Protein AF-A0A956RFB0-F1 (afdb_monomer)

Foldseek 3Di:
DDDDDDDDDDDDDDDDDDDDDDDDDDDDDDDDDDDDDDDDDDDDDDDDDDDDDDDDDDDDDDDDDDDDDDDDDDDDDDDDDDLPCAQCQDDDDPAPAHPRVQADLQDCAHSSRYGDAAQCQRHPPPLAPGHPHVCACPEPAHHSRRNGGDHYAAPQDQPVVLVADAHNDVDPPPLAQAQRPRNHRAQFLQSNLVRDDPVPLDWAWHAHRHPPDDRLSSLTWTRNSVFRKTKAKAFQQPDKFFQVVVQVVQVVVVWGFDFALDLVSLLVVLVQLQDLSHDHRNDHDSHRDSQQAQWGQKWFQAQQAWLAQFFPFLVSRVRMDGVVDSGGHQGGRSHEHTEDRGEHTRGTWGWDDDSVVSHTPYIYHPPDDHRHHIDSMYMIMDGD

Nearest PDB structures (foldseek):
  6ino-assembly2_B  TM=6.520E-01  e=7.753E-02  Homo sapiens
  1msb-assembly1_B  TM=6.036E-01  e=1.730E-01  Rattus rattus
  6inn-assembly1_A  TM=5.717E-01  e=1.194E-01  Homo sapiens
  6inn-assembly3_C  TM=5.719E-01  e=1.437E-01  Homo sapiens
  2nan-assembly1_A  TM=4.887E-01  e=6.324E-01  Homo sapiens

Mean predicted aligned error: 16.43 Å

Solvent-accessible surface area (backbone atoms only — not comparable to full-atom values): 23076 Å² total; per-residue (Å²): 132,81,88,82,81,83,84,83,83,82,86,81,82,86,78,89,83,89,82,87,90,84,83,87,85,83,83,88,83,89,88,86,88,78,92,85,87,88,81,85,90,89,80,90,88,82,89,80,89,83,92,86,81,89,85,87,84,89,88,84,90,86,84,86,84,87,82,90,79,92,83,88,84,82,90,83,91,82,86,86,83,77,96,79,61,78,48,74,53,65,75,51,103,85,51,72,33,42,61,10,92,57,36,26,66,42,29,72,20,26,72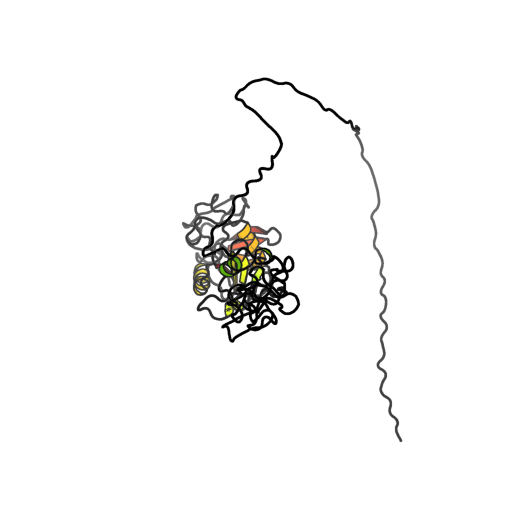,83,16,38,55,53,50,83,45,72,48,43,35,28,68,87,80,34,71,37,38,60,11,87,51,34,57,42,82,67,29,17,28,72,76,11,79,30,77,37,66,40,70,38,74,67,58,77,54,62,93,73,74,40,71,38,48,46,46,90,71,79,90,73,46,78,28,54,24,75,84,70,15,36,64,20,50,38,32,32,58,38,41,70,52,47,57,79,95,67,51,67,58,40,69,28,27,31,56,43,89,93,60,72,78,67,46,58,60,26,27,37,25,36,32,88,76,12,31,31,38,36,49,37,15,59,58,72,49,78,40,34,48,78,54,46,30,56,58,18,45,75,74,73,26,34,41,30,64,31,56,36,69,67,50,37,46,50,50,49,53,52,29,46,31,63,80,48,43,36,46,70,66,38,81,56,63,59,41,60,56,28,58,29,44,40,42,48,19,33,69,47,66,55,64,67,70,58,54,36,31,51,27,40,84,72,28,73,64,43,42,35,92,96,41,67,70,32,30,60,39,78,51,42,72,40,68,72,56,51,80,64,44,42,49,78,24,20,42,27,41,40,66,39,73,93,76,65,36,55,73,44,66,46,55,46,92,46,94,60,62,21,25,65,42,38,42,28,37,27,28,38,79,97

Radius of gyration: 37.8 Å; Cα contacts (8 Å, |Δi|>4): 718; chains: 1; bounding box: 112×96×84 Å

pLDDT: mean 74.75, std 20.13, range [30.28, 97.62]

Sequence (384 aa):
MRTSQLPVLALAPLSLLSLAACPTPPATTDLSTSEGDDASSSTVGTTAAETSTTGDGSTTAGTTAAPTSTGASETTTATTGPADTCGDGVLDDGEACDDGPGNSETGACTPECQAATCGDGYVWSGQELCDDGPDNGEYGYCLADCSGPGPRCGDGVLDADYDEQCDLLPLNPQKDGCNPKSCTIAQSCAELAASLPEELKISGAYPIWPDGQDAALGQGVWCDMEGGWTFLKYDTGGGVHPASEAEALCDALGLTLFWPQTQAHLQAAIGVAVNPEILPIGGGDTADDIGYLGMLAIYPATPGESCVGAPLNAADCPEWEAPGEREYFVGDVGQMGQPAINNCAGCSMEYIFDADAQQIVNYFAFLNNGIGATRSNWLCRARP

Structure (mmCIF, N/CA/C/O backbone):
data_AF-A0A956RFB0-F1
#
_entry.id   AF-A0A956RFB0-F1
#
loop_
_atom_site.group_PDB
_atom_site.id
_atom_site.type_symbol
_atom_site.label_atom_id
_atom_site.label_alt_id
_atom_site.label_comp_id
_atom_site.label_asym_id
_atom_site.label_entity_id
_atom_site.label_seq_id
_atom_site.pdbx_PDB_ins_code
_atom_site.Cartn_x
_atom_site.Cartn_y
_atom_site.Cartn_z
_atom_site.occupancy
_atom_site.B_iso_or_equiv
_atom_site.auth_seq_id
_atom_site.auth_comp_id
_atom_site.auth_asym_id
_atom_site.auth_atom_id
_atom_site.pdbx_PDB_model_num
ATOM 1 N N . MET A 1 1 ? 48.530 -35.778 49.830 1.00 39.44 1 MET A N 1
ATOM 2 C CA . MET A 1 1 ? 49.475 -35.420 48.741 1.00 39.44 1 MET A CA 1
ATOM 3 C C . MET A 1 1 ? 48.741 -34.541 47.738 1.00 39.44 1 MET A C 1
ATOM 5 O O . MET A 1 1 ? 47.533 -34.687 47.659 1.00 39.44 1 MET A O 1
ATOM 9 N N . ARG A 1 2 ? 49.455 -33.674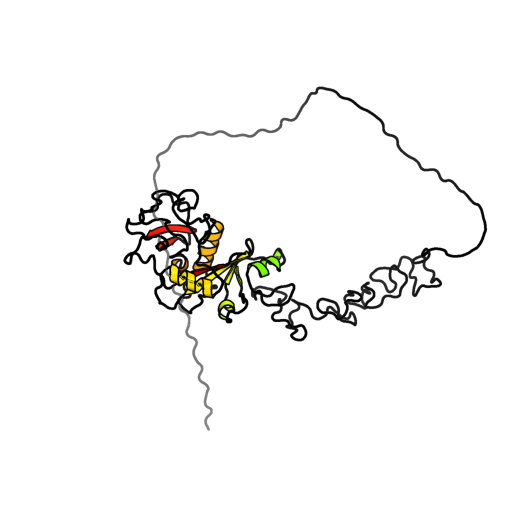 47.000 1.00 44.25 2 ARG A N 1
ATOM 10 C CA . ARG A 1 2 ? 48.936 -32.799 45.925 1.00 44.25 2 ARG A CA 1
ATOM 11 C C . ARG A 1 2 ? 47.643 -32.025 46.237 1.00 44.25 2 ARG A C 1
ATOM 13 O O . ARG A 1 2 ? 46.550 -32.417 45.849 1.00 44.25 2 ARG A O 1
ATOM 20 N N . THR A 1 3 ? 47.816 -30.827 46.785 1.00 41.50 3 THR A N 1
ATOM 21 C CA . THR A 1 3 ? 47.111 -29.663 46.229 1.00 41.50 3 THR A CA 1
ATOM 22 C C . THR A 1 3 ? 47.539 -29.460 44.767 1.00 41.50 3 THR A C 1
ATOM 24 O O . THR A 1 3 ? 48.628 -29.877 44.361 1.00 41.50 3 THR A O 1
ATOM 27 N N . SER A 1 4 ? 46.701 -28.829 43.949 1.00 52.56 4 SER A N 1
ATOM 28 C CA . SER A 1 4 ? 47.075 -28.324 42.621 1.00 52.56 4 SER A CA 1
ATOM 29 C C . SER A 1 4 ? 46.246 -27.079 42.325 1.00 52.56 4 SER A C 1
ATOM 31 O O . SER A 1 4 ? 45.074 -27.018 42.686 1.00 52.56 4 SER A O 1
ATOM 33 N N . GLN A 1 5 ? 46.892 -26.058 41.771 1.00 52.53 5 GLN A N 1
ATOM 34 C CA . GLN A 1 5 ? 46.341 -24.709 41.645 1.00 52.53 5 GLN A CA 1
ATOM 35 C C . GLN A 1 5 ? 45.644 -24.525 40.294 1.00 52.53 5 GLN A C 1
ATOM 37 O O . GLN A 1 5 ? 46.082 -25.076 39.285 1.00 52.53 5 GLN A O 1
ATOM 42 N N . LEU A 1 6 ? 44.591 -23.708 40.278 1.00 54.00 6 LEU A N 1
ATOM 43 C CA . LEU A 1 6 ? 44.035 -23.150 39.047 1.00 54.00 6 LEU A CA 1
ATOM 44 C C . LEU A 1 6 ? 45.013 -22.100 38.481 1.00 54.00 6 LEU A C 1
ATOM 46 O O . LEU A 1 6 ? 45.585 -21.337 39.266 1.00 54.00 6 LEU A O 1
ATOM 50 N N . PRO A 1 7 ? 45.227 -22.037 37.155 1.00 57.84 7 PRO A N 1
ATOM 51 C CA . PRO A 1 7 ? 46.077 -21.019 36.550 1.00 57.84 7 PRO A CA 1
ATOM 52 C C . PRO A 1 7 ? 45.366 -19.660 36.524 1.00 57.84 7 PRO A C 1
ATOM 54 O O . PRO A 1 7 ? 44.217 -19.553 36.100 1.00 57.84 7 PRO A O 1
ATOM 57 N N . VAL A 1 8 ? 46.072 -18.606 36.936 1.00 48.12 8 VAL A N 1
ATOM 58 C CA . VAL A 1 8 ? 45.633 -17.217 36.737 1.00 48.12 8 VAL A CA 1
ATOM 59 C C . VAL A 1 8 ? 45.968 -16.812 35.303 1.00 48.12 8 VAL A C 1
ATOM 61 O O . VAL A 1 8 ? 47.136 -16.850 34.917 1.00 48.12 8 VAL A O 1
ATOM 64 N N . LEU A 1 9 ? 44.962 -16.416 34.521 1.00 47.00 9 LEU A N 1
ATOM 65 C CA . LEU A 1 9 ? 45.175 -15.848 33.189 1.00 47.00 9 LEU A CA 1
ATOM 66 C C . LEU A 1 9 ? 45.457 -14.343 33.317 1.00 47.00 9 LEU 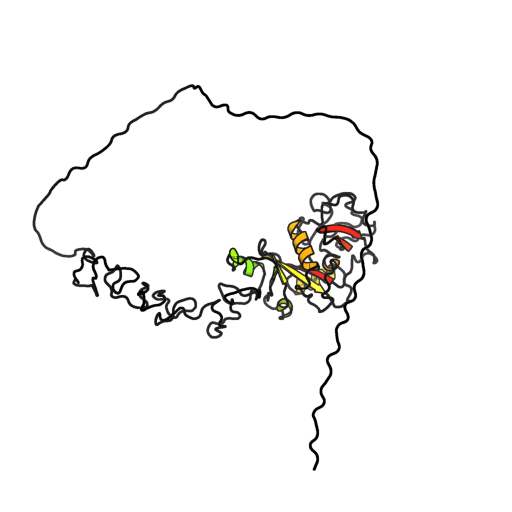A C 1
ATOM 68 O O . LEU A 1 9 ? 44.756 -13.636 34.040 1.00 47.00 9 LEU A O 1
ATOM 72 N N . ALA A 1 10 ? 46.516 -13.860 32.666 1.00 48.34 10 ALA A N 1
ATOM 73 C CA . ALA A 1 10 ? 47.018 -12.503 32.868 1.00 48.34 10 ALA A CA 1
ATOM 74 C C . ALA A 1 10 ? 46.310 -11.466 31.980 1.00 48.34 10 ALA A C 1
ATOM 76 O O . ALA A 1 10 ? 46.134 -11.675 30.781 1.00 48.34 10 ALA A O 1
ATOM 77 N N . LEU A 1 11 ? 45.980 -10.312 32.567 1.00 43.19 11 LEU A N 1
ATOM 78 C CA . LEU A 1 11 ? 45.557 -9.113 31.842 1.00 43.19 11 LEU A CA 1
ATOM 79 C C . LEU A 1 11 ? 46.766 -8.464 31.149 1.00 43.19 11 LEU A C 1
ATOM 81 O O . LEU A 1 11 ? 47.778 -8.191 31.795 1.00 43.19 11 LEU A O 1
ATOM 85 N N . ALA A 1 12 ? 46.643 -8.180 29.852 1.00 48.00 12 ALA A N 1
ATOM 86 C CA . ALA A 1 12 ? 47.609 -7.373 29.108 1.00 48.00 12 ALA A CA 1
ATOM 87 C C . ALA A 1 12 ? 47.218 -5.878 29.169 1.00 48.00 12 ALA A C 1
ATOM 89 O O . ALA A 1 12 ? 46.033 -5.564 29.035 1.00 48.00 12 ALA A O 1
ATOM 90 N N . PRO A 1 13 ? 48.167 -4.944 29.367 1.00 56.66 13 PRO A N 1
ATOM 91 C CA . PRO A 1 13 ? 47.862 -3.517 29.441 1.00 56.66 13 PRO A CA 1
ATOM 92 C C . PRO A 1 13 ? 47.666 -2.894 28.049 1.00 56.66 13 PRO A C 1
ATOM 94 O O . PRO A 1 13 ? 48.462 -3.122 27.136 1.00 56.66 13 PRO A O 1
ATOM 97 N N . LEU A 1 14 ? 46.654 -2.032 27.908 1.00 41.62 14 LEU A N 1
ATOM 98 C CA . LEU A 1 14 ? 46.517 -1.146 26.748 1.00 41.62 14 LEU A CA 1
ATOM 99 C C . LEU A 1 14 ? 47.664 -0.124 26.737 1.00 41.62 14 LEU A C 1
ATOM 101 O O . LEU A 1 14 ? 47.866 0.604 27.708 1.00 41.62 14 LEU A O 1
ATOM 105 N N . SER A 1 15 ? 48.390 -0.038 25.622 1.00 47.59 15 SER A N 1
ATOM 106 C CA . SER A 1 15 ? 49.374 1.026 25.398 1.00 47.59 15 SER A CA 1
ATOM 107 C C . SER A 1 15 ? 48.688 2.247 24.793 1.00 47.59 15 SER A C 1
ATOM 109 O O . SER A 1 15 ? 48.113 2.153 23.710 1.00 47.59 15 SER A O 1
ATOM 111 N N . LEU A 1 16 ? 48.777 3.403 25.458 1.00 42.44 16 LEU A N 1
ATOM 112 C CA . LEU A 1 16 ? 48.414 4.676 24.835 1.00 42.44 16 LEU A CA 1
ATOM 113 C C . LEU A 1 16 ? 49.382 4.955 23.680 1.00 42.44 16 LEU A C 1
ATOM 115 O O . LEU A 1 16 ? 50.597 4.958 23.884 1.00 42.44 16 LEU A O 1
ATOM 119 N N . LEU A 1 17 ? 48.846 5.264 22.500 1.00 42.84 17 LEU A N 1
ATOM 120 C CA . LEU A 1 17 ? 49.614 5.841 21.402 1.00 42.84 17 LEU A CA 1
ATOM 121 C C . LEU A 1 17 ? 49.167 7.291 21.198 1.00 42.84 17 LEU A C 1
ATOM 123 O O . LEU A 1 17 ? 47.999 7.550 20.922 1.00 42.84 17 LEU A O 1
ATOM 127 N N . SER A 1 18 ? 50.094 8.234 21.369 1.00 44.22 18 SER A N 1
ATOM 128 C CA . SER A 1 18 ? 49.839 9.672 21.236 1.00 44.22 18 SER A CA 1
ATOM 129 C C . SER A 1 18 ? 50.780 10.275 20.197 1.00 44.22 18 SER A C 1
ATOM 131 O O . SER A 1 18 ? 51.954 10.518 20.475 1.00 44.22 18 SER A O 1
ATOM 133 N N . LEU A 1 19 ? 50.252 10.495 18.992 1.00 41.50 19 LEU A N 1
ATOM 134 C CA . LEU A 1 19 ? 50.796 11.401 17.980 1.00 41.50 19 LEU A CA 1
ATOM 135 C C . LEU A 1 19 ? 49.641 12.345 17.600 1.00 41.50 19 LEU A C 1
ATOM 137 O O . LEU A 1 19 ? 48.563 11.864 17.275 1.00 41.50 19 LEU A O 1
ATOM 141 N N . ALA A 1 20 ? 49.707 13.660 17.819 1.00 40.16 20 ALA A N 1
ATOM 142 C CA . ALA A 1 20 ? 50.671 14.680 17.373 1.00 40.16 20 ALA A CA 1
ATOM 143 C C . ALA A 1 20 ? 50.107 15.446 16.163 1.00 40.16 20 ALA A C 1
ATOM 145 O O . ALA A 1 20 ? 49.771 14.859 15.140 1.00 40.16 20 ALA A O 1
ATOM 146 N N . ALA A 1 21 ? 49.971 16.765 16.314 1.00 45.22 21 ALA A N 1
ATOM 147 C CA . ALA A 1 21 ? 49.307 17.635 15.347 1.00 45.22 21 ALA A CA 1
ATOM 148 C C . ALA A 1 21 ? 50.230 18.086 14.200 1.00 45.22 21 ALA A C 1
ATOM 150 O O . ALA A 1 21 ? 51.451 18.145 14.350 1.00 45.22 21 ALA A O 1
ATOM 151 N N . CYS A 1 22 ? 49.617 18.502 13.089 1.00 35.44 22 CYS A N 1
ATOM 152 C CA . CYS A 1 22 ? 50.252 19.210 11.975 1.00 35.44 22 CYS A CA 1
ATOM 153 C C . CYS A 1 22 ? 49.439 20.478 11.614 1.00 35.44 22 CYS A C 1
ATOM 155 O O . CYS A 1 22 ? 48.309 20.616 12.087 1.00 35.44 22 CYS A O 1
ATOM 157 N N . PRO A 1 23 ? 50.025 21.463 10.900 1.00 52.12 23 PRO A N 1
ATOM 158 C CA . PRO A 1 23 ? 49.878 22.853 11.333 1.00 52.12 23 PRO A CA 1
ATOM 159 C C . PRO A 1 23 ? 49.204 23.804 10.331 1.00 52.12 23 PRO A C 1
ATOM 161 O O . PRO A 1 23 ? 49.087 23.529 9.139 1.00 52.12 23 PRO A O 1
ATOM 164 N N . THR A 1 24 ? 48.827 24.981 10.834 1.00 55.66 24 THR A N 1
ATOM 165 C CA . THR A 1 24 ? 48.317 26.114 10.051 1.00 55.66 24 THR A CA 1
ATOM 166 C C . THR A 1 24 ? 49.415 26.789 9.208 1.00 55.66 24 THR A C 1
ATOM 168 O O . THR A 1 24 ? 50.488 27.087 9.741 1.00 55.66 24 THR A O 1
ATOM 171 N N . PRO A 1 25 ? 49.167 27.110 7.922 1.00 64.69 25 PRO A N 1
ATOM 172 C CA . PRO A 1 25 ? 50.034 27.989 7.134 1.00 64.69 25 PRO A CA 1
ATOM 173 C C . PRO A 1 25 ? 49.793 29.486 7.466 1.00 64.69 25 PRO A C 1
ATOM 175 O O . PRO A 1 25 ? 48.694 29.834 7.904 1.00 64.69 25 PRO A O 1
ATOM 178 N N . PRO A 1 26 ? 50.780 30.389 7.272 1.00 52.31 26 PRO A N 1
ATOM 179 C CA . PRO A 1 26 ? 50.677 31.786 7.714 1.00 52.31 26 PRO A CA 1
ATOM 180 C C . PRO A 1 26 ? 50.409 32.840 6.610 1.00 52.31 26 PRO A C 1
ATOM 182 O O . PRO A 1 26 ? 51.062 32.847 5.575 1.00 52.31 26 PRO A O 1
ATOM 185 N N . ALA A 1 27 ? 49.547 33.804 6.960 1.00 43.94 27 ALA A N 1
ATOM 186 C CA . ALA A 1 27 ? 49.686 35.268 6.803 1.00 43.94 27 ALA A CA 1
ATOM 187 C C . ALA A 1 27 ? 49.843 35.987 5.427 1.00 43.94 27 ALA A C 1
ATOM 189 O O . ALA A 1 27 ? 50.812 35.788 4.701 1.00 43.94 27 ALA A O 1
ATOM 190 N N . THR A 1 28 ? 49.034 37.060 5.283 1.00 38.03 28 THR A N 1
ATOM 191 C CA . THR A 1 28 ? 49.292 38.358 4.580 1.00 38.03 28 THR A CA 1
ATOM 192 C C . THR A 1 28 ? 49.365 38.382 3.033 1.00 38.03 28 THR A C 1
ATOM 194 O O . THR A 1 28 ? 49.733 37.389 2.422 1.00 38.03 28 THR A O 1
ATOM 197 N N . THR A 1 29 ? 48.994 39.465 2.320 1.00 36.06 29 THR A N 1
ATOM 198 C CA . THR A 1 29 ? 48.678 40.871 2.715 1.00 36.06 29 THR A CA 1
ATOM 199 C C . THR A 1 29 ? 47.613 41.527 1.800 1.00 36.06 29 THR A C 1
ATOM 201 O O . THR A 1 29 ? 47.269 40.983 0.756 1.00 36.06 29 THR A O 1
ATOM 204 N N . ASP A 1 30 ? 47.133 42.712 2.194 1.00 39.28 30 ASP A N 1
ATOM 205 C CA . ASP A 1 30 ? 46.100 43.579 1.591 1.00 39.28 30 ASP A CA 1
ATOM 206 C C . ASP A 1 30 ? 46.162 43.904 0.081 1.00 39.28 30 ASP A C 1
ATOM 208 O O . ASP A 1 30 ? 47.229 44.144 -0.487 1.00 39.28 30 ASP A O 1
ATOM 212 N N . LEU A 1 31 ? 44.976 44.183 -0.484 1.00 38.09 31 LEU A N 1
ATOM 213 C CA . LEU A 1 31 ? 44.696 45.484 -1.118 1.00 38.09 31 LEU A CA 1
ATOM 214 C C . LEU A 1 31 ? 43.240 45.915 -0.818 1.00 38.09 31 LEU A C 1
ATOM 216 O O . LEU A 1 31 ? 42.380 45.061 -0.616 1.00 38.09 31 LEU A O 1
ATOM 220 N N . SER A 1 32 ? 42.976 47.222 -0.728 1.00 42.41 32 SER A N 1
ATOM 221 C CA . SER A 1 32 ? 41.811 47.801 -0.031 1.00 42.41 32 SER A CA 1
ATOM 222 C C . SER A 1 32 ? 40.976 48.796 -0.871 1.00 42.41 32 SER A C 1
ATOM 224 O O . SER A 1 32 ? 41.284 49.036 -2.038 1.00 42.41 32 SER A O 1
ATOM 226 N N . THR A 1 33 ? 39.967 49.416 -0.225 1.00 34.94 33 THR A N 1
ATOM 227 C CA . THR A 1 33 ? 38.997 50.458 -0.682 1.00 34.94 33 THR A CA 1
ATOM 228 C C . THR A 1 33 ? 37.747 49.948 -1.427 1.00 34.94 33 THR A C 1
ATOM 230 O O . THR A 1 33 ? 37.839 48.987 -2.182 1.00 34.94 33 THR A O 1
ATOM 233 N N . SER A 1 34 ? 36.538 50.505 -1.237 1.00 41.88 34 SER A N 1
ATOM 234 C CA . SER A 1 34 ? 36.054 51.638 -0.396 1.00 41.88 34 SER A CA 1
ATOM 235 C C . SER A 1 34 ? 34.660 51.298 0.186 1.00 41.88 34 SER A C 1
ATOM 237 O O . SER A 1 34 ? 33.853 50.709 -0.525 1.00 41.88 34 SER A O 1
ATOM 239 N N . GLU A 1 35 ? 34.406 51.457 1.492 1.00 43.59 35 GLU A N 1
ATOM 240 C CA . GLU A 1 35 ? 33.693 52.599 2.132 1.00 43.59 35 GLU A CA 1
ATOM 241 C C . GLU A 1 35 ? 32.273 52.890 1.596 1.00 43.59 35 GLU A C 1
ATOM 243 O O . GLU A 1 35 ? 32.072 53.033 0.391 1.00 43.59 35 GLU A O 1
ATOM 248 N N . GLY A 1 36 ? 31.294 53.009 2.507 1.00 39.03 36 GLY A N 1
ATOM 249 C CA . GLY A 1 36 ? 29.876 53.191 2.168 1.00 39.03 36 GLY A CA 1
ATOM 250 C C . GLY A 1 36 ? 28.908 52.907 3.325 1.00 39.03 36 GLY A C 1
ATOM 251 O O . GLY A 1 36 ? 28.052 52.034 3.203 1.00 39.03 36 GLY A O 1
ATOM 252 N N . ASP A 1 37 ? 29.064 53.601 4.454 1.00 40.38 37 ASP A N 1
ATOM 253 C CA . ASP A 1 37 ? 28.116 53.579 5.577 1.00 40.38 37 ASP A CA 1
ATOM 254 C C . ASP A 1 37 ? 26.740 54.160 5.193 1.00 40.38 37 ASP A C 1
ATOM 256 O O . ASP A 1 37 ? 26.677 55.110 4.416 1.00 40.38 37 ASP A O 1
ATOM 260 N N . ASP A 1 38 ? 25.659 53.680 5.824 1.00 44.72 38 ASP A N 1
ATOM 261 C CA . ASP A 1 38 ? 24.832 54.557 6.674 1.00 44.72 38 ASP A CA 1
ATOM 262 C C . ASP A 1 38 ? 23.906 53.762 7.623 1.00 44.72 38 ASP A C 1
ATOM 264 O O . ASP A 1 38 ? 23.763 52.542 7.501 1.00 44.72 38 ASP A O 1
ATOM 268 N N . ALA A 1 39 ? 23.301 54.441 8.605 1.00 39.88 39 ALA A N 1
ATOM 269 C CA . ALA A 1 39 ? 22.554 53.816 9.707 1.00 39.88 39 ALA A CA 1
ATOM 270 C C . ALA A 1 39 ? 21.200 54.495 10.031 1.00 39.88 39 ALA A C 1
ATOM 272 O O . ALA A 1 39 ? 20.843 55.526 9.473 1.00 39.88 39 ALA A O 1
ATOM 273 N N . SER A 1 40 ? 20.493 53.952 11.036 1.00 39.59 40 SER A N 1
ATOM 274 C CA . SER A 1 40 ? 19.170 54.379 11.558 1.00 39.59 40 SER A CA 1
ATOM 275 C C . SER A 1 40 ? 17.969 54.000 10.666 1.00 39.59 40 SER A C 1
ATOM 277 O O . SER A 1 40 ? 18.045 54.062 9.450 1.00 39.59 40 SER A O 1
ATOM 279 N N . SER A 1 41 ? 16.843 53.467 11.162 1.00 40.06 41 SER A N 1
ATOM 280 C CA . SER A 1 41 ? 16.042 53.723 12.382 1.00 40.06 41 SER A CA 1
ATOM 281 C C . SER A 1 41 ? 15.141 54.959 12.292 1.00 40.06 41 SER A C 1
ATOM 283 O O . SER A 1 41 ? 15.608 56.083 12.468 1.00 40.06 41 SER A O 1
ATOM 285 N N . SER A 1 42 ? 13.828 54.740 12.124 1.00 34.56 42 SER A N 1
ATOM 286 C CA . SER A 1 42 ? 12.788 55.546 12.787 1.00 34.56 42 SER A CA 1
ATOM 287 C C . SER A 1 42 ? 11.398 54.900 12.777 1.00 34.56 42 SER A C 1
ATOM 289 O O . SER A 1 42 ? 11.061 54.057 11.952 1.00 34.56 42 SER A O 1
ATOM 291 N N . THR A 1 43 ? 10.621 55.319 13.768 1.00 38.12 43 THR A N 1
ATOM 292 C CA . THR A 1 43 ? 9.314 54.840 14.219 1.00 38.12 43 THR A CA 1
ATOM 293 C C . THR A 1 43 ? 8.117 55.596 13.618 1.00 38.12 43 THR A C 1
ATOM 295 O O . THR A 1 43 ? 8.232 56.769 13.288 1.00 38.12 43 THR A O 1
ATOM 298 N N . VAL A 1 44 ? 6.935 54.954 13.689 1.00 36.41 44 VAL A N 1
ATOM 299 C CA . VAL A 1 44 ? 5.586 55.562 13.861 1.00 36.41 44 VAL A CA 1
ATOM 300 C C . VAL A 1 44 ? 4.961 56.355 12.692 1.00 36.41 44 VAL A C 1
ATOM 302 O O . VAL A 1 44 ? 5.560 57.245 12.103 1.00 36.41 44 VAL A O 1
ATOM 305 N N . GLY A 1 45 ? 3.666 56.097 12.446 1.00 30.80 45 GLY A N 1
ATOM 306 C CA . GLY A 1 45 ? 2.806 56.895 11.559 1.00 30.80 45 GLY A CA 1
ATOM 307 C C . GLY A 1 45 ? 1.377 56.341 11.440 1.00 30.80 45 GLY A C 1
ATOM 308 O O . GLY A 1 45 ? 1.105 55.526 10.566 1.00 30.80 45 GLY A O 1
ATOM 309 N N . THR A 1 46 ? 0.463 56.773 12.314 1.00 34.50 46 THR A N 1
ATOM 310 C CA . THR A 1 46 ? -0.963 56.363 12.324 1.00 34.50 46 THR A CA 1
ATOM 311 C C . THR A 1 46 ? -1.859 57.485 11.768 1.00 34.50 46 THR A C 1
ATOM 313 O O . THR A 1 46 ? -1.448 58.642 11.786 1.00 34.50 46 THR A O 1
ATOM 316 N N . THR A 1 47 ? -3.116 57.165 11.413 1.00 33.50 47 THR A N 1
ATOM 317 C CA . THR A 1 47 ? -4.245 58.076 11.059 1.00 33.50 47 THR A CA 1
ATOM 318 C C . THR A 1 47 ? -4.235 58.691 9.645 1.00 33.50 47 THR A C 1
ATOM 320 O O . THR A 1 47 ? -3.169 58.907 9.086 1.00 33.50 47 THR A O 1
ATOM 323 N N . ALA A 1 48 ? -5.374 59.039 9.018 1.00 34.31 48 ALA A N 1
ATOM 324 C CA . ALA A 1 48 ? -6.763 58.533 9.113 1.00 34.31 48 ALA A CA 1
ATOM 325 C C . ALA A 1 48 ? -7.654 59.149 8.000 1.00 34.31 48 ALA A C 1
ATOM 327 O O . ALA A 1 48 ? -7.483 60.326 7.708 1.00 34.31 48 ALA A O 1
ATOM 328 N N . ALA A 1 49 ? -8.663 58.387 7.534 1.00 33.19 49 ALA A N 1
ATOM 329 C CA . ALA A 1 49 ? -9.980 58.836 7.014 1.00 33.19 49 ALA A CA 1
ATOM 330 C C . ALA A 1 49 ? -10.001 59.850 5.819 1.00 33.19 49 ALA A C 1
ATOM 332 O O . ALA A 1 49 ? -8.952 60.247 5.332 1.00 33.19 49 ALA A O 1
ATOM 333 N N . GLU A 1 50 ? -11.110 60.255 5.178 1.00 35.38 50 GLU A N 1
ATOM 334 C CA . GLU A 1 50 ? -12.576 60.120 5.362 1.00 35.38 50 GLU A CA 1
ATOM 335 C C . GLU A 1 50 ? -13.261 59.874 3.982 1.00 35.38 50 GLU A C 1
ATOM 337 O O . GLU A 1 50 ? -12.796 60.382 2.966 1.00 35.38 50 GLU A O 1
ATOM 342 N N . THR A 1 51 ? -14.221 58.947 3.841 1.00 30.28 51 THR A N 1
ATOM 343 C CA . THR A 1 51 ? -15.699 59.084 4.013 1.00 30.28 51 THR A CA 1
ATOM 344 C C . THR A 1 51 ? -16.467 59.636 2.798 1.00 30.28 51 THR A C 1
ATOM 346 O O . THR A 1 51 ? -16.417 60.831 2.511 1.00 30.28 51 THR A O 1
ATOM 349 N N . SER A 1 52 ? -17.306 58.786 2.176 1.00 39.69 52 SER A N 1
ATOM 350 C CA . SER A 1 52 ? -18.630 59.127 1.595 1.00 39.69 52 SER A CA 1
ATOM 351 C C . SER A 1 52 ? -19.293 57.944 0.868 1.00 39.69 52 SER A C 1
ATOM 353 O O . SER A 1 52 ? -18.575 57.143 0.284 1.00 39.69 52 SER A O 1
ATOM 355 N N . THR A 1 53 ? -20.624 57.811 0.767 1.00 36.38 53 THR A N 1
ATOM 356 C CA . THR A 1 53 ? -21.762 58.162 1.664 1.00 36.38 53 THR A CA 1
ATOM 357 C C . THR A 1 53 ? -23.025 57.422 1.148 1.00 36.38 53 THR A C 1
ATOM 359 O O . THR A 1 53 ? -23.101 57.133 -0.042 1.00 36.38 53 THR A O 1
ATOM 362 N N . THR A 1 54 ? -24.044 57.195 2.001 1.00 36.72 54 THR A N 1
ATOM 363 C CA . THR A 1 54 ? -25.334 56.488 1.705 1.00 36.72 54 THR A CA 1
ATOM 364 C C . THR A 1 54 ? -25.203 54.988 1.359 1.00 36.72 54 THR A C 1
ATOM 366 O O . THR A 1 54 ? -24.118 54.533 1.018 1.00 36.72 54 THR A O 1
ATOM 369 N N . GLY A 1 55 ? -26.237 54.140 1.460 1.00 37.50 55 GLY A N 1
ATOM 370 C CA . GLY A 1 55 ? -27.602 54.299 2.009 1.00 37.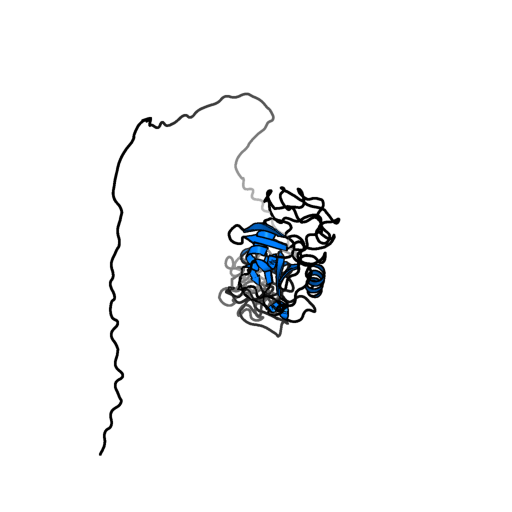50 55 GLY A CA 1
ATOM 371 C C . GLY A 1 55 ? -28.635 53.441 1.244 1.00 37.50 55 GLY A C 1
ATOM 372 O O . GLY A 1 55 ? -28.376 53.059 0.108 1.00 37.50 55 GLY A O 1
ATOM 373 N N . ASP A 1 56 ? -29.815 53.106 1.775 1.00 38.59 56 ASP A N 1
ATOM 374 C CA . ASP A 1 56 ? -30.361 53.298 3.133 1.00 38.59 56 ASP A CA 1
ATOM 375 C C . ASP A 1 56 ? -31.512 52.285 3.398 1.00 38.59 56 ASP A C 1
ATOM 377 O O . ASP A 1 56 ? -32.070 51.730 2.452 1.00 38.59 56 ASP A O 1
ATOM 381 N N . GLY A 1 57 ? -31.872 52.050 4.668 1.00 34.41 57 GLY A N 1
ATOM 382 C CA . GLY A 1 57 ? -32.936 51.129 5.114 1.00 34.41 57 GLY A CA 1
ATOM 383 C C . GLY A 1 57 ? -32.504 50.265 6.320 1.00 34.41 57 GLY A C 1
ATOM 384 O O . GLY A 1 57 ? -31.870 49.241 6.103 1.00 34.41 57 GLY A O 1
ATOM 385 N N . SER A 1 58 ? -32.648 50.638 7.606 1.00 39.03 58 SER A N 1
ATOM 386 C CA . SER A 1 58 ? -33.839 51.064 8.391 1.00 39.03 58 SER A CA 1
ATOM 387 C C . SER A 1 58 ? -34.790 49.897 8.734 1.00 39.03 58 SER A C 1
ATOM 389 O O . SER A 1 58 ? -35.150 49.167 7.820 1.00 39.03 58 SER A O 1
ATOM 391 N N . THR A 1 59 ? -35.309 49.655 9.955 1.00 34.56 59 THR A N 1
ATOM 392 C CA . THR A 1 59 ? -35.100 50.095 11.376 1.00 34.56 59 THR A CA 1
ATOM 393 C C . THR A 1 59 ? -35.829 49.048 12.283 1.00 34.56 59 THR A C 1
ATOM 395 O O . THR A 1 59 ? -36.582 48.245 11.743 1.00 34.56 59 THR A O 1
ATOM 398 N N . THR A 1 60 ? -35.740 48.919 13.624 1.00 34.38 60 THR A N 1
ATOM 399 C CA . THR A 1 60 ? -35.038 49.594 14.751 1.00 34.38 60 THR A CA 1
ATOM 400 C C . THR A 1 60 ? -34.927 48.613 15.954 1.00 34.38 60 THR A C 1
ATOM 402 O O . THR A 1 60 ? -35.618 47.598 15.970 1.00 34.38 60 THR A O 1
ATOM 405 N N . ALA A 1 61 ? -34.094 48.897 16.970 1.00 36.25 61 ALA A N 1
ATOM 406 C CA . ALA A 1 61 ? -33.907 48.063 18.179 1.00 36.25 61 ALA A CA 1
ATOM 407 C C . ALA A 1 61 ? -34.953 48.274 19.311 1.00 36.25 61 ALA A C 1
ATOM 409 O O . ALA A 1 61 ? -35.653 49.286 19.338 1.00 36.25 61 ALA A O 1
ATOM 410 N N . GLY A 1 62 ? -34.998 47.365 20.301 1.00 31.67 62 GLY A N 1
ATOM 411 C CA . GLY A 1 62 ? -35.777 47.512 21.546 1.00 31.67 62 GLY A CA 1
ATOM 412 C C . GLY A 1 62 ? -35.427 46.457 22.612 1.00 31.67 62 GLY A C 1
ATOM 413 O O . GLY A 1 62 ? -35.233 45.292 22.279 1.00 31.67 62 GLY A O 1
ATOM 414 N N . THR A 1 63 ? -35.329 46.857 23.886 1.00 32.88 63 THR A N 1
ATOM 415 C CA . THR A 1 63 ? -34.722 46.053 24.973 1.00 32.88 63 THR A CA 1
ATOM 416 C C . THR A 1 63 ? -35.688 45.792 26.140 1.00 32.88 63 THR A C 1
ATOM 418 O O . THR A 1 63 ? -36.488 46.659 26.487 1.00 32.88 63 THR A O 1
ATOM 421 N N . THR A 1 64 ? -35.426 44.704 26.880 1.00 34.03 64 THR A N 1
ATOM 422 C CA . THR A 1 64 ? -35.741 44.463 28.315 1.00 34.03 64 THR A CA 1
ATOM 423 C C . THR A 1 64 ? -37.130 43.971 28.754 1.00 34.03 64 THR A C 1
ATOM 425 O O . THR A 1 64 ? -38.162 44.361 28.228 1.00 34.03 64 THR A O 1
ATOM 428 N N . ALA A 1 65 ? -37.066 43.247 29.884 1.00 33.50 65 ALA A N 1
ATOM 429 C CA . ALA A 1 65 ? -38.088 42.986 30.905 1.00 33.50 65 ALA A CA 1
ATOM 430 C C . ALA A 1 65 ? -39.132 41.880 30.647 1.00 33.50 65 ALA A C 1
ATOM 432 O O . ALA A 1 65 ? -39.878 41.881 29.674 1.00 33.50 65 ALA A O 1
ATOM 433 N N . ALA A 1 66 ? -39.220 40.969 31.621 1.00 41.59 66 ALA A N 1
ATOM 434 C CA . ALA A 1 66 ? -40.319 40.024 31.789 1.00 41.59 66 ALA A CA 1
ATOM 435 C C . ALA A 1 66 ? -41.486 40.663 32.565 1.00 41.59 66 ALA A C 1
ATOM 437 O O . ALA A 1 66 ? -41.276 41.614 33.326 1.00 41.59 66 ALA A O 1
ATOM 438 N N . PRO A 1 67 ? -42.688 40.075 32.471 1.00 47.44 67 PRO A N 1
ATOM 439 C CA . PRO A 1 67 ? -43.608 40.072 33.602 1.00 47.44 67 PRO A CA 1
ATOM 440 C C . PRO A 1 67 ? -44.099 38.661 33.969 1.00 47.44 67 PRO A C 1
ATOM 442 O O . PRO A 1 67 ? -44.388 37.828 33.114 1.00 47.44 67 PRO A O 1
ATOM 445 N N . THR A 1 68 ? -44.267 38.426 35.269 1.00 36.97 68 THR A N 1
ATOM 446 C CA . THR A 1 68 ? -45.037 37.300 35.818 1.00 36.97 68 THR A CA 1
ATOM 447 C C . THR A 1 68 ? -46.514 37.401 35.417 1.00 36.97 68 THR A C 1
ATOM 449 O O . THR A 1 68 ? -47.084 38.492 35.458 1.00 36.97 68 THR A O 1
ATOM 452 N N . SER A 1 69 ? -47.182 36.270 35.171 1.00 41.19 69 SER A N 1
ATOM 453 C CA . SER A 1 69 ? -48.648 36.191 35.248 1.00 41.19 69 SER A CA 1
ATOM 454 C C . SER A 1 69 ? -49.107 34.906 35.938 1.00 41.19 69 SER A C 1
ATOM 456 O O . SER A 1 69 ? -49.026 33.820 35.369 1.00 41.19 69 SER A O 1
ATOM 458 N N . THR A 1 70 ? -49.617 35.037 37.161 1.00 35.75 70 THR A N 1
ATOM 459 C CA . THR A 1 70 ? -50.292 33.955 37.889 1.00 35.75 70 THR A CA 1
ATOM 460 C C . THR A 1 70 ? -51.635 33.635 37.233 1.00 35.75 70 THR A C 1
ATOM 462 O O . THR A 1 70 ? -52.447 34.538 37.035 1.00 35.75 70 THR A O 1
ATOM 465 N N . GLY A 1 71 ? -51.905 32.356 36.969 1.00 37.44 71 GLY A N 1
ATOM 466 C CA . GLY A 1 71 ? -53.207 31.874 36.508 1.00 37.44 71 GLY A CA 1
ATOM 467 C C . GLY A 1 71 ? -53.566 30.556 37.186 1.00 37.44 71 GLY A C 1
ATOM 468 O O . GLY A 1 71 ? -53.051 29.515 36.802 1.00 37.44 71 GLY A O 1
ATOM 469 N N . ALA A 1 72 ? -54.437 30.605 38.196 1.00 47.06 72 ALA A N 1
ATOM 470 C CA . ALA A 1 72 ? -54.927 29.421 38.899 1.00 47.06 72 ALA A CA 1
ATOM 471 C C . ALA A 1 72 ? -56.368 29.089 38.473 1.00 47.06 72 ALA A C 1
ATOM 473 O O . ALA A 1 72 ? -57.244 29.956 38.459 1.00 47.06 72 ALA A O 1
ATOM 474 N N . SER A 1 73 ? -56.622 27.822 38.154 1.00 40.72 73 SER A N 1
ATOM 475 C CA . SER A 1 73 ? -57.958 27.222 38.082 1.00 40.72 73 SER A CA 1
ATOM 476 C C . SER A 1 73 ? -57.841 25.727 38.334 1.00 40.72 73 SER A C 1
ATOM 478 O O . SER A 1 73 ? -56.934 25.081 37.818 1.00 40.72 73 SER A O 1
ATOM 480 N N . GLU A 1 74 ? -58.730 25.199 39.166 1.00 50.00 74 GLU A N 1
ATOM 481 C CA . GLU A 1 74 ? -58.613 23.856 39.728 1.00 50.00 74 GLU A CA 1
ATOM 482 C C . GLU A 1 74 ? -59.481 22.823 38.994 1.00 50.00 74 GLU A C 1
ATOM 484 O O . GLU A 1 74 ? -60.557 23.135 38.491 1.00 50.00 74 GLU A O 1
ATOM 489 N N . THR A 1 75 ? -59.061 21.559 39.102 1.00 44.84 75 THR A N 1
ATOM 490 C CA . THR A 1 75 ? -59.915 20.357 39.084 1.00 44.84 75 THR A CA 1
ATOM 491 C C . THR A 1 75 ? -60.681 20.024 37.794 1.00 44.84 75 THR A C 1
ATOM 493 O O . THR A 1 75 ? -61.804 20.467 37.563 1.00 44.84 75 THR A O 1
ATOM 496 N N . THR A 1 76 ? -60.210 18.992 37.086 1.00 38.25 76 THR A N 1
ATOM 497 C CA . THR A 1 76 ? -60.938 17.702 37.078 1.00 38.25 76 THR A CA 1
ATOM 498 C C . THR A 1 76 ? -60.025 16.531 36.701 1.00 38.25 76 THR A C 1
ATOM 500 O O . THR A 1 76 ? -59.120 16.665 35.887 1.00 38.25 76 THR A O 1
ATOM 503 N N . THR A 1 77 ? -60.252 15.378 37.328 1.00 50.50 77 THR A N 1
ATOM 504 C CA . THR A 1 77 ? -59.451 14.153 37.177 1.00 50.50 77 THR A CA 1
ATOM 505 C C . THR A 1 77 ? -59.872 13.337 35.952 1.00 50.50 77 THR A C 1
ATOM 507 O O . THR A 1 77 ? -61.055 13.017 35.857 1.00 50.50 77 THR A O 1
ATOM 510 N N . ALA A 1 78 ? -58.920 12.914 35.103 1.00 46.88 78 ALA A N 1
ATOM 511 C CA . ALA A 1 78 ? -58.742 11.503 34.695 1.00 46.88 78 ALA A CA 1
ATOM 512 C C . ALA A 1 78 ? -57.638 11.285 33.630 1.00 46.88 78 ALA A C 1
ATOM 514 O O . ALA A 1 78 ? -57.763 11.767 32.511 1.00 46.88 78 ALA A O 1
ATOM 515 N N . THR A 1 79 ? -56.686 10.402 33.971 1.00 48.12 79 THR A N 1
ATOM 516 C CA . THR A 1 79 ? -55.979 9.461 33.069 1.00 48.12 79 THR A CA 1
ATOM 517 C C . THR A 1 79 ? -54.895 9.993 32.107 1.00 48.12 79 THR A C 1
ATOM 519 O O . THR A 1 79 ? -55.141 10.846 31.265 1.00 48.12 79 THR A O 1
ATOM 522 N N . THR A 1 80 ? -53.718 9.349 32.194 1.00 51.44 80 THR A N 1
ATOM 523 C CA . THR A 1 80 ? -52.516 9.486 31.341 1.00 51.44 80 THR A CA 1
ATOM 524 C C . THR A 1 80 ? -51.783 10.830 31.448 1.00 51.44 80 THR A C 1
ATOM 526 O O . THR A 1 80 ? -51.953 11.718 30.615 1.00 51.44 80 THR A O 1
ATOM 529 N N . GLY A 1 81 ? -50.928 10.944 32.472 1.00 42.84 81 GLY A N 1
ATOM 530 C CA . GLY A 1 81 ? -49.826 11.915 32.507 1.00 42.84 81 GLY A CA 1
ATOM 531 C C . GLY A 1 81 ? -48.567 11.394 31.783 1.00 42.84 81 GLY A C 1
ATOM 532 O O . GLY A 1 81 ? -48.561 10.225 31.383 1.00 42.84 81 GLY A O 1
ATOM 533 N N . PRO A 1 82 ? -47.541 12.241 31.567 1.00 52.38 82 PRO A N 1
ATOM 534 C CA . PRO A 1 82 ? -46.323 11.892 30.826 1.00 52.38 82 PRO A CA 1
ATOM 535 C C . PRO A 1 82 ? -45.216 11.315 31.731 1.00 52.38 82 PRO A C 1
ATOM 537 O O . PRO A 1 82 ? -45.423 11.117 32.926 1.00 52.38 82 PRO A O 1
ATOM 540 N N . ALA A 1 83 ? -44.040 11.055 31.152 1.00 52.69 83 ALA A N 1
ATOM 541 C CA . ALA A 1 83 ? -42.825 10.638 31.860 1.00 52.69 83 ALA A CA 1
ATOM 542 C C . ALA A 1 83 ? -42.131 11.842 32.539 1.00 52.69 83 ALA A C 1
ATOM 544 O O . ALA A 1 83 ? -41.027 12.222 32.160 1.00 52.69 83 ALA A O 1
ATOM 545 N N . ASP A 1 84 ? -42.830 12.477 33.485 1.00 58.41 84 ASP A N 1
ATOM 546 C CA . ASP A 1 84 ? -42.481 13.800 34.030 1.00 58.41 84 ASP A CA 1
ATOM 547 C C . ASP A 1 84 ? -41.873 13.779 35.458 1.00 58.41 84 ASP A C 1
ATOM 549 O O . ASP A 1 84 ? -41.553 14.857 35.962 1.00 58.41 84 ASP A O 1
ATOM 553 N N . THR A 1 85 ? -41.727 12.618 36.126 1.00 77.62 85 THR A N 1
ATOM 554 C CA . THR A 1 85 ? -41.218 12.541 37.523 1.00 77.62 85 THR A CA 1
ATOM 555 C C . THR A 1 85 ? -39.736 12.176 37.677 1.00 77.62 85 THR A C 1
ATOM 557 O O . THR A 1 85 ? -39.119 12.643 38.630 1.00 77.62 85 THR A O 1
ATOM 560 N N . CYS A 1 86 ? -39.148 11.409 36.753 1.00 88.88 86 CYS A N 1
ATOM 561 C CA . CYS A 1 86 ? -37.796 10.868 36.931 1.00 88.88 86 CYS A CA 1
ATOM 562 C C . CYS A 1 86 ? -36.722 11.950 37.170 1.00 88.88 86 CYS A C 1
ATOM 564 O O . CYS A 1 86 ? -36.565 12.892 36.385 1.00 88.88 86 CYS A O 1
ATOM 566 N N . GLY A 1 87 ? -35.947 11.773 38.241 1.00 92.38 87 GLY A N 1
ATOM 567 C CA . GLY A 1 87 ? -34.885 12.669 38.694 1.00 92.38 87 GLY A CA 1
ATOM 568 C C . GLY A 1 87 ? -35.324 13.698 39.744 1.00 92.38 87 GLY A C 1
ATOM 569 O O . GLY A 1 87 ? -34.570 14.646 40.000 1.00 92.38 87 GLY A O 1
ATOM 570 N N . ASP A 1 88 ? -36.502 13.551 40.365 1.00 93.25 88 ASP A N 1
ATOM 571 C CA . ASP A 1 88 ? -36.980 14.454 41.429 1.00 93.25 88 ASP A CA 1
ATOM 572 C C . ASP A 1 88 ? -36.557 14.036 42.856 1.00 93.25 88 ASP A C 1
ATOM 574 O O . ASP A 1 88 ? -36.556 14.870 43.772 1.00 93.25 88 ASP A O 1
ATOM 578 N N . GLY A 1 89 ? -36.094 12.793 43.030 1.00 93.00 89 GLY A N 1
ATOM 579 C CA . GLY A 1 89 ? -35.693 12.200 44.308 1.00 93.00 89 GLY A CA 1
ATOM 580 C C . GLY A 1 89 ? -36.779 11.362 44.998 1.00 93.00 89 GLY A C 1
ATOM 581 O O . GLY A 1 89 ? -36.631 11.053 46.188 1.00 93.00 89 GLY A O 1
ATOM 582 N N . VAL A 1 90 ? -37.871 11.017 44.307 1.00 92.88 90 VAL A N 1
ATOM 583 C CA . VAL A 1 90 ? -38.972 10.187 44.815 1.00 92.88 90 VAL A CA 1
ATOM 584 C C . VAL A 1 90 ? -39.244 9.017 43.870 1.00 92.88 90 VAL A C 1
ATOM 586 O O . VAL A 1 90 ? -39.851 9.195 42.828 1.00 92.88 90 VAL A O 1
ATOM 589 N N . LEU A 1 91 ? -38.885 7.802 44.302 1.00 92.50 91 LEU A N 1
ATOM 590 C CA . LEU A 1 91 ? -39.152 6.561 43.565 1.00 92.50 91 LEU A CA 1
ATOM 591 C C . LEU A 1 91 ? -40.656 6.376 43.271 1.00 92.50 91 LEU A C 1
ATOM 593 O O . LEU A 1 91 ? -41.433 6.077 44.188 1.00 92.50 91 LEU A O 1
ATOM 597 N N . ASP A 1 92 ? -41.030 6.515 42.001 1.00 91.88 92 ASP A N 1
ATOM 598 C CA . ASP A 1 92 ? -42.408 6.543 41.508 1.00 91.88 92 ASP A CA 1
ATOM 599 C C . ASP A 1 92 ? -42.837 5.203 40.853 1.00 91.88 92 ASP A C 1
ATOM 601 O O . ASP A 1 92 ? -42.058 4.256 40.695 1.00 91.88 92 ASP A O 1
ATOM 605 N N . ASP A 1 93 ? -44.122 5.082 40.501 1.00 90.06 93 ASP A N 1
ATOM 606 C CA . ASP A 1 93 ? -44.773 3.822 40.083 1.00 90.06 93 ASP A CA 1
ATOM 607 C C . ASP A 1 93 ? -44.376 3.394 38.640 1.00 90.06 93 ASP A C 1
ATOM 609 O O . ASP A 1 93 ? -45.149 3.495 37.684 1.00 90.06 93 ASP A O 1
ATOM 613 N N . GLY A 1 94 ? -43.141 2.909 38.482 1.00 88.19 94 GLY A N 1
ATOM 614 C CA . GLY A 1 94 ? -42.542 2.481 37.206 1.00 88.19 94 GLY A CA 1
ATOM 615 C C . GLY A 1 94 ? -41.009 2.530 37.172 1.00 88.19 94 GLY A C 1
ATOM 616 O O . GLY A 1 94 ? -40.401 1.992 36.248 1.00 88.19 94 GLY A O 1
ATOM 617 N N . GLU A 1 95 ? -40.397 3.144 38.179 1.00 94.56 95 GLU A N 1
ATOM 618 C CA . GLU A 1 95 ? -38.955 3.354 38.296 1.00 94.56 95 GLU A CA 1
ATOM 619 C C . GLU A 1 95 ? -38.286 2.221 39.090 1.00 94.56 95 GLU A C 1
ATOM 621 O O . GLU A 1 95 ? -38.902 1.579 39.947 1.00 94.56 95 GLU A O 1
ATOM 626 N N . ALA A 1 96 ? -37.005 1.964 38.817 1.00 94.94 96 ALA A N 1
ATOM 627 C CA . ALA A 1 96 ? -36.189 1.035 39.604 1.00 94.94 96 ALA A CA 1
ATOM 628 C C . ALA A 1 96 ? -35.357 1.761 40.679 1.00 94.94 96 ALA A C 1
ATOM 630 O O . ALA A 1 96 ? -34.974 1.154 41.684 1.00 94.94 96 ALA A O 1
ATOM 631 N N . CYS A 1 97 ? -35.083 3.048 40.467 1.00 95.56 97 CYS A N 1
ATOM 632 C CA . CYS A 1 97 ? -34.329 3.938 41.340 1.00 95.56 97 CYS A CA 1
ATOM 633 C C . CYS A 1 97 ? -34.690 5.398 41.029 1.00 95.56 97 CYS A C 1
ATOM 635 O O . CYS A 1 97 ? -35.097 5.702 39.914 1.00 95.56 97 CYS A O 1
ATOM 637 N N . ASP A 1 98 ? -34.479 6.295 41.991 1.00 95.38 98 ASP A N 1
ATOM 638 C CA . ASP A 1 98 ? -34.389 7.737 41.746 1.00 95.38 98 ASP A CA 1
ATOM 639 C C . ASP A 1 98 ? -33.414 8.330 42.788 1.00 95.38 98 ASP A C 1
ATOM 641 O O . ASP A 1 98 ? -33.722 8.397 43.981 1.00 95.38 98 ASP A O 1
ATOM 645 N N . ASP A 1 99 ? -32.204 8.694 42.347 1.00 95.25 99 ASP A N 1
ATOM 646 C CA . ASP A 1 99 ? -31.177 9.408 43.129 1.00 95.25 99 ASP A CA 1
ATOM 647 C C . ASP A 1 99 ? -31.287 10.945 42.941 1.00 95.25 99 ASP A C 1
ATOM 649 O O . ASP A 1 99 ? -30.395 11.721 43.312 1.00 95.25 99 ASP A O 1
ATOM 653 N N . GLY A 1 100 ? -32.388 11.414 42.356 1.00 93.69 100 GLY A N 1
ATOM 654 C CA . GLY A 1 100 ? -32.695 12.799 42.040 1.00 93.69 100 GLY A CA 1
ATOM 655 C C . GLY A 1 100 ? -31.713 13.378 41.019 1.00 93.69 100 GLY A C 1
ATOM 656 O O . GLY A 1 100 ? -31.345 12.718 40.046 1.00 93.69 100 GLY A O 1
ATOM 657 N N . PRO A 1 101 ? -31.157 14.575 41.283 1.00 92.31 101 PRO A N 1
ATOM 658 C CA . PRO A 1 101 ? -30.012 15.116 40.547 1.00 92.31 101 PRO A CA 1
ATOM 659 C C . PRO A 1 101 ? -28.718 14.270 40.604 1.00 92.31 101 PRO A C 1
ATOM 661 O O . PRO A 1 101 ? -27.682 14.742 40.134 1.00 92.31 101 PRO A O 1
ATOM 664 N N . GLY A 1 102 ? -28.735 13.085 41.229 1.00 91.94 102 GLY A N 1
ATOM 665 C CA . GLY A 1 102 ? -27.677 12.073 41.163 1.00 91.94 102 GLY A CA 1
ATOM 666 C C . GLY A 1 102 ? -27.802 11.090 39.988 1.00 91.94 102 GLY A C 1
ATOM 667 O O . GLY A 1 102 ? -26.801 10.452 39.647 1.00 91.94 102 GLY A O 1
ATOM 668 N N . ASN A 1 103 ? -28.976 10.994 39.348 1.00 94.56 103 ASN A N 1
ATOM 669 C CA . ASN A 1 103 ? -29.187 10.167 38.155 1.00 94.56 103 ASN A CA 1
ATOM 670 C C . ASN A 1 103 ? -28.219 10.589 37.040 1.00 94.56 103 ASN A C 1
ATOM 672 O O . ASN A 1 103 ? -28.086 11.778 36.737 1.00 94.56 103 ASN A O 1
ATOM 676 N N . SER A 1 104 ? -27.505 9.632 36.446 1.00 96.38 104 SER A N 1
ATOM 677 C CA . SER A 1 104 ? -26.499 9.920 35.416 1.00 96.38 104 SER A CA 1
ATOM 678 C C . SER A 1 104 ? -26.075 8.681 34.635 1.00 96.38 104 SER A C 1
ATOM 680 O O . SER A 1 104 ? -26.138 7.566 35.140 1.00 96.38 104 SER A O 1
ATOM 682 N N . GLU A 1 105 ? -25.522 8.911 33.443 1.00 96.31 105 GLU A N 1
ATOM 683 C CA . GLU A 1 105 ? -24.923 7.927 32.517 1.00 96.31 105 GLU A CA 1
ATOM 684 C C . GLU A 1 105 ? -23.743 7.116 33.108 1.00 96.31 105 GLU A C 1
ATOM 686 O O . GLU A 1 105 ? -23.126 6.316 32.414 1.00 96.31 105 GLU A O 1
ATOM 691 N N . THR A 1 106 ? -23.392 7.353 34.378 1.00 96.44 106 THR A N 1
ATOM 692 C CA . THR A 1 106 ? -22.338 6.636 35.118 1.00 96.44 106 THR A CA 1
ATOM 693 C C . THR A 1 106 ? -22.722 6.295 36.567 1.00 96.44 106 THR A C 1
ATOM 695 O O . THR A 1 106 ? -21.880 5.837 37.346 1.00 96.44 106 THR A O 1
ATOM 698 N N . GLY A 1 107 ? -23.958 6.601 36.975 1.00 95.25 107 GLY A N 1
ATOM 699 C CA . GLY A 1 107 ? -24.455 6.412 38.338 1.00 95.25 107 GLY A CA 1
ATOM 700 C C . GLY A 1 107 ? -24.905 4.976 38.615 1.00 95.25 107 GLY A C 1
ATOM 701 O O . GLY A 1 107 ? -24.870 4.124 37.740 1.00 95.25 107 GLY A O 1
ATOM 702 N N . ALA A 1 108 ? -25.373 4.709 39.839 1.00 95.81 108 ALA A N 1
ATOM 703 C CA . ALA A 1 108 ? -26.149 3.490 40.115 1.00 95.81 108 ALA A CA 1
ATOM 704 C C . ALA A 1 108 ? -27.599 3.594 39.594 1.00 95.81 108 ALA A C 1
ATOM 706 O O . ALA A 1 108 ? -28.302 2.587 39.513 1.00 95.81 108 ALA A O 1
ATOM 707 N N . CYS A 1 109 ? -28.027 4.812 39.250 1.00 97.25 109 CYS A N 1
ATOM 708 C CA . CYS A 1 109 ? -29.296 5.126 38.620 1.00 97.25 109 CYS A CA 1
ATOM 709 C C . CYS A 1 109 ? -29.053 5.905 37.320 1.00 97.25 109 CYS A C 1
ATOM 711 O O . CYS A 1 109 ? -28.363 6.930 37.323 1.00 97.25 109 CYS A O 1
ATOM 713 N N . THR A 1 110 ? -29.607 5.392 36.224 1.00 96.31 110 THR A N 1
ATOM 714 C CA . THR A 1 110 ? -29.529 5.962 34.867 1.00 96.31 110 THR A CA 1
ATOM 715 C C . THR A 1 110 ? -30.391 7.228 34.733 1.00 96.31 110 THR A C 1
ATOM 717 O O . THR A 1 110 ? -31.253 7.479 35.586 1.00 96.31 110 THR A O 1
ATOM 720 N N . PRO A 1 111 ? -30.212 8.045 33.675 1.00 94.88 111 PRO A N 1
ATOM 721 C CA . PRO A 1 111 ? -31.094 9.184 33.391 1.00 94.88 111 PRO A CA 1
ATOM 722 C C . PRO A 1 111 ? -32.583 8.811 33.224 1.00 94.88 111 PRO A C 1
ATOM 724 O O . PRO A 1 111 ? -33.446 9.665 33.402 1.00 94.88 111 PRO A O 1
ATOM 727 N N . GLU A 1 112 ? -32.887 7.544 32.929 1.00 93.62 112 GLU A N 1
ATOM 728 C CA . GLU A 1 112 ? -34.221 6.966 32.716 1.00 93.62 112 GLU A CA 1
ATOM 729 C C . GLU A 1 112 ? -34.799 6.271 33.973 1.00 93.62 112 GLU A C 1
ATOM 731 O O . GLU A 1 112 ? -35.754 5.489 33.881 1.00 93.62 112 GLU A O 1
ATOM 736 N N . CYS A 1 113 ? -34.214 6.517 35.153 1.00 95.44 113 CYS A N 1
ATOM 737 C CA . CYS A 1 113 ? -34.625 5.940 36.442 1.00 95.44 113 CYS A CA 1
ATOM 738 C C . CYS A 1 113 ? -34.636 4.398 36.475 1.00 95.44 113 CYS A C 1
ATOM 740 O O . CYS A 1 113 ? -35.371 3.757 37.237 1.00 95.44 113 CYS A O 1
ATOM 742 N N . GLN A 1 114 ? -33.790 3.785 35.642 1.00 95.81 114 GLN A N 1
ATOM 743 C CA . GLN A 1 114 ? -33.456 2.365 35.704 1.00 95.81 114 GLN A CA 1
ATOM 744 C C . GLN A 1 114 ? -32.165 2.180 36.505 1.00 95.81 114 GLN A C 1
ATOM 746 O O . GLN A 1 114 ? -31.243 2.992 36.406 1.00 95.81 114 GLN A O 1
ATOM 751 N N . ALA A 1 115 ? -32.092 1.121 37.310 1.00 95.56 115 ALA A N 1
ATOM 752 C CA . ALA A 1 115 ? -30.865 0.777 38.018 1.00 95.56 115 ALA A CA 1
ATOM 753 C C . ALA A 1 115 ? -29.823 0.311 36.994 1.00 95.56 115 ALA A C 1
ATOM 755 O O . ALA A 1 115 ? -30.156 -0.537 36.170 1.00 95.56 115 ALA A O 1
ATOM 756 N N . ALA A 1 116 ? -28.608 0.858 37.060 1.00 96.12 116 ALA A N 1
ATOM 757 C CA . ALA A 1 116 ? -27.568 0.591 36.069 1.00 96.12 116 ALA A CA 1
ATOM 758 C C . ALA A 1 116 ? -27.199 -0.902 36.024 1.00 96.12 116 ALA A C 1
ATOM 760 O O . ALA A 1 116 ? -26.967 -1.531 37.067 1.00 96.12 116 ALA A O 1
ATOM 761 N N . THR A 1 117 ? -27.168 -1.465 34.819 1.00 96.25 117 THR A N 1
ATOM 762 C CA . THR A 1 117 ? -26.842 -2.866 34.553 1.00 96.25 117 THR A CA 1
ATOM 763 C C . THR A 1 117 ? -26.173 -3.036 33.194 1.00 96.25 117 THR A C 1
ATOM 765 O O . THR A 1 117 ? -26.833 -2.835 32.178 1.00 96.25 117 THR A O 1
ATOM 768 N N . CYS A 1 118 ? -24.941 -3.551 33.194 1.00 97.38 118 CYS A N 1
ATOM 769 C CA . CYS A 1 118 ? -24.228 -4.067 32.026 1.00 97.38 118 CYS A CA 1
ATOM 770 C C . CYS A 1 118 ? -25.143 -4.607 30.912 1.00 97.38 118 CYS A C 1
ATOM 772 O O . CYS A 1 118 ? -25.828 -5.625 31.083 1.00 97.38 118 CYS A O 1
ATOM 774 N N . GLY A 1 119 ? -25.114 -3.935 29.763 1.00 96.44 119 GLY A N 1
ATOM 775 C CA . GLY A 1 119 ? -25.992 -4.168 28.622 1.00 96.44 119 GLY A CA 1
ATOM 776 C C . GLY A 1 119 ? -27.104 -3.126 28.463 1.00 96.44 119 GLY A C 1
ATOM 777 O O . GLY A 1 119 ? -27.905 -3.262 27.536 1.00 96.44 119 GLY A O 1
ATOM 778 N N . ASP A 1 120 ? -27.168 -2.101 29.322 1.00 95.81 120 ASP A N 1
ATOM 779 C CA . ASP A 1 120 ? -28.077 -0.957 29.161 1.00 95.81 120 ASP A CA 1
ATOM 780 C C . ASP A 1 120 ? -27.453 0.214 28.376 1.00 95.81 120 ASP A C 1
ATOM 782 O O . ASP A 1 120 ? -28.194 0.999 27.778 1.00 95.81 120 ASP A O 1
ATOM 786 N N . GLY A 1 121 ? -26.118 0.258 28.272 1.00 95.75 121 GLY A N 1
ATOM 787 C CA . GLY A 1 121 ? -25.366 1.271 27.524 1.00 95.75 121 GLY A CA 1
ATOM 788 C C . GLY A 1 121 ? -24.850 2.444 28.370 1.00 95.75 121 GLY A C 1
ATOM 789 O O . GLY A 1 121 ? -24.350 3.419 27.803 1.00 95.75 121 GLY A O 1
ATOM 790 N N . TYR A 1 122 ? -24.946 2.370 29.702 1.00 96.62 122 TYR A N 1
ATOM 791 C CA . TYR A 1 122 ? -24.448 3.381 30.638 1.00 96.62 122 TYR A CA 1
ATOM 792 C C . TYR A 1 122 ? -23.409 2.794 31.603 1.00 96.62 122 TYR A C 1
ATOM 794 O O . TYR A 1 122 ? -23.730 2.058 32.529 1.00 96.62 122 TYR A O 1
ATOM 802 N N . VAL A 1 123 ? -22.138 3.171 31.428 1.00 97.00 123 VAL A N 1
ATOM 803 C CA . VAL A 1 123 ? -21.006 2.569 32.158 1.00 97.00 123 VAL A CA 1
ATOM 804 C C . VAL A 1 123 ? -21.058 2.874 33.662 1.00 97.00 123 VAL A C 1
ATOM 806 O O . VAL A 1 123 ? -20.656 3.961 34.095 1.00 97.00 123 VAL A O 1
ATOM 809 N N . TRP A 1 124 ? -21.467 1.909 34.493 1.00 96.50 124 TRP A N 1
ATOM 810 C CA . TRP A 1 124 ? -21.576 2.106 35.940 1.00 96.50 124 TRP A CA 1
ATOM 811 C C . TRP A 1 124 ? -20.194 2.314 36.587 1.00 96.50 124 TRP A C 1
ATOM 813 O O . TRP A 1 124 ? -19.424 1.381 36.848 1.00 96.50 124 TRP A O 1
ATOM 823 N N . SER A 1 125 ? -19.865 3.579 36.871 1.00 96.06 125 SER A N 1
ATOM 824 C CA . SER A 1 125 ? -18.506 4.013 37.204 1.00 96.06 125 SER A CA 1
ATOM 825 C C . SER A 1 125 ? -17.954 3.338 38.465 1.00 96.06 125 SER A C 1
ATOM 827 O O . SER A 1 125 ? -18.325 3.670 39.594 1.00 96.06 125 SER A O 1
ATOM 829 N N . GLY A 1 126 ? -16.953 2.475 38.270 1.00 94.19 126 GLY A N 1
ATOM 830 C CA . GLY A 1 126 ? -16.249 1.760 39.340 1.00 94.19 126 GLY A CA 1
ATOM 831 C C . GLY A 1 126 ? -16.782 0.351 39.613 1.00 94.19 126 GLY A C 1
ATOM 832 O O . GLY A 1 126 ? -16.254 -0.320 40.499 1.00 94.19 126 GLY A O 1
ATOM 833 N N . GLN A 1 127 ? -17.787 -0.085 38.854 1.00 95.69 127 GLN A N 1
ATOM 834 C CA . GLN A 1 127 ? -18.314 -1.451 38.829 1.00 95.69 127 GLN A CA 1
ATOM 835 C C . GLN A 1 127 ? -18.045 -2.096 37.463 1.00 95.69 127 GLN A C 1
ATOM 837 O O . GLN A 1 127 ? -17.622 -3.247 37.403 1.00 95.69 127 GLN A O 1
ATOM 842 N N . GLU A 1 128 ? -18.208 -1.315 36.397 1.00 97.50 128 GLU A N 1
ATOM 843 C CA . GLU A 1 128 ? -18.031 -1.709 34.999 1.00 97.50 128 GLU A CA 1
ATOM 844 C C . GLU A 1 128 ? -16.863 -0.919 34.382 1.00 97.50 128 GLU A C 1
ATOM 846 O O . GLU A 1 128 ? -16.544 0.193 34.820 1.00 97.50 128 GLU A O 1
ATOM 851 N N . LEU A 1 129 ? -16.172 -1.512 33.401 1.00 96.50 129 LEU A N 1
ATOM 852 C CA . LEU A 1 129 ? -15.050 -0.865 32.698 1.00 96.50 129 LEU A CA 1
ATOM 853 C C . LEU A 1 129 ? -15.481 -0.209 31.381 1.00 96.50 129 LEU A C 1
ATOM 855 O O . LEU A 1 129 ? -14.860 0.766 30.957 1.00 96.50 129 LEU A O 1
ATOM 859 N N . CYS A 1 130 ? -16.513 -0.755 30.748 1.00 97.06 130 CYS A N 1
ATOM 860 C CA . CYS A 1 130 ? -17.196 -0.239 29.569 1.00 97.06 130 CYS A CA 1
ATOM 861 C C . CYS A 1 130 ? -18.572 -0.922 29.470 1.00 97.06 130 CYS A C 1
ATOM 863 O O . CYS A 1 130 ? -18.776 -1.956 30.105 1.00 97.06 130 CYS A O 1
ATOM 865 N N . ASP A 1 131 ? -19.487 -0.353 28.689 1.00 97.25 131 ASP A N 1
ATOM 866 C CA . ASP A 1 131 ? -20.775 -0.950 28.332 1.00 97.25 131 ASP A CA 1
ATOM 867 C C . ASP A 1 131 ? -21.150 -0.449 26.925 1.00 97.25 131 ASP A C 1
ATOM 869 O O . ASP A 1 131 ? -21.353 0.751 26.736 1.00 97.25 131 ASP A O 1
ATOM 873 N N . ASP A 1 132 ? -21.200 -1.355 25.947 1.00 97.44 132 ASP A N 1
ATOM 874 C CA . ASP A 1 132 ? -21.639 -1.099 24.568 1.00 97.44 132 ASP A CA 1
ATOM 875 C C . ASP A 1 132 ? -23.114 -1.519 24.348 1.00 97.44 132 ASP A C 1
ATOM 877 O O . ASP A 1 132 ? -23.620 -1.575 23.225 1.00 97.44 132 ASP A O 1
ATOM 881 N N . GLY A 1 133 ? -23.838 -1.809 25.432 1.00 96.25 133 GLY A N 1
ATOM 882 C CA . GLY A 1 133 ? -25.252 -2.148 25.432 1.00 96.25 133 GLY A CA 1
ATOM 883 C C . GLY A 1 133 ? -25.524 -3.560 24.889 1.00 96.25 133 GLY A C 1
ATOM 884 O O . GLY A 1 133 ? -24.877 -4.526 25.305 1.00 96.25 133 GLY A O 1
ATOM 885 N N . PRO A 1 134 ? -26.490 -3.730 23.965 1.00 96.75 134 PRO A N 1
ATOM 886 C CA . PRO A 1 134 ? -26.814 -5.032 23.375 1.00 96.75 134 PRO A CA 1
ATOM 887 C C . PRO A 1 134 ? -25.657 -5.739 22.656 1.00 96.75 134 PRO A C 1
ATOM 889 O O . PRO A 1 134 ? -25.731 -6.956 22.490 1.00 96.75 134 PRO A O 1
ATOM 892 N N . ASP A 1 135 ? -24.620 -5.001 22.249 1.00 97.19 135 ASP A N 1
ATOM 893 C CA . ASP A 1 135 ? -23.467 -5.517 21.501 1.00 97.19 135 ASP A CA 1
ATOM 894 C C . ASP A 1 135 ? -22.408 -6.162 22.441 1.00 97.19 135 ASP A C 1
ATOM 896 O O . ASP A 1 135 ? -21.431 -6.761 21.986 1.00 97.19 135 ASP A O 1
ATOM 900 N N . ASN A 1 136 ? -22.604 -6.104 23.769 1.00 96.81 136 ASN A N 1
ATOM 901 C CA . ASN A 1 136 ? -21.708 -6.705 24.764 1.00 96.81 136 ASN A CA 1
ATOM 902 C C . ASN A 1 136 ? -21.550 -8.224 24.578 1.00 96.81 136 ASN A C 1
ATOM 904 O O . ASN A 1 136 ? -22.497 -9.005 24.710 1.00 96.81 136 ASN A O 1
ATOM 908 N N . GLY A 1 137 ? -20.308 -8.661 24.381 1.00 94.62 137 GLY A N 1
ATOM 909 C CA . GLY A 1 137 ? -19.948 -10.042 24.071 1.00 94.62 137 GLY A CA 1
ATOM 910 C C . GLY A 1 137 ? -19.770 -10.327 22.580 1.00 94.62 137 GLY A C 1
ATOM 911 O O . GLY A 1 137 ? -19.361 -11.441 22.250 1.00 94.62 137 GLY A O 1
ATOM 912 N N . GLU A 1 138 ? -20.033 -9.362 21.694 1.00 94.81 138 GLU A N 1
ATOM 913 C CA . GLU A 1 138 ? -19.596 -9.424 20.298 1.00 94.81 138 GLU A CA 1
ATOM 914 C C . GLU A 1 138 ? -18.135 -8.950 20.141 1.00 94.81 138 GLU A C 1
ATOM 916 O O . GLU A 1 138 ? -17.552 -8.299 21.010 1.00 94.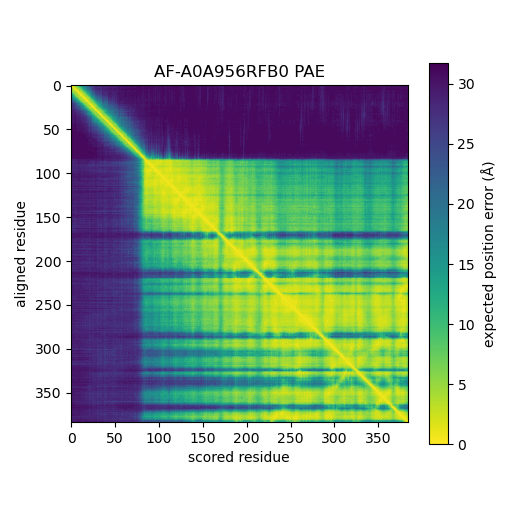81 138 GLU A O 1
ATOM 921 N N . TYR A 1 139 ? -17.508 -9.320 19.024 1.00 91.94 139 TYR A N 1
ATOM 922 C CA . TYR A 1 139 ? -16.113 -8.979 18.729 1.00 91.94 139 TYR A CA 1
ATOM 923 C C . TYR A 1 139 ? -15.973 -7.496 18.363 1.00 91.94 139 TYR A C 1
ATOM 925 O O . TYR A 1 139 ? -16.713 -6.990 17.521 1.00 91.94 139 TYR A O 1
ATOM 933 N N . GLY A 1 140 ? -15.008 -6.806 18.975 1.00 91.31 140 GLY A N 1
ATOM 934 C CA . GLY A 1 140 ? -14.859 -5.347 18.890 1.00 91.31 140 GLY A CA 1
ATOM 935 C C . GLY A 1 140 ? -15.350 -4.583 20.125 1.00 91.31 140 GLY A C 1
ATOM 936 O O . GLY A 1 140 ? -14.937 -3.439 20.316 1.00 91.31 140 GLY A O 1
ATOM 937 N N . TYR A 1 141 ? -16.169 -5.219 20.965 1.00 94.88 141 TYR A N 1
ATOM 938 C CA . TYR A 1 141 ? -16.960 -4.593 22.030 1.00 94.88 141 TYR A CA 1
ATOM 939 C C . TYR A 1 141 ? -16.544 -5.061 23.436 1.00 94.88 141 TYR A C 1
ATOM 941 O O . TYR A 1 141 ? -15.593 -5.830 23.602 1.00 94.88 141 TYR A O 1
ATOM 949 N N . CYS A 1 142 ? -17.235 -4.600 24.480 1.00 97.19 142 CYS A N 1
ATOM 950 C CA . CYS A 1 142 ? -17.083 -5.088 25.853 1.00 97.19 142 CYS A CA 1
ATOM 951 C C . CYS A 1 142 ? -17.336 -6.596 26.003 1.00 97.19 142 CYS A C 1
ATOM 953 O O . CYS A 1 142 ? -18.080 -7.219 25.247 1.00 97.19 142 CYS A O 1
ATOM 955 N N . LEU A 1 143 ? -16.765 -7.191 27.054 1.00 96.94 143 LEU A N 1
ATOM 956 C CA . LEU A 1 143 ? -17.162 -8.521 27.516 1.00 96.94 143 LEU A CA 1
ATOM 957 C C . LEU A 1 143 ? -18.634 -8.522 27.962 1.00 96.94 143 LEU A C 1
ATOM 959 O O . LEU A 1 143 ? -19.119 -7.543 28.522 1.00 96.94 143 LEU A O 1
ATOM 963 N N . ALA A 1 144 ? -19.317 -9.661 27.816 1.00 96.69 144 ALA A N 1
ATOM 964 C CA . ALA A 1 144 ? -20.725 -9.854 28.203 1.00 96.69 144 ALA A CA 1
ATOM 965 C C . ALA A 1 144 ? -21.025 -9.734 29.721 1.00 96.69 144 ALA A C 1
ATOM 967 O O . ALA A 1 144 ? -22.143 -10.008 30.156 1.00 96.69 144 ALA A O 1
ATOM 968 N N . ASP A 1 145 ? -20.026 -9.385 30.536 1.00 96.31 145 ASP A N 1
ATOM 969 C CA . ASP A 1 145 ? -20.139 -9.066 31.963 1.00 96.31 145 ASP A CA 1
ATOM 970 C C . ASP A 1 145 ? -19.562 -7.679 32.322 1.00 96.31 145 ASP A C 1
ATOM 972 O O . ASP A 1 145 ? -19.395 -7.374 33.504 1.00 96.31 145 ASP A O 1
ATOM 976 N N . CYS A 1 146 ? -19.231 -6.859 31.314 1.00 97.62 146 CYS A N 1
ATOM 977 C CA . CYS A 1 146 ? -18.679 -5.502 31.419 1.00 97.62 146 CYS A CA 1
ATOM 978 C C . CYS A 1 146 ? -17.399 -5.378 32.272 1.00 97.62 146 CYS A C 1
ATOM 980 O O . CYS A 1 146 ? -16.982 -4.279 32.656 1.00 97.62 146 CYS A O 1
ATOM 982 N N . SER A 1 147 ? -16.722 -6.504 32.538 1.00 96.50 147 SER A N 1
ATOM 983 C CA . SER A 1 147 ? -15.486 -6.558 33.329 1.00 96.50 147 SER A CA 1
ATOM 984 C C . SER A 1 147 ? -14.254 -6.001 32.601 1.00 96.50 147 SER A C 1
ATOM 986 O O . SER A 1 147 ? -13.206 -5.804 33.221 1.00 96.50 147 SER A O 1
ATOM 988 N N . GLY A 1 148 ? -14.379 -5.717 31.303 1.00 95.50 148 GLY A N 1
ATOM 989 C CA . GLY A 1 148 ? -13.358 -5.122 30.446 1.00 95.50 148 GLY A CA 1
ATOM 990 C C . GLY A 1 148 ? -13.777 -5.118 28.970 1.00 95.50 148 GLY A C 1
ATOM 991 O O . GLY A 1 148 ? -14.815 -5.694 28.631 1.00 95.50 148 GLY A O 1
ATOM 992 N N . PRO A 1 149 ? -12.973 -4.501 28.084 1.00 94.56 149 PRO A N 1
ATOM 993 C CA . PRO A 1 149 ? -13.108 -4.700 26.645 1.00 94.56 149 PRO A CA 1
ATOM 994 C C . PRO A 1 149 ? -12.849 -6.173 26.294 1.00 94.56 149 PRO A C 1
ATOM 996 O O . PRO A 1 149 ? -11.984 -6.815 26.895 1.00 94.56 149 PRO A O 1
ATOM 999 N N . GLY A 1 150 ? -13.605 -6.704 25.339 1.00 93.31 150 GLY A N 1
ATOM 1000 C CA . GLY A 1 150 ? -13.472 -8.067 24.838 1.00 93.31 150 GLY A CA 1
ATOM 1001 C C . GLY A 1 150 ? -12.478 -8.205 23.677 1.00 93.31 150 GLY A C 1
ATOM 1002 O O . GLY A 1 150 ? -11.811 -7.227 23.316 1.00 93.31 150 GLY A O 1
ATOM 1003 N N . PRO A 1 151 ? -12.392 -9.420 23.096 1.00 91.94 151 PRO A N 1
ATOM 1004 C CA . PRO A 1 151 ? -11.669 -9.719 21.858 1.00 91.94 151 PRO A CA 1
ATOM 1005 C C . PRO A 1 151 ? -11.914 -8.670 20.774 1.00 91.94 151 PRO A C 1
ATOM 1007 O O . PRO A 1 151 ? -13.068 -8.389 20.433 1.00 91.94 151 PRO A O 1
ATOM 1010 N N . ARG A 1 152 ? -10.843 -8.064 20.256 1.00 89.69 152 ARG A N 1
ATOM 1011 C CA . ARG A 1 152 ? -10.916 -7.033 19.211 1.00 89.69 152 ARG A CA 1
ATOM 1012 C C . ARG A 1 152 ? -9.563 -6.807 18.545 1.00 89.69 152 ARG A C 1
ATOM 1014 O O . ARG A 1 152 ? -8.525 -6.825 19.202 1.00 89.69 152 ARG A O 1
ATOM 1021 N N . CYS A 1 153 ? -9.621 -6.445 17.271 1.00 85.56 153 CYS A N 1
ATOM 1022 C CA . CYS A 1 153 ? -8.457 -6.147 16.454 1.00 85.56 153 CYS A CA 1
ATOM 1023 C C . CYS A 1 153 ? -7.560 -5.060 17.074 1.00 85.56 153 CYS A C 1
ATOM 1025 O O . CYS A 1 153 ? -7.992 -3.915 17.243 1.00 85.56 153 CYS A O 1
ATOM 1027 N N . GLY A 1 154 ? -6.301 -5.393 17.368 1.00 82.25 154 GLY A N 1
ATOM 1028 C CA . GLY A 1 154 ? -5.318 -4.452 17.907 1.00 82.25 154 GLY A CA 1
ATOM 1029 C C . GLY A 1 154 ? -5.244 -4.390 19.433 1.00 82.25 154 GLY A C 1
ATOM 1030 O O . GLY A 1 154 ? -4.976 -3.318 19.987 1.00 82.25 154 GLY A O 1
ATOM 1031 N N . ASP A 1 155 ? -5.494 -5.502 20.130 1.00 85.06 155 ASP A N 1
ATOM 1032 C CA . ASP A 1 155 ? -5.311 -5.591 21.582 1.00 85.06 155 ASP A CA 1
ATOM 1033 C C . ASP A 1 155 ? -4.050 -6.329 22.050 1.00 85.06 155 ASP A C 1
ATOM 1035 O O . ASP A 1 155 ? -3.666 -6.200 23.220 1.00 85.06 155 ASP A O 1
ATOM 1039 N N . GLY A 1 156 ? -3.339 -6.987 21.132 1.00 82.75 156 GLY A N 1
ATOM 1040 C CA . GLY A 1 156 ? -2.120 -7.742 21.417 1.00 82.75 156 GLY A CA 1
ATOM 1041 C C . GLY A 1 156 ? -2.289 -9.264 21.416 1.00 82.75 156 GLY A C 1
ATOM 1042 O O . GLY A 1 156 ? -1.318 -9.969 21.720 1.00 82.75 156 GLY A O 1
ATOM 1043 N N . VAL A 1 157 ? -3.484 -9.778 21.113 1.00 84.81 157 VAL A N 1
ATOM 1044 C CA . VAL A 1 157 ? -3.808 -11.208 21.018 1.00 84.81 157 VAL A CA 1
ATOM 1045 C C . VAL A 1 157 ? -4.281 -11.538 19.601 1.00 84.81 157 VAL A C 1
ATOM 1047 O O . VAL A 1 157 ? -5.011 -10.764 19.006 1.00 84.81 157 VAL A O 1
ATOM 1050 N N . LEU A 1 158 ? -3.859 -12.690 19.061 1.00 86.94 158 LEU A N 1
ATOM 1051 C CA . LEU A 1 158 ? -4.395 -13.228 17.806 1.00 86.94 158 LEU A CA 1
ATOM 1052 C C . LEU A 1 158 ? -5.558 -14.179 18.121 1.00 86.94 158 LEU A C 1
ATOM 1054 O O . LEU A 1 158 ? -5.340 -15.354 18.441 1.00 86.94 158 LEU A O 1
ATOM 1058 N N . ASP A 1 159 ? -6.778 -13.671 18.031 1.00 88.94 159 ASP A N 1
ATOM 1059 C CA . ASP A 1 159 ? -8.019 -14.342 18.404 1.00 88.94 159 ASP A CA 1
ATOM 1060 C C . ASP A 1 159 ? -8.611 -15.146 17.232 1.00 88.94 159 ASP A C 1
ATOM 1062 O O . ASP A 1 159 ? -9.636 -14.830 16.630 1.00 88.94 159 ASP A O 1
ATOM 1066 N N . ALA A 1 160 ? -7.958 -16.273 16.933 1.00 88.25 160 ALA A N 1
ATOM 1067 C CA . ALA A 1 160 ? -8.301 -17.175 15.828 1.00 88.25 160 ALA A CA 1
ATOM 1068 C C . ALA A 1 160 ? -9.716 -17.807 15.884 1.00 88.25 160 ALA A C 1
ATOM 1070 O O . ALA A 1 160 ? -10.148 -18.394 14.894 1.00 88.25 160 ALA A O 1
ATOM 1071 N N . ASP A 1 161 ? -10.441 -17.699 17.006 1.00 90.12 161 ASP A N 1
ATOM 1072 C CA . ASP A 1 161 ? -11.865 -18.077 17.094 1.00 90.12 161 ASP A CA 1
ATOM 1073 C C . ASP A 1 161 ? -12.800 -17.034 16.423 1.00 90.12 161 ASP A C 1
ATOM 1075 O O . ASP A 1 161 ? -13.978 -17.324 16.209 1.00 90.12 161 ASP A O 1
ATOM 1079 N N . TYR A 1 162 ? -12.274 -15.858 16.043 1.00 88.62 162 TYR A N 1
ATOM 1080 C CA . TYR A 1 162 ? -12.958 -14.778 15.308 1.00 88.62 162 TYR A CA 1
ATOM 1081 C C . TYR A 1 162 ? -12.366 -14.536 13.896 1.00 88.62 162 TYR A C 1
ATOM 1083 O O . TYR A 1 162 ? -12.469 -13.440 13.352 1.00 88.62 162 TYR A O 1
ATOM 1091 N N . ASP A 1 163 ? -11.764 -15.569 13.287 1.00 87.88 163 ASP A N 1
ATOM 1092 C CA . ASP A 1 163 ? -11.192 -15.574 11.919 1.00 87.88 163 ASP A CA 1
ATOM 1093 C C . ASP A 1 163 ? -10.039 -14.568 11.655 1.00 87.88 163 ASP A C 1
ATOM 1095 O O . ASP A 1 163 ? -9.709 -14.256 10.504 1.00 87.88 163 ASP A O 1
ATOM 1099 N N . GLU A 1 164 ? -9.363 -14.101 12.707 1.00 88.69 164 GLU A N 1
ATOM 1100 C CA . GLU A 1 164 ? -8.192 -13.225 12.579 1.00 88.69 164 GLU A CA 1
ATOM 1101 C C . GLU A 1 164 ? -6.999 -13.873 11.851 1.00 88.69 164 GLU A C 1
ATOM 1103 O O . GLU A 1 164 ? -6.732 -15.075 11.944 1.00 88.69 164 GLU A O 1
ATOM 1108 N N . GLN A 1 165 ? -6.217 -13.034 11.166 1.00 85.19 165 GLN A N 1
ATOM 1109 C CA . GLN A 1 165 ? -4.976 -13.421 10.481 1.00 85.19 165 GLN A CA 1
ATOM 1110 C C . GLN A 1 165 ? -3.749 -12.664 11.012 1.00 85.19 165 GLN A C 1
ATOM 1112 O O . GLN A 1 165 ? -2.612 -13.088 10.792 1.00 85.19 165 GLN A O 1
ATOM 1117 N N . CYS A 1 166 ? -3.976 -11.547 11.698 1.00 81.81 166 CYS A N 1
ATOM 1118 C CA . CYS A 1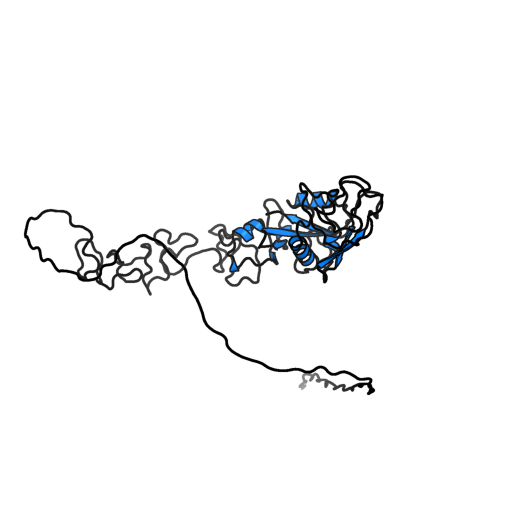 166 ? -2.981 -10.672 12.301 1.00 81.81 166 CYS A CA 1
ATOM 1119 C C . CYS A 1 166 ? -3.637 -9.856 13.426 1.00 81.81 166 CYS A C 1
ATOM 1121 O O . CYS A 1 166 ? -4.851 -9.704 13.428 1.00 81.81 166 CYS A O 1
ATOM 1123 N N . ASP A 1 167 ? -2.827 -9.304 14.331 1.00 80.44 167 ASP A N 1
ATOM 1124 C CA . ASP A 1 167 ? -3.233 -8.320 15.343 1.00 80.44 167 ASP A CA 1
ATOM 1125 C C . ASP A 1 167 ? -2.320 -7.088 15.238 1.00 80.44 167 ASP A C 1
ATOM 1127 O O . ASP A 1 167 ? -1.132 -7.207 14.914 1.00 80.44 167 ASP A O 1
ATOM 1131 N N . LEU A 1 168 ? -2.871 -5.901 15.505 1.00 73.50 168 LEU A N 1
ATOM 1132 C CA . LEU A 1 168 ? -2.117 -4.648 15.540 1.00 73.50 168 LEU A CA 1
ATOM 1133 C C . LEU A 1 168 ? -1.567 -4.377 16.942 1.00 73.50 168 LEU A C 1
ATOM 1135 O O . LEU A 1 168 ? -2.194 -3.684 17.746 1.00 73.50 168 LEU A O 1
ATOM 1139 N N . LEU A 1 169 ? -0.344 -4.844 17.199 1.00 63.66 169 LEU A N 1
ATOM 1140 C CA . LEU A 1 169 ? 0.351 -4.582 18.460 1.00 63.66 169 LEU A CA 1
ATOM 1141 C C . LEU A 1 169 ? 0.282 -3.078 18.838 1.00 63.66 169 LEU A C 1
ATOM 1143 O O . LEU A 1 169 ? 0.659 -2.238 18.014 1.00 63.66 169 LEU A O 1
ATOM 1147 N N . PRO A 1 170 ? -0.095 -2.709 20.088 1.00 53.25 170 PRO A N 1
ATOM 1148 C CA . PRO A 1 170 ? -0.323 -1.312 20.516 1.00 53.25 170 PRO A CA 1
ATOM 1149 C C . PRO A 1 170 ? 0.860 -0.333 20.389 1.00 53.25 170 PRO A C 1
ATOM 1151 O O . PRO A 1 170 ? 0.743 0.850 20.711 1.00 53.25 170 PRO A O 1
ATOM 1154 N N . LEU A 1 171 ? 2.017 -0.817 19.945 1.00 43.66 171 LEU A N 1
ATOM 1155 C CA . LEU A 1 171 ? 3.125 -0.029 19.429 1.00 43.66 171 LEU A CA 1
ATOM 1156 C C . LEU A 1 171 ? 3.489 -0.642 18.075 1.00 43.66 171 LEU A C 1
ATOM 1158 O O . LEU A 1 171 ? 3.953 -1.780 18.048 1.00 43.66 171 LEU A O 1
ATOM 1162 N N . ASN A 1 172 ? 3.337 0.108 16.977 1.00 52.62 172 ASN A N 1
ATOM 1163 C CA . ASN A 1 172 ? 3.641 -0.376 15.627 1.00 52.62 172 ASN A CA 1
ATOM 1164 C C . ASN A 1 172 ? 4.956 0.216 15.056 1.00 52.62 172 ASN A C 1
ATOM 1166 O O . ASN A 1 172 ? 4.924 1.166 14.274 1.00 52.62 172 ASN A O 1
ATOM 1170 N N . PRO A 1 173 ? 6.132 -0.336 15.422 1.00 52.62 173 PRO A N 1
ATOM 1171 C CA . PRO A 1 173 ? 7.372 -0.204 14.664 1.00 52.62 173 PRO A CA 1
ATOM 1172 C C . PRO A 1 173 ? 7.586 -1.391 13.701 1.00 52.62 173 PRO A C 1
ATOM 1174 O O . PRO A 1 173 ? 8.649 -1.492 13.095 1.00 52.62 173 PRO A O 1
ATOM 1177 N N . GLN A 1 174 ? 6.638 -2.335 13.629 1.00 56.16 174 GLN A N 1
ATOM 1178 C CA . GLN A 1 174 ? 6.774 -3.597 12.895 1.00 56.16 174 GLN A CA 1
ATOM 1179 C C . GLN A 1 174 ? 6.260 -3.517 11.453 1.00 56.16 174 GLN A C 1
ATOM 1181 O O . GLN A 1 174 ? 6.747 -4.278 10.623 1.00 56.16 174 GLN A O 1
ATOM 1186 N N . LYS A 1 175 ? 5.318 -2.605 11.163 1.00 67.69 175 LYS A N 1
ATOM 1187 C CA . LYS A 1 175 ? 4.647 -2.449 9.863 1.00 67.69 175 LYS A CA 1
ATOM 1188 C C . LYS A 1 175 ? 4.153 -3.788 9.301 1.00 67.69 175 LYS A C 1
ATOM 1190 O O . LYS A 1 175 ? 4.380 -4.108 8.145 1.00 67.69 175 LYS A O 1
ATOM 1195 N N . ASP A 1 176 ? 3.475 -4.552 10.152 1.00 71.50 176 ASP A N 1
ATOM 1196 C CA . ASP A 1 176 ? 2.964 -5.919 9.944 1.00 71.50 176 ASP A CA 1
ATOM 1197 C C . ASP A 1 176 ? 2.013 -6.130 8.747 1.00 71.50 176 ASP A C 1
ATOM 1199 O O . ASP A 1 176 ? 1.820 -7.271 8.332 1.00 71.50 176 ASP A O 1
ATOM 1203 N N . GLY A 1 177 ? 1.439 -5.065 8.178 1.00 75.94 177 GLY A N 1
ATOM 1204 C CA . GLY A 1 177 ? 0.494 -5.150 7.059 1.00 75.94 177 GLY A CA 1
ATOM 1205 C C . GLY A 1 177 ? -0.940 -5.505 7.471 1.00 75.94 177 GLY A C 1
ATOM 1206 O O . GLY A 1 177 ? -1.744 -5.866 6.612 1.00 75.94 177 GLY A O 1
ATOM 1207 N N . CYS A 1 178 ? -1.276 -5.421 8.760 1.00 82.38 178 CYS A N 1
ATOM 1208 C CA . CYS A 1 178 ? -2.601 -5.765 9.265 1.00 82.38 178 CYS A CA 1
ATOM 1209 C C . CYS A 1 178 ? -3.634 -4.647 9.042 1.00 82.38 178 CYS A C 1
ATOM 1211 O O . CYS A 1 178 ? -3.358 -3.466 9.272 1.00 82.38 178 CYS A O 1
ATOM 1213 N N . ASN A 1 179 ? -4.846 -5.012 8.617 1.00 81.25 179 ASN A N 1
ATOM 1214 C CA . ASN A 1 179 ? -5.947 -4.074 8.411 1.00 81.25 179 ASN A CA 1
ATOM 1215 C C . ASN A 1 179 ? -6.685 -3.797 9.747 1.00 81.25 179 ASN A C 1
ATOM 1217 O O . ASN A 1 179 ? -7.330 -4.706 10.277 1.00 81.25 179 ASN A O 1
ATOM 1221 N N . PRO A 1 180 ? -6.684 -2.551 10.275 1.00 78.38 180 PRO A N 1
ATOM 1222 C CA . PRO A 1 180 ? -7.253 -2.205 11.589 1.00 78.38 180 PRO A CA 1
ATOM 1223 C C . PRO A 1 180 ? -8.768 -2.391 11.735 1.00 78.38 180 PRO A C 1
ATOM 1225 O O . PRO A 1 180 ? -9.297 -2.181 12.822 1.00 78.38 180 PRO A O 1
ATOM 1228 N N . LYS A 1 181 ? -9.490 -2.688 10.649 1.00 76.44 181 LYS A N 1
ATOM 1229 C CA . LYS A 1 181 ? -10.957 -2.805 10.642 1.00 76.44 181 LYS A CA 1
ATOM 1230 C C . LYS A 1 181 ? -11.449 -4.243 10.492 1.00 76.44 181 LYS A C 1
ATOM 1232 O O . LYS A 1 181 ? -12.630 -4.488 10.705 1.00 76.44 181 LYS A O 1
ATOM 1237 N N . SER A 1 182 ? -10.574 -5.165 10.096 1.00 80.62 182 SER A N 1
ATOM 1238 C CA . SER A 1 182 ? -10.924 -6.565 9.823 1.00 80.62 182 SER A CA 1
ATOM 1239 C C . SER A 1 182 ? -9.975 -7.581 10.456 1.00 80.62 182 SER A C 1
ATOM 1241 O O . SER A 1 182 ? -10.288 -8.764 10.417 1.00 80.62 182 SER A O 1
ATOM 1243 N N . CYS A 1 183 ? -8.806 -7.158 10.961 1.00 83.81 183 CYS A N 1
ATOM 1244 C CA . CYS A 1 183 ? -7.693 -8.033 11.363 1.00 83.81 183 CYS A CA 1
ATOM 1245 C C . CYS A 1 183 ? -7.358 -9.145 10.347 1.00 83.81 183 CYS A C 1
ATOM 1247 O O . CYS A 1 183 ? -6.829 -10.217 10.659 1.00 83.81 183 CYS A O 1
ATOM 1249 N N . THR A 1 184 ? -7.624 -8.837 9.076 1.00 86.00 184 THR A N 1
ATOM 1250 C CA . THR A 1 184 ? -7.092 -9.547 7.922 1.00 86.00 184 THR A CA 1
ATOM 1251 C C . THR A 1 184 ? -5.786 -8.896 7.502 1.00 86.00 184 THR A C 1
ATOM 1253 O O . THR A 1 184 ? -5.593 -7.683 7.618 1.00 86.00 184 THR A O 1
ATOM 1256 N N . ILE A 1 185 ? -4.895 -9.709 6.955 1.00 80.56 185 ILE A N 1
ATOM 1257 C CA . ILE A 1 185 ? -3.694 -9.229 6.286 1.00 80.56 185 ILE A CA 1
ATOM 1258 C C . ILE A 1 185 ? -4.111 -8.457 5.022 1.00 80.56 185 ILE A C 1
ATOM 1260 O O . ILE A 1 185 ? -4.960 -8.932 4.267 1.00 80.56 185 ILE A O 1
ATOM 1264 N N . ALA A 1 186 ? -3.533 -7.276 4.790 1.00 85.25 186 ALA A N 1
ATOM 1265 C CA . ALA A 1 186 ? -3.895 -6.438 3.650 1.00 85.25 186 ALA A CA 1
ATOM 1266 C C . ALA A 1 186 ? -3.419 -7.032 2.312 1.00 85.25 186 ALA A C 1
ATOM 1268 O O . ALA A 1 186 ? -2.271 -7.464 2.151 1.00 85.25 186 ALA A O 1
ATOM 1269 N N . GLN A 1 187 ? -4.295 -6.989 1.312 1.00 84.81 187 GLN A N 1
ATOM 1270 C CA . GLN A 1 187 ? -4.031 -7.466 -0.044 1.00 84.81 187 GLN A CA 1
ATOM 1271 C C . GLN A 1 187 ? -3.267 -6.441 -0.890 1.00 84.81 187 GLN A C 1
ATOM 1273 O O . GLN A 1 187 ? -2.637 -6.801 -1.882 1.00 84.81 187 GLN A O 1
ATOM 1278 N N . SER A 1 188 ? -3.324 -5.155 -0.530 1.00 85.81 188 SER A N 1
ATOM 1279 C CA . SER A 1 188 ? -2.709 -4.062 -1.291 1.00 85.81 188 SER A CA 1
ATOM 1280 C C . SER A 1 188 ? -2.366 -2.853 -0.421 1.00 85.81 188 SER A C 1
ATOM 1282 O O . SER A 1 188 ? -2.956 -2.633 0.637 1.00 85.81 188 SER A O 1
ATOM 1284 N N . CYS A 1 189 ? -1.454 -2.009 -0.912 1.00 88.50 189 CYS A N 1
ATOM 1285 C CA . CYS A 1 189 ? -1.153 -0.727 -0.270 1.00 88.50 189 CYS A CA 1
ATOM 1286 C C . CYS A 1 189 ? -2.350 0.235 -0.280 1.00 88.50 189 CYS A C 1
ATOM 1288 O O . CYS A 1 189 ? -2.502 1.014 0.654 1.00 88.50 189 CYS A O 1
ATOM 1290 N N . ALA A 1 190 ? -3.220 0.156 -1.291 1.00 89.31 190 ALA A N 1
ATOM 1291 C CA . ALA A 1 190 ? -4.425 0.974 -1.390 1.00 89.31 190 ALA A CA 1
ATOM 1292 C C . ALA A 1 190 ? -5.473 0.600 -0.327 1.00 89.31 190 ALA A C 1
ATOM 1294 O O . ALA A 1 190 ? -6.025 1.477 0.334 1.00 89.31 190 ALA A O 1
ATOM 1295 N N . GLU A 1 191 ? -5.698 -0.698 -0.100 1.00 88.19 191 GLU A N 1
ATOM 1296 C CA . GLU A 1 191 ? -6.551 -1.195 0.987 1.00 88.19 191 GLU A CA 1
ATOM 1297 C C . GLU A 1 191 ? -6.002 -0.785 2.364 1.00 88.19 191 GLU A C 1
ATOM 1299 O O . GLU A 1 191 ? -6.748 -0.311 3.227 1.00 88.19 191 GLU A O 1
ATOM 1304 N N . LEU A 1 192 ? -4.686 -0.905 2.563 1.00 87.19 192 LEU A N 1
ATOM 1305 C CA . LEU A 1 192 ? -4.040 -0.531 3.819 1.00 87.19 192 LEU A CA 1
ATOM 1306 C C . LEU A 1 192 ? -4.106 0.994 4.057 1.00 87.19 192 LEU A C 1
ATOM 1308 O O . LEU A 1 192 ? -4.492 1.437 5.136 1.00 87.19 192 LEU A O 1
ATOM 1312 N N . ALA A 1 193 ? -3.865 1.811 3.028 1.00 87.81 193 ALA A N 1
ATOM 1313 C CA . ALA A 1 193 ? -4.018 3.269 3.087 1.00 87.81 193 ALA A CA 1
ATOM 1314 C C . ALA A 1 193 ? -5.479 3.727 3.295 1.00 87.81 193 ALA A C 1
ATOM 1316 O O . ALA A 1 193 ? -5.720 4.769 3.905 1.00 87.81 193 ALA A O 1
ATOM 1317 N N . ALA A 1 194 ? -6.468 2.961 2.818 1.00 88.31 194 ALA A N 1
ATOM 1318 C CA . ALA A 1 194 ? -7.894 3.241 3.023 1.00 88.31 194 ALA A CA 1
ATOM 1319 C C . ALA A 1 194 ? -8.427 2.758 4.389 1.00 88.31 194 ALA A C 1
ATOM 1321 O O . ALA A 1 194 ? -9.425 3.281 4.902 1.00 88.31 194 ALA A O 1
ATOM 1322 N N . SER A 1 195 ? -7.785 1.756 4.994 1.00 83.94 195 SER A N 1
ATOM 1323 C CA . SER A 1 195 ? -8.167 1.222 6.303 1.00 83.94 195 SER A CA 1
ATOM 1324 C C . SER A 1 195 ? -7.536 1.996 7.464 1.00 83.94 195 SER A C 1
ATOM 1326 O O . SER A 1 195 ? -8.263 2.295 8.417 1.00 83.94 195 SER A O 1
ATOM 1328 N N . LEU A 1 196 ? -6.258 2.383 7.366 1.00 82.44 196 LEU A N 1
ATOM 1329 C CA . LEU A 1 196 ? -5.501 3.069 8.423 1.00 82.44 196 LEU A CA 1
ATOM 1330 C C . LEU A 1 196 ? -6.046 4.470 8.801 1.00 82.44 196 LEU A C 1
ATOM 1332 O O . LEU A 1 196 ? -6.392 5.261 7.917 1.00 82.44 196 LEU A O 1
ATOM 1336 N N . PRO A 1 197 ? -6.057 4.821 10.107 1.00 81.31 197 PRO A N 1
ATOM 1337 C CA . PRO A 1 197 ? -6.136 6.205 10.584 1.00 81.31 197 PRO A CA 1
ATOM 1338 C C . PRO A 1 197 ? -5.016 7.080 10.007 1.00 81.31 197 PRO A C 1
ATOM 1340 O O . PRO A 1 197 ? -3.914 6.593 9.754 1.00 81.31 197 PRO A O 1
ATOM 1343 N N . GLU A 1 198 ? -5.278 8.377 9.841 1.00 82.88 198 GLU A N 1
ATOM 1344 C CA . GLU A 1 198 ? -4.350 9.331 9.212 1.00 82.88 198 GLU A CA 1
ATOM 1345 C C . GLU A 1 198 ? -2.998 9.398 9.942 1.00 82.88 198 GLU A C 1
ATOM 1347 O O . GLU A 1 198 ? -1.941 9.472 9.322 1.00 82.88 198 GLU A O 1
ATOM 1352 N N . GLU A 1 199 ? -3.022 9.267 11.268 1.00 79.75 199 GLU A N 1
ATOM 1353 C CA . GLU A 1 199 ? -1.858 9.262 12.155 1.00 79.75 199 GLU A CA 1
ATOM 1354 C C . GLU A 1 199 ? -0.924 8.054 11.939 1.00 79.75 199 GLU A C 1
ATOM 1356 O O . GLU A 1 199 ? 0.223 8.079 12.386 1.00 79.75 199 GLU A O 1
ATOM 1361 N N . LEU A 1 200 ? -1.402 7.002 11.261 1.00 77.12 200 LEU A N 1
ATOM 1362 C CA . LEU A 1 200 ? -0.667 5.763 10.979 1.00 77.12 200 LEU A CA 1
ATOM 1363 C C . LEU A 1 200 ? -0.297 5.594 9.491 1.00 77.12 200 LEU A C 1
ATOM 1365 O O . LEU A 1 200 ? 0.402 4.639 9.141 1.00 77.12 200 LEU A O 1
ATOM 1369 N N . LYS A 1 201 ? -0.699 6.526 8.612 1.00 83.44 201 LYS A N 1
ATOM 1370 C CA . LYS A 1 201 ? -0.398 6.525 7.166 1.00 83.44 201 LYS A CA 1
ATOM 1371 C C . LYS A 1 201 ? 1.042 6.952 6.864 1.00 83.44 201 LYS A C 1
ATOM 1373 O O . LYS A 1 201 ? 1.305 7.988 6.263 1.00 83.44 201 LYS A O 1
ATOM 1378 N N . ILE A 1 202 ? 2.002 6.138 7.289 1.00 83.88 202 ILE A N 1
ATOM 1379 C CA . ILE A 1 202 ? 3.433 6.419 7.135 1.00 83.88 202 ILE A CA 1
ATOM 1380 C C . ILE A 1 202 ? 3.989 5.585 5.978 1.00 83.88 202 ILE A C 1
ATOM 1382 O O . ILE A 1 202 ? 4.308 4.413 6.176 1.00 83.88 202 ILE A O 1
ATOM 1386 N N . SER A 1 203 ? 4.161 6.177 4.791 1.00 86.44 203 SER A N 1
ATOM 1387 C CA . SER A 1 203 ? 4.771 5.508 3.626 1.00 86.44 203 SER A CA 1
ATOM 1388 C C . SER A 1 203 ? 6.076 4.774 3.994 1.00 86.44 203 SER A C 1
ATOM 1390 O O . SER A 1 203 ? 6.852 5.230 4.840 1.00 86.44 203 SER A O 1
ATOM 1392 N N . GLY A 1 204 ? 6.304 3.589 3.425 1.00 83.81 204 GLY A N 1
ATOM 1393 C CA . GLY A 1 204 ? 7.458 2.749 3.758 1.00 83.81 204 GLY A CA 1
ATOM 1394 C C . GLY A 1 204 ? 7.284 1.273 3.407 1.00 83.81 204 GLY A C 1
ATOM 1395 O O . GLY A 1 204 ? 6.352 0.906 2.698 1.00 83.81 204 GLY A O 1
ATOM 1396 N N . ALA A 1 205 ? 8.168 0.426 3.938 1.00 83.00 205 ALA A N 1
ATOM 1397 C CA . ALA A 1 205 ? 8.050 -1.027 3.829 1.00 83.00 205 ALA A CA 1
ATOM 1398 C C . ALA A 1 205 ? 6.817 -1.555 4.589 1.00 83.00 205 ALA A C 1
ATOM 1400 O O . ALA A 1 205 ? 6.669 -1.264 5.774 1.00 83.00 205 ALA A O 1
ATOM 1401 N N . TYR A 1 206 ? 5.971 -2.338 3.918 1.00 82.62 206 TYR A N 1
ATOM 1402 C CA . TYR A 1 206 ? 4.882 -3.136 4.497 1.00 82.62 206 TYR A CA 1
ATOM 1403 C C . TYR A 1 206 ? 4.783 -4.454 3.712 1.00 82.62 206 TYR A C 1
ATOM 1405 O O . TYR A 1 206 ? 4.952 -4.440 2.492 1.00 82.62 206 TYR A O 1
ATOM 1413 N N . PRO A 1 207 ? 4.503 -5.602 4.337 1.00 80.50 207 PRO A N 1
ATOM 1414 C CA . PRO A 1 207 ? 4.165 -6.815 3.612 1.00 80.50 207 PRO A CA 1
ATOM 1415 C C . PRO A 1 207 ? 2.696 -6.749 3.153 1.00 80.50 207 PRO A C 1
ATOM 1417 O O . PRO A 1 207 ? 1.841 -6.209 3.853 1.00 80.50 207 PRO A O 1
ATOM 1420 N N . ILE A 1 208 ? 2.407 -7.290 1.968 1.00 80.44 208 ILE A N 1
ATOM 1421 C CA . ILE A 1 208 ? 1.040 -7.443 1.444 1.00 80.44 208 ILE A CA 1
ATOM 1422 C C . ILE A 1 208 ? 0.872 -8.845 0.857 1.00 80.44 208 ILE A C 1
ATOM 1424 O O . ILE A 1 208 ? 1.839 -9.445 0.382 1.00 80.44 208 ILE A O 1
ATOM 1428 N N . TRP A 1 209 ? -0.357 -9.353 0.848 1.00 79.31 209 TRP A N 1
ATOM 1429 C CA . TRP A 1 209 ? -0.680 -10.673 0.303 1.00 79.31 209 TRP A CA 1
ATOM 1430 C C . TRP A 1 209 ? -1.884 -10.594 -0.652 1.00 79.31 209 TRP A C 1
ATOM 1432 O O . TRP A 1 209 ? -3.017 -10.825 -0.230 1.00 79.31 209 TRP A O 1
ATOM 1442 N N . PRO A 1 210 ? -1.670 -10.264 -1.942 1.00 76.38 210 PRO A N 1
ATOM 1443 C CA . PRO A 1 210 ? -2.737 -10.268 -2.939 1.00 76.38 210 PRO A CA 1
ATOM 1444 C C . PRO A 1 210 ? -3.341 -11.661 -3.144 1.00 76.38 210 PRO A C 1
ATOM 1446 O O . PRO A 1 210 ? -2.628 -12.669 -3.142 1.00 76.38 210 PRO A O 1
ATOM 1449 N N . ASP A 1 211 ? -4.650 -11.709 -3.395 1.00 70.94 211 ASP A N 1
ATOM 1450 C CA . ASP A 1 211 ? -5.383 -12.960 -3.597 1.00 70.94 211 ASP A CA 1
ATOM 1451 C C . ASP A 1 211 ? -4.782 -13.837 -4.708 1.00 70.94 211 ASP A C 1
ATOM 1453 O O . ASP A 1 211 ? -4.519 -13.397 -5.829 1.00 70.94 211 ASP A O 1
ATOM 1457 N N . GLY A 1 212 ? -4.613 -15.126 -4.401 1.00 65.00 212 GLY A N 1
ATOM 1458 C CA . GLY A 1 212 ? -4.132 -16.134 -5.349 1.00 65.00 212 GLY A CA 1
ATOM 1459 C C . GLY A 1 212 ? -2.624 -16.124 -5.626 1.00 65.00 212 GLY A C 1
ATOM 1460 O O . GLY A 1 212 ? -2.170 -16.961 -6.406 1.00 65.00 212 GLY A O 1
ATOM 1461 N N . GLN A 1 213 ? -1.849 -15.238 -4.992 1.00 63.72 213 GLN A N 1
ATOM 1462 C CA . GLN A 1 213 ? -0.385 -15.268 -5.026 1.00 63.72 213 GLN A CA 1
ATOM 1463 C C . GLN A 1 213 ? 0.174 -16.115 -3.871 1.00 63.72 213 GLN A C 1
ATOM 1465 O O . GLN A 1 213 ? -0.351 -16.100 -2.757 1.00 63.72 213 GLN A O 1
ATOM 1470 N N . ASP A 1 214 ? 1.271 -16.840 -4.116 1.00 52.41 214 ASP A N 1
ATOM 1471 C CA . ASP A 1 214 ? 2.048 -17.462 -3.035 1.00 52.41 214 ASP A CA 1
ATOM 1472 C C . ASP A 1 214 ? 2.653 -16.380 -2.116 1.00 52.41 214 ASP A C 1
ATOM 1474 O O . ASP A 1 214 ? 2.843 -15.229 -2.517 1.00 52.41 214 ASP A O 1
ATOM 1478 N N . ALA A 1 215 ? 3.041 -16.759 -0.892 1.00 54.72 215 ALA A N 1
ATOM 1479 C CA . ALA A 1 215 ? 3.537 -15.861 0.166 1.00 54.72 215 ALA A CA 1
ATOM 1480 C C . ALA A 1 215 ? 4.863 -15.108 -0.134 1.00 54.72 215 ALA A C 1
ATOM 1482 O O . ALA A 1 215 ? 5.495 -14.574 0.777 1.00 54.72 215 ALA A O 1
ATOM 1483 N N . ALA A 1 216 ? 5.299 -15.041 -1.394 1.00 52.03 216 ALA A N 1
ATOM 1484 C CA . ALA A 1 216 ? 6.479 -14.309 -1.842 1.00 52.03 216 ALA A CA 1
ATOM 1485 C C . ALA A 1 216 ? 6.378 -12.790 -1.600 1.00 52.03 216 ALA A C 1
ATOM 1487 O O . ALA A 1 216 ? 7.396 -12.180 -1.276 1.00 52.03 216 ALA A O 1
ATOM 1488 N N . LEU A 1 217 ? 5.177 -12.202 -1.711 1.00 57.09 217 LEU A N 1
ATOM 1489 C CA . LEU A 1 217 ? 4.912 -10.767 -1.480 1.00 57.09 217 LEU A CA 1
ATOM 1490 C C . LEU A 1 217 ? 4.880 -10.372 0.008 1.00 57.09 217 LEU A C 1
ATOM 1492 O O . LEU A 1 217 ? 5.139 -9.216 0.347 1.00 57.09 217 LEU A O 1
ATOM 1496 N N . GLY A 1 218 ? 4.742 -11.353 0.906 1.00 59.66 218 GLY A N 1
ATOM 1497 C CA . GLY A 1 218 ? 4.932 -11.185 2.350 1.00 59.66 218 GLY A CA 1
ATOM 1498 C C . GLY A 1 218 ? 6.369 -10.839 2.777 1.00 59.66 218 GLY A C 1
ATOM 1499 O O . GLY A 1 218 ? 6.631 -10.696 3.967 1.00 59.66 218 GLY A O 1
ATOM 1500 N N . GLN A 1 219 ? 7.310 -10.711 1.833 1.00 61.44 219 GLN A N 1
ATOM 1501 C CA . GLN A 1 219 ? 8.688 -10.259 2.080 1.00 61.44 219 GLN A CA 1
ATOM 1502 C C . GLN A 1 219 ? 8.853 -8.728 2.077 1.00 61.44 219 GLN A C 1
ATOM 1504 O O . GLN A 1 219 ? 9.948 -8.247 2.360 1.00 61.44 219 GLN A O 1
ATOM 1509 N N . GLY A 1 220 ? 7.783 -7.974 1.798 1.00 73.31 220 GLY A N 1
ATOM 1510 C CA . GLY A 1 220 ? 7.761 -6.513 1.883 1.00 73.31 220 GLY A CA 1
ATOM 1511 C C . GLY A 1 220 ? 7.722 -5.824 0.519 1.00 73.31 220 GLY A C 1
ATOM 1512 O O . GLY A 1 220 ? 8.653 -5.917 -0.279 1.00 73.31 220 GLY A O 1
ATOM 1513 N N . VAL A 1 221 ? 6.652 -5.070 0.284 1.00 85.69 221 VAL A N 1
ATOM 1514 C CA . VAL A 1 221 ? 6.582 -4.021 -0.740 1.00 85.69 221 VAL A CA 1
ATOM 1515 C C . VAL A 1 221 ? 6.855 -2.669 -0.087 1.00 85.69 221 VAL A C 1
ATOM 1517 O O . VAL A 1 221 ? 6.776 -2.526 1.133 1.00 85.69 221 VAL A O 1
ATOM 1520 N N . TRP A 1 222 ? 7.125 -1.641 -0.885 1.00 88.50 222 TRP A N 1
ATOM 1521 C CA . TRP A 1 222 ? 6.967 -0.272 -0.407 1.00 88.50 222 TRP A CA 1
ATOM 1522 C C . TRP A 1 222 ? 5.552 0.209 -0.719 1.00 88.50 222 TRP A C 1
ATOM 1524 O O . TRP A 1 222 ? 5.148 0.250 -1.884 1.00 88.50 222 TRP A O 1
ATOM 1534 N N . CYS A 1 223 ? 4.824 0.599 0.321 1.00 88.50 223 CYS A N 1
ATOM 1535 C CA . CYS A 1 223 ? 3.566 1.314 0.198 1.00 88.50 223 CYS A CA 1
ATOM 1536 C C . CYS A 1 223 ? 3.808 2.814 0.296 1.00 88.50 223 CYS A C 1
ATOM 1538 O O . CYS A 1 223 ? 4.360 3.300 1.287 1.00 88.50 223 CYS A O 1
ATOM 1540 N N . ASP A 1 224 ? 3.339 3.555 -0.702 1.00 88.25 224 ASP A N 1
ATOM 1541 C CA . ASP A 1 224 ? 3.039 4.964 -0.512 1.00 88.25 224 ASP A CA 1
ATOM 1542 C C . ASP A 1 224 ? 1.618 5.115 0.044 1.00 88.25 224 ASP A C 1
ATOM 1544 O O . ASP A 1 224 ? 0.649 4.734 -0.608 1.00 88.25 224 ASP A O 1
ATOM 1548 N N . MET A 1 225 ? 1.502 5.665 1.250 1.00 85.56 225 MET A N 1
ATOM 1549 C CA . MET A 1 225 ? 0.233 5.854 1.952 1.00 85.56 225 MET A CA 1
ATOM 1550 C C . MET A 1 225 ? -0.477 7.166 1.585 1.00 85.56 225 MET A C 1
ATOM 1552 O O . MET A 1 225 ? -1.645 7.320 1.935 1.00 85.56 225 MET A O 1
ATOM 1556 N N . GLU A 1 226 ? 0.185 8.093 0.876 1.00 82.81 226 GLU A N 1
ATOM 1557 C CA . GLU A 1 226 ? -0.459 9.310 0.357 1.00 82.81 226 GLU A CA 1
ATOM 1558 C C . GLU A 1 226 ? -1.277 8.996 -0.905 1.00 82.81 226 GLU A C 1
ATOM 1560 O O . GLU A 1 226 ? -2.458 9.333 -0.983 1.00 82.81 226 GLU A O 1
ATOM 1565 N N . GLY A 1 227 ? -0.675 8.308 -1.883 1.00 79.81 227 GLY A N 1
ATOM 1566 C CA . GLY A 1 227 ? -1.347 7.911 -3.119 1.00 79.81 227 GLY A CA 1
ATOM 1567 C C . GLY A 1 227 ? -1.950 6.502 -3.125 1.00 79.81 227 GLY A C 1
ATOM 1568 O O . GLY A 1 227 ? -2.736 6.212 -4.019 1.00 79.81 227 GLY A O 1
ATOM 1569 N N . GLY A 1 228 ? -1.598 5.622 -2.180 1.00 85.31 228 GLY A N 1
ATOM 1570 C CA . GLY A 1 228 ? -2.014 4.207 -2.150 1.00 85.31 228 GLY A CA 1
ATOM 1571 C C . GLY A 1 228 ? -1.161 3.262 -3.015 1.00 85.31 228 GLY A C 1
ATOM 1572 O O . GLY A 1 228 ? -1.510 2.094 -3.186 1.00 85.31 228 GLY A O 1
ATOM 1573 N N . TRP A 1 229 ? -0.051 3.745 -3.584 1.00 88.25 229 TRP A N 1
ATOM 1574 C CA . TRP A 1 229 ? 0.762 2.999 -4.551 1.00 88.25 229 TRP A CA 1
ATOM 1575 C C . TRP A 1 229 ? 1.559 1.855 -3.922 1.00 88.25 229 TRP A C 1
ATOM 1577 O O . TRP A 1 229 ? 2.183 2.009 -2.873 1.00 88.25 229 TRP A O 1
ATOM 1587 N N . THR A 1 230 ? 1.629 0.732 -4.637 1.00 90.25 230 THR A N 1
ATOM 1588 C CA . THR A 1 230 ? 2.525 -0.392 -4.334 1.00 90.25 230 THR A CA 1
ATOM 1589 C C . THR A 1 230 ? 3.742 -0.355 -5.252 1.00 90.25 230 THR A C 1
ATOM 1591 O O . THR A 1 230 ? 3.579 -0.331 -6.472 1.00 90.25 230 THR A O 1
ATOM 1594 N N . PHE A 1 231 ? 4.948 -0.438 -4.687 1.00 90.75 231 PHE A N 1
ATOM 1595 C CA . PHE A 1 231 ? 6.209 -0.612 -5.418 1.00 90.75 231 PHE A CA 1
ATOM 1596 C C . PHE A 1 231 ? 6.922 -1.884 -4.935 1.00 90.75 231 PHE A C 1
ATOM 1598 O O . PHE A 1 231 ? 7.028 -2.125 -3.733 1.00 90.75 231 PHE A O 1
ATOM 1605 N N . LEU A 1 232 ? 7.450 -2.679 -5.865 1.00 89.75 232 LEU A N 1
ATOM 1606 C CA . LEU A 1 232 ? 8.115 -3.956 -5.594 1.00 89.75 232 LEU A CA 1
ATOM 1607 C C . LEU A 1 232 ? 9.465 -4.023 -6.317 1.00 89.75 232 LEU A C 1
ATOM 1609 O O . LEU A 1 232 ? 9.518 -3.746 -7.513 1.00 89.75 232 LEU A O 1
ATOM 1613 N N . LYS A 1 233 ? 10.524 -4.484 -5.637 1.00 91.25 233 LYS A N 1
ATOM 1614 C CA . LYS A 1 233 ? 11.762 -4.939 -6.293 1.00 91.25 233 LYS A CA 1
ATOM 1615 C C . LYS A 1 233 ? 11.594 -6.357 -6.846 1.00 91.25 233 LYS A C 1
ATOM 1617 O O . LYS A 1 233 ? 11.166 -7.261 -6.129 1.00 91.25 233 LYS A O 1
ATOM 1622 N N . TYR A 1 234 ? 12.008 -6.568 -8.089 1.00 90.31 234 TYR A N 1
ATOM 1623 C CA . TYR A 1 234 ? 12.093 -7.881 -8.723 1.00 90.31 234 TYR A CA 1
ATOM 1624 C C . TYR A 1 234 ? 13.538 -8.116 -9.186 1.00 90.31 234 TYR A C 1
ATOM 1626 O O . TYR A 1 234 ? 14.102 -7.245 -9.845 1.00 90.31 234 TYR A O 1
ATOM 1634 N N . ASP A 1 235 ? 14.142 -9.262 -8.859 1.00 91.12 235 ASP A N 1
ATOM 1635 C CA . ASP A 1 235 ? 15.444 -9.693 -9.394 1.00 91.12 235 ASP A CA 1
ATOM 1636 C C . ASP A 1 235 ? 15.444 -11.206 -9.651 1.00 91.12 235 ASP A C 1
ATOM 1638 O O . ASP A 1 235 ? 15.193 -12.021 -8.767 1.00 91.12 235 ASP A O 1
ATOM 1642 N N . THR A 1 236 ? 15.764 -11.575 -10.886 1.00 89.44 236 THR A N 1
ATOM 1643 C CA . THR A 1 236 ? 15.795 -12.951 -11.405 1.00 89.44 236 THR A CA 1
ATOM 1644 C C . THR A 1 236 ? 17.004 -13.786 -10.969 1.00 89.44 236 THR A C 1
ATOM 1646 O O . THR A 1 236 ? 17.135 -14.933 -11.400 1.00 89.44 236 THR A O 1
ATOM 1649 N N . GLY A 1 237 ? 17.924 -13.234 -10.172 1.00 85.19 237 GLY A N 1
ATOM 1650 C CA . GLY A 1 237 ? 19.160 -13.918 -9.780 1.00 85.19 237 GLY A CA 1
ATOM 1651 C C . GLY A 1 237 ? 20.183 -14.013 -10.920 1.00 85.19 237 GLY A C 1
ATOM 1652 O O . GLY A 1 237 ? 21.009 -14.927 -10.945 1.00 85.19 237 GLY A O 1
ATOM 1653 N N . GLY A 1 238 ? 20.122 -13.083 -11.881 1.00 82.88 238 GLY A N 1
ATOM 1654 C CA . GLY A 1 238 ? 21.059 -12.989 -13.009 1.00 82.88 238 GLY A CA 1
ATOM 1655 C C . GLY A 1 238 ? 20.565 -13.550 -14.351 1.00 82.88 238 GLY A C 1
ATOM 1656 O O . GLY A 1 238 ? 21.365 -13.658 -15.284 1.00 82.88 238 GLY A O 1
ATOM 1657 N N . GLY A 1 239 ? 19.275 -13.879 -14.489 1.00 86.06 239 GLY A N 1
ATOM 1658 C CA . GLY A 1 239 ? 18.638 -13.929 -15.813 1.00 86.06 239 GLY A CA 1
ATOM 1659 C C . GLY A 1 239 ? 18.654 -12.531 -16.441 1.00 86.06 239 GLY A C 1
ATOM 1660 O O . GLY A 1 239 ? 18.641 -11.548 -15.717 1.00 86.06 239 GLY A O 1
ATOM 1661 N N . VAL A 1 240 ? 18.742 -12.386 -17.765 1.00 88.88 240 VAL A N 1
ATOM 1662 C CA . VAL A 1 240 ? 18.786 -11.053 -18.402 1.00 88.88 240 VAL A CA 1
ATOM 1663 C C . VAL A 1 240 ? 17.644 -10.938 -19.399 1.00 88.88 240 VAL A C 1
ATOM 1665 O O . VAL A 1 240 ? 17.657 -11.589 -20.443 1.00 88.88 240 VAL A O 1
ATOM 1668 N N . HIS A 1 241 ? 16.666 -10.107 -19.049 1.00 91.06 241 HIS A N 1
ATOM 1669 C CA . HIS A 1 241 ? 15.338 -10.068 -19.652 1.00 91.06 241 HIS A CA 1
ATOM 1670 C C . HIS A 1 241 ? 15.043 -8.693 -20.269 1.00 91.06 241 HIS A C 1
ATOM 1672 O O . HIS A 1 241 ? 15.452 -7.675 -19.702 1.00 91.06 241 HIS A O 1
ATOM 1678 N N . PRO A 1 242 ? 14.364 -8.629 -21.430 1.00 90.44 242 PRO A N 1
ATOM 1679 C CA . PRO A 1 242 ? 13.869 -7.383 -22.003 1.00 90.44 242 PRO A CA 1
ATOM 1680 C C . PRO A 1 242 ? 12.635 -6.873 -21.252 1.00 90.44 242 PRO A C 1
ATOM 1682 O O . PRO A 1 242 ? 11.936 -7.636 -20.583 1.00 90.44 242 PRO A O 1
ATOM 1685 N N . ALA A 1 243 ? 12.315 -5.593 -21.444 1.00 89.94 243 ALA A N 1
ATOM 1686 C CA . ALA A 1 243 ? 11.164 -4.950 -20.810 1.00 89.94 243 ALA A CA 1
ATOM 1687 C C . ALA A 1 243 ? 9.839 -5.705 -21.019 1.00 89.94 243 ALA A C 1
ATOM 1689 O O . ALA A 1 243 ? 9.090 -5.851 -20.067 1.00 89.94 243 ALA A O 1
ATOM 1690 N N . SER A 1 244 ? 9.598 -6.272 -22.204 1.00 89.19 244 SER A N 1
ATOM 1691 C CA . SER A 1 244 ? 8.377 -7.034 -22.513 1.00 89.19 244 SER A CA 1
ATOM 1692 C C . SER A 1 244 ? 8.251 -8.384 -21.798 1.00 89.19 244 SER A C 1
ATOM 1694 O O . SER A 1 244 ? 7.156 -8.933 -21.698 1.00 89.19 244 SER A O 1
ATOM 1696 N N . GLU A 1 245 ? 9.355 -8.941 -21.295 1.00 92.50 245 GLU A N 1
ATOM 1697 C CA . GLU A 1 245 ? 9.330 -10.130 -20.436 1.00 92.50 245 GLU A CA 1
ATOM 1698 C C . GLU A 1 245 ? 9.230 -9.725 -18.959 1.00 92.50 245 GLU A C 1
ATOM 1700 O O . GLU A 1 245 ? 8.537 -10.382 -18.188 1.00 92.50 245 GLU A O 1
ATOM 1705 N N . ALA A 1 246 ? 9.829 -8.592 -18.577 1.00 92.56 246 ALA A N 1
ATOM 1706 C CA . ALA A 1 246 ? 9.644 -7.989 -17.260 1.00 92.56 246 ALA A CA 1
ATOM 1707 C C . ALA A 1 246 ? 8.204 -7.496 -17.019 1.00 92.56 246 ALA A C 1
ATOM 1709 O O . ALA A 1 246 ? 7.686 -7.694 -15.924 1.00 92.56 246 ALA A O 1
ATOM 1710 N N . GLU A 1 247 ? 7.534 -6.937 -18.035 1.00 91.88 247 GLU A N 1
ATOM 1711 C CA . GLU A 1 247 ? 6.090 -6.659 -18.032 1.00 91.88 247 GLU A CA 1
ATOM 1712 C C . GLU A 1 247 ? 5.308 -7.936 -17.708 1.00 91.88 247 GLU A C 1
ATOM 1714 O O . GLU A 1 247 ? 4.607 -7.972 -16.705 1.00 91.88 247 GLU A O 1
ATOM 1719 N N . ALA A 1 248 ? 5.519 -9.022 -18.461 1.00 92.31 248 ALA A N 1
ATOM 1720 C CA . ALA A 1 248 ? 4.832 -10.296 -18.235 1.00 92.31 248 ALA A CA 1
ATOM 1721 C C . ALA A 1 248 ? 5.116 -10.926 -16.851 1.00 92.31 248 ALA A C 1
ATOM 1723 O O . ALA A 1 248 ? 4.266 -11.635 -16.309 1.00 92.31 248 ALA A O 1
ATOM 1724 N N . LEU A 1 249 ? 6.295 -10.677 -16.268 1.00 91.44 249 LEU A N 1
ATOM 1725 C CA . LEU A 1 249 ? 6.652 -11.117 -14.913 1.00 91.44 249 LEU A CA 1
ATOM 1726 C C . LEU A 1 249 ? 6.021 -10.238 -13.818 1.00 91.44 249 LEU A C 1
ATOM 1728 O O . LEU A 1 249 ? 5.650 -10.768 -12.772 1.00 91.44 249 LEU A O 1
ATOM 1732 N N . CYS A 1 250 ? 5.837 -8.935 -14.055 1.00 90.62 250 CYS A N 1
ATOM 1733 C CA . CYS A 1 250 ? 5.030 -8.082 -13.181 1.00 90.62 250 CYS A CA 1
ATOM 1734 C C . CYS A 1 250 ? 3.532 -8.436 -13.289 1.00 90.62 250 CYS A C 1
ATOM 1736 O O . CYS A 1 250 ? 2.882 -8.611 -12.258 1.00 90.62 250 CYS A O 1
ATOM 1738 N N . ASP A 1 251 ? 3.005 -8.626 -14.505 1.00 90.00 251 ASP A N 1
ATOM 1739 C CA . ASP A 1 251 ? 1.604 -8.987 -14.777 1.00 90.00 251 ASP A CA 1
ATOM 1740 C C . ASP A 1 251 ? 1.216 -10.299 -14.074 1.00 90.00 251 ASP A C 1
ATOM 1742 O O . ASP A 1 251 ? 0.114 -10.427 -13.538 1.00 90.00 251 ASP A O 1
ATOM 1746 N N . ALA A 1 252 ? 2.137 -11.270 -14.015 1.00 87.38 252 ALA A N 1
ATOM 1747 C CA . ALA A 1 252 ? 1.947 -12.530 -13.294 1.00 87.38 252 ALA A CA 1
ATOM 1748 C C . ALA A 1 252 ? 1.732 -12.348 -11.776 1.00 87.38 252 ALA A C 1
ATOM 1750 O O . ALA A 1 252 ? 1.086 -13.190 -11.151 1.00 87.38 252 ALA A O 1
ATOM 1751 N N . LEU A 1 253 ? 2.226 -11.246 -11.198 1.00 82.56 253 LEU A N 1
ATOM 1752 C CA . LEU A 1 253 ? 2.005 -10.839 -9.804 1.00 82.56 253 LEU A CA 1
ATOM 1753 C C . LEU A 1 253 ? 0.790 -9.901 -9.632 1.00 82.56 253 LEU A C 1
ATOM 1755 O O . LEU A 1 253 ? 0.526 -9.450 -8.520 1.00 82.56 253 LEU A O 1
ATOM 1759 N N . GLY A 1 254 ? 0.062 -9.575 -10.708 1.00 83.94 254 GLY A N 1
ATOM 1760 C CA . GLY A 1 254 ? -0.986 -8.544 -10.706 1.00 83.94 254 GLY A CA 1
ATOM 1761 C C . GLY A 1 254 ? -0.448 -7.105 -10.704 1.00 83.94 254 GLY A C 1
ATOM 1762 O O . GLY A 1 254 ? -1.186 -6.168 -10.405 1.00 83.94 254 GLY A O 1
ATOM 1763 N N . LEU A 1 255 ? 0.837 -6.925 -11.017 1.00 88.31 255 LEU A N 1
ATOM 1764 C CA . LEU A 1 255 ? 1.536 -5.642 -11.068 1.00 88.31 255 LEU A CA 1
ATOM 1765 C C . LEU A 1 255 ? 1.829 -5.250 -12.524 1.00 88.31 255 LEU A C 1
ATOM 1767 O O . LEU A 1 255 ? 1.605 -6.016 -13.446 1.00 88.31 255 LEU A O 1
ATOM 1771 N N . THR A 1 256 ? 2.390 -4.064 -12.736 1.00 91.56 256 THR A N 1
ATOM 1772 C CA . THR A 1 256 ? 2.895 -3.586 -14.037 1.00 91.56 256 THR A CA 1
ATOM 1773 C C . THR A 1 256 ? 4.381 -3.250 -13.927 1.00 91.56 256 THR A C 1
ATOM 1775 O O . THR A 1 256 ? 4.848 -2.932 -12.832 1.00 91.56 256 THR A O 1
ATOM 1778 N N . LEU A 1 257 ? 5.146 -3.289 -15.024 1.00 93.38 257 LEU A N 1
ATOM 1779 C CA . LEU A 1 257 ? 6.523 -2.769 -15.023 1.00 93.38 257 LEU A CA 1
ATOM 1780 C C . LEU A 1 257 ? 6.506 -1.277 -14.642 1.00 93.38 257 LEU A C 1
ATOM 1782 O O . LEU A 1 257 ? 5.628 -0.531 -15.074 1.00 93.38 257 LEU A O 1
ATOM 1786 N N . PHE A 1 258 ? 7.439 -0.831 -13.798 1.00 93.69 258 PHE A N 1
ATOM 1787 C CA . PHE A 1 258 ? 7.397 0.526 -13.254 1.00 93.69 258 PHE A CA 1
ATOM 1788 C C . PHE A 1 258 ? 7.561 1.613 -14.331 1.00 93.69 258 PHE A C 1
ATOM 1790 O O . PHE A 1 258 ? 8.474 1.575 -15.159 1.00 93.69 258 PHE A O 1
ATOM 1797 N N . TRP A 1 259 ? 6.720 2.648 -14.245 1.00 92.00 259 TRP A N 1
ATOM 1798 C CA . TRP A 1 259 ? 7.024 3.970 -14.780 1.00 92.00 259 TRP A CA 1
ATOM 1799 C C . TRP A 1 259 ? 6.550 5.072 -13.817 1.00 92.00 259 TRP A C 1
ATOM 1801 O O . TRP A 1 259 ? 5.481 4.946 -13.211 1.00 92.00 259 TRP A O 1
ATOM 1811 N N . PRO A 1 260 ? 7.320 6.162 -13.664 1.00 90.31 260 PRO A N 1
ATOM 1812 C CA . PRO A 1 260 ? 6.893 7.347 -12.927 1.00 90.31 260 PRO A CA 1
ATOM 1813 C C . PRO A 1 260 ? 5.895 8.180 -13.748 1.00 90.31 260 PRO A C 1
ATOM 1815 O O . PRO A 1 260 ? 6.149 8.466 -14.915 1.00 90.31 260 PRO A O 1
ATOM 1818 N N . GLN A 1 261 ? 4.796 8.629 -13.130 1.00 87.69 261 GLN A N 1
ATOM 1819 C CA . GLN A 1 261 ? 3.870 9.631 -13.705 1.00 87.69 261 GLN A CA 1
ATOM 1820 C C . GLN A 1 261 ? 4.182 11.060 -13.239 1.00 87.69 261 GLN A C 1
ATOM 1822 O O . GLN A 1 261 ? 3.908 12.019 -13.952 1.00 87.69 261 GLN A O 1
ATOM 1827 N N . THR A 1 262 ? 4.771 11.203 -12.051 1.00 87.50 262 THR A N 1
ATOM 1828 C CA . THR A 1 262 ? 5.062 12.483 -11.396 1.00 87.50 262 THR A CA 1
ATOM 1829 C C . THR A 1 262 ? 6.471 12.471 -10.804 1.00 87.50 262 THR A C 1
ATOM 1831 O O . THR A 1 262 ? 7.058 11.404 -10.601 1.00 87.50 262 THR A O 1
ATOM 1834 N N . GLN A 1 263 ? 7.000 13.650 -10.456 1.00 87.00 263 GLN A N 1
ATOM 1835 C CA . GLN A 1 263 ? 8.263 13.757 -9.719 1.00 87.00 263 GLN A CA 1
ATOM 1836 C C . GLN A 1 263 ? 8.210 13.001 -8.381 1.00 87.00 263 GLN A C 1
ATOM 1838 O O . GLN A 1 263 ? 9.165 12.307 -8.045 1.00 87.00 263 GLN A O 1
ATOM 1843 N N . ALA A 1 264 ? 7.075 13.042 -7.673 1.00 84.44 264 ALA A N 1
ATOM 1844 C CA . ALA A 1 264 ? 6.876 12.293 -6.433 1.00 84.44 264 ALA A CA 1
ATOM 1845 C C . ALA A 1 264 ? 6.954 10.770 -6.652 1.00 84.44 264 ALA A C 1
ATOM 1847 O O . ALA A 1 264 ? 7.646 10.085 -5.901 1.00 84.44 264 ALA A O 1
ATOM 1848 N N . HIS A 1 265 ? 6.337 10.234 -7.717 1.00 86.19 265 HIS A N 1
ATOM 1849 C CA . HIS A 1 265 ? 6.439 8.801 -8.041 1.00 86.19 265 HIS A CA 1
ATOM 1850 C C . HIS A 1 265 ? 7.882 8.395 -8.373 1.00 86.19 265 HIS A C 1
ATOM 1852 O O . HIS A 1 265 ? 8.299 7.293 -8.022 1.00 86.19 265 HIS A O 1
ATOM 1858 N N . LEU A 1 266 ? 8.656 9.273 -9.025 1.00 88.94 266 LEU A N 1
ATOM 1859 C CA . LEU A 1 266 ? 10.077 9.034 -9.277 1.00 88.94 266 LEU A CA 1
ATOM 1860 C C . LEU A 1 266 ? 10.901 9.075 -7.980 1.00 88.94 266 LEU A C 1
ATOM 1862 O O . LEU A 1 266 ? 11.684 8.164 -7.740 1.00 88.94 266 LEU A O 1
ATOM 1866 N N . GLN A 1 267 ? 10.709 10.081 -7.123 1.00 87.12 267 GLN A N 1
ATOM 1867 C CA . GLN A 1 267 ? 11.424 10.198 -5.844 1.00 87.12 267 GLN A CA 1
ATOM 1868 C C . GLN A 1 267 ? 11.124 9.020 -4.907 1.00 87.12 267 GLN A C 1
ATOM 1870 O O . GLN A 1 267 ? 12.049 8.479 -4.300 1.00 87.12 267 GLN A O 1
ATOM 1875 N N . ALA A 1 268 ? 9.864 8.575 -4.843 1.00 86.75 268 ALA A N 1
ATOM 1876 C CA . ALA A 1 268 ? 9.473 7.361 -4.133 1.00 86.75 268 ALA A CA 1
ATOM 1877 C C . ALA A 1 268 ? 10.202 6.134 -4.700 1.00 86.75 268 ALA A C 1
ATOM 1879 O O . ALA A 1 268 ? 10.865 5.419 -3.957 1.00 86.75 268 ALA A O 1
ATOM 1880 N N . ALA A 1 269 ? 10.168 5.928 -6.020 1.00 90.44 269 ALA A N 1
ATOM 1881 C CA . ALA A 1 269 ? 10.811 4.786 -6.668 1.00 90.44 269 ALA A CA 1
ATOM 1882 C C . ALA A 1 269 ? 12.350 4.781 -6.545 1.00 90.44 269 ALA A C 1
ATOM 1884 O O . ALA A 1 269 ? 12.944 3.712 -6.410 1.00 90.44 269 ALA A O 1
ATOM 1885 N N . ILE A 1 270 ? 12.997 5.954 -6.527 1.00 90.12 270 ILE A N 1
ATOM 1886 C CA . ILE A 1 270 ? 14.425 6.101 -6.193 1.00 90.12 270 ILE A CA 1
ATOM 1887 C C . ILE A 1 270 ? 14.669 5.641 -4.754 1.00 90.12 270 ILE A C 1
ATOM 1889 O O . ILE A 1 270 ? 15.551 4.815 -4.529 1.00 90.12 270 ILE A O 1
ATOM 1893 N N . GLY A 1 271 ? 13.852 6.107 -3.802 1.00 88.38 271 GLY A N 1
ATOM 1894 C CA . GLY A 1 271 ? 13.904 5.669 -2.405 1.00 88.38 271 GLY A CA 1
ATOM 1895 C C . GLY A 1 271 ? 13.722 4.157 -2.246 1.00 88.38 271 GLY A C 1
ATOM 1896 O O . GLY A 1 271 ? 14.457 3.537 -1.488 1.00 88.38 271 GLY A O 1
ATOM 1897 N N . VAL A 1 272 ? 12.810 3.544 -3.008 1.00 89.06 272 VAL A N 1
ATOM 1898 C CA . VAL A 1 272 ? 12.609 2.085 -3.031 1.00 89.06 272 VAL A CA 1
ATOM 1899 C C . VAL A 1 272 ? 13.837 1.357 -3.566 1.00 89.06 272 VAL A C 1
ATOM 1901 O O . VAL A 1 272 ? 14.287 0.402 -2.938 1.00 89.06 272 VAL A O 1
ATOM 1904 N N . ALA A 1 273 ? 14.395 1.795 -4.699 1.00 89.88 273 ALA A N 1
ATOM 1905 C CA . ALA A 1 273 ? 15.554 1.154 -5.317 1.00 89.88 273 ALA A CA 1
ATOM 1906 C C . ALA A 1 273 ? 16.753 1.074 -4.352 1.00 89.88 273 ALA A C 1
ATOM 1908 O O . ALA A 1 273 ? 17.332 0.000 -4.188 1.00 89.88 273 ALA A O 1
ATOM 1909 N N . VAL A 1 274 ? 17.054 2.168 -3.644 1.00 89.00 274 VAL A N 1
ATOM 1910 C CA . VAL A 1 274 ? 18.206 2.264 -2.725 1.00 89.00 274 VAL A CA 1
ATOM 1911 C C . VAL A 1 274 ? 17.900 1.902 -1.263 1.00 89.00 274 VAL A C 1
ATOM 1913 O O . VAL A 1 274 ? 18.736 2.148 -0.399 1.00 89.00 274 VAL A O 1
ATOM 1916 N N . ASN A 1 275 ? 16.721 1.344 -0.955 1.00 84.88 275 ASN A N 1
ATOM 1917 C CA . ASN A 1 275 ? 16.398 0.884 0.401 1.00 84.88 275 ASN A CA 1
ATOM 1918 C C . ASN A 1 275 ? 16.741 -0.616 0.584 1.00 84.88 275 ASN A C 1
ATOM 1920 O O . ASN A 1 275 ? 16.135 -1.445 -0.110 1.00 84.88 275 ASN A O 1
ATOM 1924 N N . PRO A 1 276 ? 17.623 -0.994 1.534 1.00 82.19 276 PRO A N 1
ATOM 1925 C CA . PRO A 1 276 ? 17.965 -2.393 1.809 1.00 82.19 276 PRO A CA 1
ATOM 1926 C C . PRO A 1 276 ? 16.865 -3.158 2.564 1.00 82.19 276 PRO A C 1
ATOM 1928 O O . PRO A 1 276 ? 16.894 -4.386 2.608 1.00 82.19 276 PRO A O 1
ATOM 1931 N N . GLU A 1 277 ? 15.896 -2.460 3.167 1.00 78.00 277 GLU A N 1
ATOM 1932 C CA . GLU A 1 277 ? 14.739 -3.070 3.841 1.00 78.00 277 GLU A CA 1
ATOM 1933 C C . GLU A 1 277 ? 13.715 -3.631 2.841 1.00 78.00 277 GLU A C 1
ATOM 1935 O O . GLU A 1 277 ? 12.945 -4.524 3.186 1.00 78.00 277 GLU A O 1
ATOM 1940 N N . ILE A 1 278 ? 13.718 -3.140 1.593 1.00 81.06 278 ILE A N 1
ATOM 1941 C CA . ILE A 1 278 ? 12.923 -3.713 0.503 1.00 81.06 278 ILE A CA 1
ATOM 1942 C C . ILE A 1 278 ? 13.755 -4.802 -0.174 1.00 81.06 278 ILE A C 1
ATOM 1944 O O . ILE A 1 278 ? 14.742 -4.511 -0.858 1.00 81.06 278 ILE A O 1
ATOM 1948 N N . LEU A 1 279 ? 13.340 -6.056 0.003 1.00 81.12 279 LEU A N 1
ATOM 1949 C CA . LEU A 1 279 ? 13.989 -7.227 -0.585 1.00 81.12 279 LEU A CA 1
ATOM 1950 C C . LEU A 1 279 ? 13.430 -7.531 -1.990 1.00 81.12 279 LEU A C 1
ATOM 1952 O O . LEU A 1 279 ? 12.229 -7.379 -2.218 1.00 81.12 279 LEU A O 1
ATOM 1956 N N . PRO A 1 280 ? 14.261 -7.986 -2.946 1.00 85.75 280 PRO A N 1
ATOM 1957 C CA . PRO A 1 280 ? 13.788 -8.381 -4.267 1.00 85.75 280 PRO A CA 1
ATOM 1958 C C . PRO A 1 280 ? 13.123 -9.761 -4.270 1.00 85.75 280 PRO A C 1
ATOM 1960 O O . PRO A 1 280 ? 13.710 -10.761 -3.845 1.00 85.75 280 PRO A O 1
ATOM 1963 N N . ILE A 1 281 ? 11.934 -9.852 -4.870 1.00 82.00 281 ILE A N 1
ATOM 1964 C CA . ILE A 1 281 ? 11.353 -11.151 -5.226 1.00 82.00 281 ILE A CA 1
ATOM 1965 C C . ILE A 1 281 ? 12.183 -11.791 -6.343 1.00 82.00 281 ILE A C 1
ATOM 1967 O O . ILE A 1 281 ? 12.569 -11.131 -7.304 1.00 82.00 281 ILE A O 1
ATOM 1971 N N . GLY A 1 282 ? 12.450 -13.091 -6.187 1.00 77.44 282 GLY A N 1
ATOM 1972 C CA . GLY A 1 282 ? 13.295 -13.900 -7.074 1.00 77.44 282 GLY A CA 1
ATOM 1973 C C . GLY A 1 282 ? 14.699 -14.191 -6.519 1.00 77.44 282 GLY A C 1
ATOM 1974 O O . GLY A 1 282 ? 15.322 -15.161 -6.947 1.00 77.44 282 GLY A O 1
ATOM 1975 N N . GLY A 1 283 ? 15.141 -13.468 -5.479 1.00 70.69 283 GLY A N 1
ATOM 1976 C CA . GLY A 1 283 ? 16.324 -13.831 -4.684 1.00 70.69 283 GLY A CA 1
ATOM 1977 C C . GLY A 1 283 ? 17.674 -13.411 -5.275 1.00 70.69 283 GLY A C 1
ATOM 1978 O O . GLY A 1 283 ? 18.667 -14.113 -5.072 1.00 70.69 283 GLY A O 1
ATOM 1979 N N . GLY A 1 284 ? 17.705 -12.299 -6.015 1.00 70.38 284 GLY A N 1
ATOM 1980 C CA . GLY A 1 284 ? 18.937 -11.648 -6.470 1.00 70.38 284 GLY A CA 1
ATOM 1981 C C . GLY A 1 284 ? 19.582 -10.722 -5.431 1.00 70.38 284 GLY A C 1
ATOM 1982 O O . GLY A 1 284 ? 19.553 -11.011 -4.234 1.00 70.38 284 GLY A O 1
ATOM 1983 N N . ASP A 1 285 ? 20.221 -9.638 -5.882 1.00 63.47 285 ASP A N 1
ATOM 1984 C CA . ASP A 1 285 ? 21.068 -8.817 -5.003 1.00 63.47 285 ASP A CA 1
ATOM 1985 C C . ASP A 1 285 ? 20.243 -7.834 -4.151 1.00 63.47 285 ASP A C 1
ATOM 1987 O O . ASP A 1 285 ? 19.448 -7.041 -4.663 1.00 63.47 285 ASP A O 1
ATOM 1991 N N . THR A 1 286 ? 20.454 -7.874 -2.833 1.00 63.75 286 THR A N 1
ATOM 1992 C CA . THR A 1 286 ? 19.827 -6.971 -1.856 1.00 63.75 286 THR A CA 1
ATOM 1993 C C . THR A 1 286 ? 20.563 -5.634 -1.730 1.00 63.75 286 THR A C 1
ATOM 1995 O O . THR A 1 286 ? 20.216 -4.842 -0.859 1.00 63.75 286 THR A O 1
ATOM 1998 N N . ALA A 1 287 ? 21.609 -5.398 -2.525 1.00 57.88 287 ALA A N 1
ATOM 1999 C CA . ALA A 1 287 ? 22.342 -4.139 -2.549 1.00 57.88 287 ALA A CA 1
ATOM 2000 C C . ALA A 1 287 ? 21.454 -2.928 -2.898 1.00 57.88 287 ALA A C 1
ATOM 2002 O O . ALA A 1 287 ? 20.463 -3.033 -3.627 1.00 57.88 287 ALA A O 1
ATOM 2003 N N . ASP A 1 288 ? 21.886 -1.758 -2.425 1.00 62.12 288 ASP A N 1
ATOM 2004 C CA . ASP A 1 288 ? 21.245 -0.450 -2.619 1.00 62.12 288 ASP A CA 1
ATOM 2005 C C . ASP A 1 288 ? 21.492 0.100 -4.040 1.00 62.12 288 ASP A C 1
ATOM 2007 O O . ASP A 1 288 ? 22.020 1.195 -4.236 1.00 62.12 288 ASP A O 1
ATOM 2011 N N . ASP A 1 289 ? 21.179 -0.706 -5.057 1.00 75.31 289 ASP A N 1
ATOM 2012 C CA . ASP A 1 289 ? 21.458 -0.401 -6.457 1.00 75.31 289 ASP A CA 1
ATOM 2013 C C . ASP A 1 289 ? 20.328 0.415 -7.100 1.00 75.31 289 ASP A C 1
ATOM 2015 O O . ASP A 1 289 ? 19.203 -0.047 -7.297 1.00 75.31 289 ASP A O 1
ATOM 2019 N N . ILE A 1 290 ? 20.656 1.626 -7.549 1.00 84.00 290 ILE A N 1
ATOM 2020 C CA . ILE A 1 290 ? 19.762 2.445 -8.377 1.00 84.00 290 ILE A CA 1
ATOM 2021 C C . ILE A 1 290 ? 19.408 1.761 -9.719 1.00 84.00 290 ILE A C 1
ATOM 2023 O O . ILE A 1 290 ? 18.435 2.133 -10.378 1.00 84.00 290 ILE A O 1
ATOM 2027 N N . GLY A 1 291 ? 20.148 0.714 -10.105 1.00 86.94 291 GLY A N 1
ATOM 2028 C CA . GLY A 1 291 ? 19.902 -0.163 -11.249 1.00 86.94 291 GLY A CA 1
ATOM 2029 C C . GLY A 1 291 ? 18.518 -0.822 -11.303 1.00 86.94 291 GLY A C 1
ATOM 2030 O O . GLY A 1 291 ? 18.074 -1.135 -12.408 1.00 86.94 291 GLY A O 1
ATOM 2031 N N . TYR A 1 292 ? 17.777 -0.924 -10.188 1.00 91.00 292 TYR A N 1
ATOM 2032 C CA . TYR A 1 292 ? 16.353 -1.316 -10.200 1.00 91.00 292 TYR A CA 1
ATOM 2033 C C . TYR A 1 292 ? 15.454 -0.336 -10.993 1.00 91.00 292 TYR A C 1
ATOM 2035 O O . TYR A 1 292 ? 14.378 -0.725 -11.445 1.00 91.00 292 TYR A O 1
ATOM 2043 N N . LEU A 1 293 ? 15.893 0.910 -11.227 1.00 92.06 293 LEU A N 1
ATOM 2044 C CA . LEU A 1 293 ? 15.248 1.869 -12.144 1.00 92.06 293 LEU A CA 1
ATOM 2045 C C . LEU A 1 293 ? 15.841 1.859 -13.561 1.00 92.06 293 LEU A C 1
ATOM 2047 O O . LEU A 1 293 ? 15.433 2.641 -14.418 1.00 92.06 293 LEU A O 1
ATOM 2051 N N . GLY A 1 294 ? 16.817 0.993 -13.833 1.00 89.75 294 GLY A N 1
ATOM 2052 C CA . GLY A 1 294 ? 17.594 0.991 -15.070 1.00 89.75 294 GLY A CA 1
ATOM 2053 C C . GLY A 1 294 ? 16.848 0.510 -16.320 1.00 89.75 294 GLY A C 1
ATOM 2054 O O . GLY A 1 294 ? 17.480 0.354 -17.369 1.00 89.75 294 GLY A O 1
ATOM 2055 N N . MET A 1 295 ? 15.546 0.245 -16.202 1.00 91.00 295 MET A N 1
ATOM 2056 C CA . MET A 1 295 ? 14.594 -0.155 -17.238 1.00 91.00 295 MET A CA 1
ATOM 2057 C C . MET A 1 295 ? 13.192 0.282 -16.783 1.00 91.00 295 MET A C 1
ATOM 2059 O O . MET A 1 295 ? 12.841 0.059 -15.627 1.00 91.00 295 MET A O 1
ATOM 2063 N N . LEU A 1 296 ? 12.408 0.908 -17.666 1.00 92.44 296 LEU A N 1
ATOM 2064 C CA . LEU A 1 296 ? 11.090 1.477 -17.344 1.00 92.44 296 LEU A CA 1
ATOM 2065 C C . LEU A 1 296 ? 10.060 1.108 -18.414 1.00 92.44 296 LEU A C 1
ATOM 2067 O O . LEU A 1 296 ? 10.408 0.856 -19.569 1.00 92.44 296 LEU A O 1
ATOM 2071 N N . ALA A 1 297 ? 8.781 1.160 -18.054 1.00 91.62 297 ALA A N 1
ATOM 2072 C CA . ALA A 1 297 ? 7.677 1.027 -19.000 1.00 91.62 297 ALA A CA 1
ATOM 2073 C C . ALA A 1 297 ? 7.402 2.348 -19.750 1.00 91.62 297 ALA A C 1
ATOM 2075 O O . ALA A 1 297 ? 6.346 2.960 -19.603 1.00 91.62 297 ALA A O 1
ATOM 2076 N N . ILE A 1 298 ? 8.399 2.836 -20.496 1.00 88.94 298 ILE A N 1
ATOM 2077 C CA . ILE A 1 298 ? 8.324 4.061 -21.307 1.00 88.94 298 ILE A CA 1
ATOM 2078 C C . ILE A 1 298 ? 9.034 3.795 -22.638 1.00 88.94 298 ILE A C 1
ATOM 2080 O O . ILE A 1 298 ? 10.211 3.424 -22.663 1.00 88.94 298 ILE A O 1
ATOM 2084 N N . TYR A 1 299 ? 8.317 3.974 -23.746 1.00 85.94 299 TYR A N 1
ATOM 2085 C CA . TYR A 1 299 ? 8.709 3.473 -25.064 1.00 85.94 299 TYR A CA 1
ATOM 2086 C C . TYR A 1 299 ? 8.537 4.539 -26.156 1.00 85.94 299 TYR A C 1
ATOM 2088 O O . TYR A 1 299 ? 7.580 5.306 -26.095 1.00 85.94 299 TYR A O 1
ATOM 2096 N N . PRO A 1 300 ? 9.397 4.583 -27.192 1.00 81.75 300 PRO A N 1
ATOM 2097 C CA . PRO A 1 300 ? 9.114 5.371 -28.391 1.00 81.75 300 PRO A CA 1
ATOM 2098 C C . PRO A 1 300 ? 7.947 4.735 -29.166 1.00 81.75 300 PRO A C 1
ATOM 2100 O O . PRO A 1 300 ? 7.899 3.505 -29.316 1.00 81.75 300 PRO A O 1
ATOM 2103 N N . ALA A 1 301 ? 7.021 5.551 -29.674 1.00 81.62 301 ALA A N 1
ATOM 2104 C CA . ALA A 1 301 ? 5.856 5.077 -30.421 1.00 81.62 301 ALA A CA 1
ATOM 2105 C C . ALA A 1 301 ? 6.235 4.553 -31.820 1.00 81.62 301 ALA A C 1
ATOM 2107 O O . ALA A 1 301 ? 5.636 3.595 -32.320 1.00 81.62 301 ALA A O 1
ATOM 2108 N N . THR A 1 302 ? 7.257 5.138 -32.455 1.00 79.25 302 THR A N 1
ATOM 2109 C CA . THR A 1 302 ? 7.801 4.701 -33.746 1.00 79.25 302 THR A CA 1
ATOM 2110 C C . THR A 1 302 ? 9.340 4.619 -33.764 1.00 79.25 302 THR A C 1
ATOM 2112 O O . THR A 1 302 ? 10.032 5.327 -33.029 1.00 79.25 302 THR A O 1
ATOM 2115 N N . PRO A 1 303 ? 9.934 3.733 -34.594 1.00 76.50 303 PRO A N 1
ATOM 2116 C CA . PRO A 1 303 ? 11.388 3.576 -34.656 1.00 76.50 303 PRO A CA 1
ATOM 2117 C C . PRO A 1 303 ? 12.074 4.827 -35.222 1.00 76.50 303 PRO A C 1
ATOM 2119 O O . PRO A 1 303 ? 11.760 5.260 -36.333 1.00 76.50 303 PRO A O 1
ATOM 2122 N N . GLY A 1 304 ? 13.058 5.362 -34.498 1.00 70.31 304 GLY A N 1
ATOM 2123 C CA . GLY A 1 304 ? 13.807 6.572 -34.859 1.00 70.31 304 GLY A CA 1
ATOM 2124 C C . GLY A 1 304 ? 13.437 7.830 -34.062 1.00 70.31 304 GLY A C 1
ATOM 2125 O O . GLY A 1 304 ? 14.084 8.859 -34.250 1.00 70.31 304 GLY A O 1
ATOM 2126 N N . GLU A 1 305 ? 12.427 7.774 -33.190 1.00 77.56 305 GLU A N 1
ATOM 2127 C CA . GLU A 1 305 ? 11.997 8.913 -32.365 1.00 77.56 305 GLU A CA 1
ATOM 2128 C C . GLU A 1 305 ? 13.002 9.276 -31.263 1.00 77.56 305 GLU A C 1
ATOM 2130 O O . GLU A 1 305 ? 13.731 8.420 -30.756 1.00 77.56 305 GLU A O 1
ATOM 2135 N N . SER A 1 306 ? 13.086 10.566 -30.923 1.00 74.62 306 SER A N 1
ATOM 2136 C CA . SER A 1 306 ? 14.142 11.080 -30.050 1.00 74.62 306 SER A CA 1
ATOM 2137 C C . SER A 1 306 ? 13.804 12.441 -29.434 1.00 74.62 306 SER A C 1
ATOM 2139 O O . SER A 1 306 ? 13.855 13.462 -30.128 1.00 74.62 306 SER A O 1
ATOM 2141 N N . CYS A 1 307 ? 13.600 12.475 -28.118 1.00 76.69 307 CYS A N 1
ATOM 2142 C CA . CYS A 1 307 ? 13.403 13.717 -27.377 1.00 76.69 307 CYS A CA 1
ATOM 2143 C C . CYS A 1 307 ? 14.757 14.317 -26.954 1.00 76.69 307 CYS A C 1
ATOM 2145 O O . CYS A 1 307 ? 15.266 14.080 -25.857 1.00 76.69 307 CYS A O 1
ATOM 2147 N N . VAL A 1 308 ? 15.411 15.016 -27.888 1.00 75.50 308 VAL A N 1
ATOM 2148 C CA . VAL A 1 308 ? 16.787 15.521 -27.727 1.00 75.50 308 VAL A CA 1
ATOM 2149 C C . VAL A 1 308 ? 16.789 16.949 -2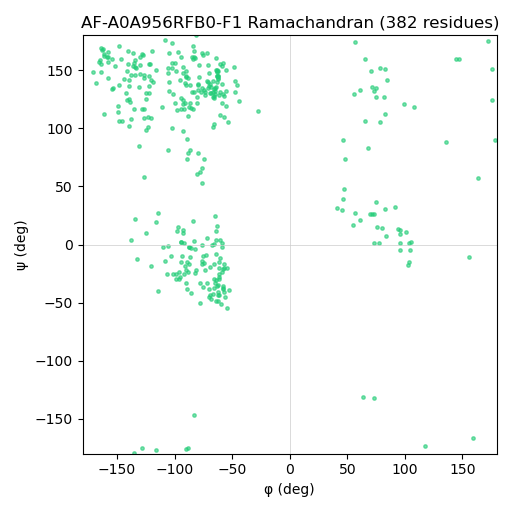7.188 1.00 75.50 308 VAL A C 1
ATOM 2151 O O . VAL A 1 308 ? 16.243 17.848 -27.824 1.00 75.50 308 VAL A O 1
ATOM 2154 N N . GLY A 1 309 ? 17.486 17.186 -26.072 1.00 73.31 309 GLY A N 1
ATOM 2155 C CA . GLY A 1 309 ? 17.642 18.536 -25.512 1.00 73.31 309 GLY A CA 1
ATOM 2156 C C . GLY A 1 309 ? 16.370 19.111 -24.874 1.00 73.31 309 GLY A C 1
ATOM 2157 O O . GLY A 1 309 ? 16.211 20.330 -24.827 1.00 73.31 309 GLY A O 1
ATOM 2158 N N . ALA A 1 310 ? 15.478 18.240 -24.400 1.00 80.44 310 ALA A N 1
ATOM 2159 C CA . ALA A 1 310 ? 14.256 18.581 -23.680 1.00 80.44 310 ALA A CA 1
ATOM 2160 C C . ALA A 1 310 ? 14.089 17.670 -22.440 1.00 80.44 310 ALA A C 1
ATOM 2162 O O . ALA A 1 310 ? 14.694 16.592 -22.404 1.00 80.44 310 ALA A O 1
ATOM 2163 N N . PRO A 1 311 ? 13.342 18.106 -21.406 1.00 84.81 311 PRO A N 1
ATOM 2164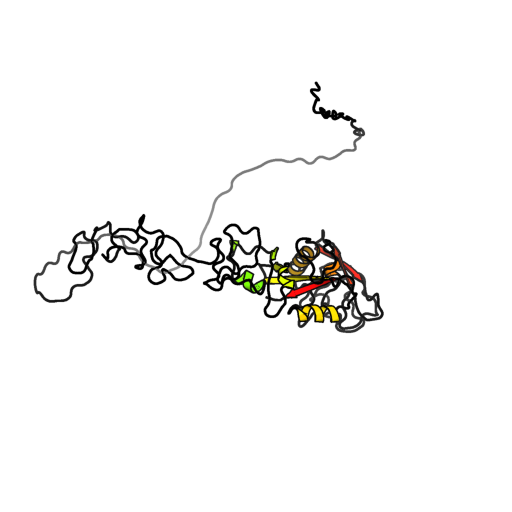 C CA . PRO A 1 311 ? 12.864 17.252 -20.314 1.00 84.81 311 PRO A CA 1
ATOM 2165 C C . PRO A 1 311 ? 12.271 15.937 -20.816 1.00 84.81 311 PRO A C 1
ATOM 2167 O O . PRO A 1 311 ? 11.492 15.962 -21.760 1.00 84.81 311 PRO A O 1
ATOM 2170 N N . LEU A 1 312 ? 12.564 14.799 -20.178 1.00 84.62 312 LEU A N 1
ATOM 2171 C CA . LEU A 1 312 ? 11.944 13.527 -20.565 1.00 84.62 312 LEU A CA 1
ATOM 2172 C C . LEU A 1 312 ? 10.624 13.335 -19.807 1.00 84.62 312 LEU A C 1
ATOM 2174 O O . LEU A 1 312 ? 10.552 12.615 -18.809 1.00 84.62 312 LEU A O 1
ATOM 2178 N N . ASN A 1 313 ? 9.580 14.013 -20.279 1.00 87.56 313 ASN A N 1
ATOM 2179 C CA . ASN A 1 313 ? 8.225 13.962 -19.732 1.00 87.56 313 ASN A CA 1
ATOM 2180 C C . ASN A 1 313 ? 7.163 13.964 -20.856 1.00 87.56 313 ASN A C 1
ATOM 2182 O O . ASN A 1 313 ? 7.454 14.278 -22.010 1.00 87.56 313 ASN A O 1
ATOM 2186 N N . ALA A 1 314 ? 5.921 13.649 -20.492 1.00 87.44 314 ALA A N 1
ATOM 2187 C CA . ALA A 1 314 ? 4.767 13.572 -21.391 1.00 87.44 314 ALA A CA 1
ATOM 2188 C C . ALA A 1 314 ? 4.403 14.853 -22.176 1.00 87.44 314 ALA A C 1
ATOM 2190 O O . ALA A 1 314 ? 3.720 14.774 -23.200 1.00 87.44 314 ALA A O 1
ATOM 2191 N N . ALA A 1 315 ? 4.784 16.034 -21.685 1.00 88.69 315 ALA A N 1
ATOM 2192 C CA . ALA A 1 315 ? 4.451 17.319 -22.300 1.00 88.69 315 ALA A CA 1
ATOM 2193 C C . ALA A 1 315 ? 5.500 17.759 -23.332 1.00 88.69 315 ALA A C 1
ATOM 2195 O O . ALA A 1 315 ? 5.140 18.301 -24.378 1.00 88.69 315 ALA A O 1
ATOM 2196 N N . ASP A 1 316 ? 6.778 17.507 -23.041 1.00 88.25 316 ASP A N 1
ATOM 2197 C CA . ASP A 1 316 ? 7.918 17.890 -23.877 1.00 88.25 316 ASP A CA 1
ATOM 2198 C C . ASP A 1 316 ? 8.286 16.823 -24.931 1.00 88.25 316 ASP A C 1
ATOM 2200 O O . ASP A 1 316 ? 8.842 17.168 -25.975 1.00 88.25 316 ASP A O 1
ATOM 2204 N N . CYS A 1 317 ? 7.922 15.553 -24.702 1.00 86.44 317 CYS A N 1
ATOM 2205 C CA . CYS A 1 317 ? 8.240 14.402 -25.563 1.00 86.44 317 CYS A CA 1
ATOM 2206 C C . CYS A 1 317 ? 6.989 13.586 -25.981 1.00 86.44 317 CYS A C 1
ATOM 2208 O O . CYS A 1 317 ? 6.898 12.389 -25.688 1.00 86.44 317 CYS A O 1
ATOM 2210 N N . PRO A 1 318 ? 5.983 14.193 -26.642 1.00 86.56 318 PRO A N 1
ATOM 2211 C CA . PRO A 1 318 ? 4.687 13.561 -26.922 1.00 86.56 318 PRO A CA 1
ATOM 2212 C C . PRO A 1 318 ? 4.732 12.376 -27.910 1.00 86.56 318 PRO A C 1
ATOM 2214 O O . PRO A 1 318 ? 3.681 11.815 -28.227 1.00 86.56 318 PRO A O 1
ATOM 2217 N N . GLU A 1 319 ? 5.908 12.029 -28.439 1.00 83.38 319 GLU A N 1
ATOM 2218 C CA . GLU A 1 319 ? 6.165 10.847 -29.265 1.00 83.38 319 GLU A CA 1
ATOM 2219 C C . GLU A 1 319 ? 6.511 9.569 -28.468 1.00 83.38 319 GLU A C 1
ATOM 2221 O O . GLU A 1 319 ? 6.665 8.501 -29.055 1.00 83.38 319 GLU A O 1
ATOM 2226 N N . TRP A 1 320 ? 6.598 9.643 -27.136 1.00 85.00 320 TRP A N 1
ATOM 2227 C CA . TRP A 1 320 ? 6.792 8.474 -26.268 1.00 85.00 320 TRP A CA 1
ATOM 2228 C C . TRP A 1 320 ? 5.493 8.109 -25.540 1.00 85.00 320 TRP A C 1
ATOM 2230 O O . TRP A 1 320 ? 4.688 8.974 -25.193 1.00 85.00 320 TRP A O 1
ATOM 2240 N N . GLU A 1 321 ? 5.299 6.818 -25.280 1.00 85.25 321 GLU A N 1
ATOM 2241 C CA . GLU A 1 321 ? 4.101 6.260 -24.647 1.00 85.25 321 GLU A CA 1
ATOM 2242 C C . GLU A 1 321 ? 4.466 5.337 -23.470 1.00 85.25 321 GLU A C 1
ATOM 2244 O O . GLU A 1 321 ? 5.557 4.761 -23.420 1.00 85.25 321 GLU A O 1
ATOM 2249 N N . ALA A 1 322 ? 3.537 5.190 -22.522 1.00 85.50 322 ALA A N 1
ATOM 2250 C CA . ALA A 1 322 ? 3.624 4.281 -21.377 1.00 85.50 322 ALA A CA 1
ATOM 2251 C C . ALA A 1 322 ? 2.358 3.388 -21.313 1.00 85.50 322 ALA A C 1
ATOM 2253 O O . ALA A 1 322 ? 1.358 3.720 -21.959 1.00 85.50 322 ALA A O 1
ATOM 2254 N N . PRO A 1 323 ? 2.346 2.256 -20.576 1.00 77.12 323 PRO A N 1
ATOM 2255 C CA . PRO A 1 323 ? 1.247 1.286 -20.618 1.00 77.12 323 PRO A CA 1
ATOM 2256 C C . PRO A 1 323 ? -0.148 1.881 -20.362 1.00 77.12 323 PRO A C 1
ATOM 2258 O O . PRO A 1 323 ? -0.533 2.200 -19.236 1.00 77.12 323 PRO A O 1
ATOM 2261 N N . GLY A 1 324 ? -0.920 2.009 -21.446 1.00 64.69 324 GLY A N 1
ATOM 2262 C CA . GLY A 1 324 ? -2.297 2.509 -21.447 1.00 64.69 324 GLY A CA 1
ATOM 2263 C C . GLY A 1 324 ? -2.460 4.018 -21.217 1.00 64.69 324 GLY A C 1
ATOM 2264 O O . GLY A 1 324 ? -3.596 4.490 -21.204 1.00 64.69 324 GLY A O 1
ATOM 2265 N N . GLU A 1 325 ? -1.377 4.783 -21.055 1.00 63.38 325 GLU A N 1
ATOM 2266 C CA . GLU A 1 325 ? -1.425 6.187 -20.639 1.00 63.38 325 GLU A CA 1
ATOM 2267 C C . GLU A 1 325 ? -0.423 7.088 -21.357 1.00 63.38 325 GLU A C 1
ATOM 2269 O O . GLU A 1 325 ? 0.637 6.675 -21.818 1.00 63.38 325 GLU A O 1
ATOM 2274 N N . ARG A 1 326 ? -0.772 8.378 -21.389 1.00 64.75 326 ARG A N 1
ATOM 2275 C CA . ARG A 1 326 ? 0.102 9.447 -21.876 1.00 64.75 326 ARG A CA 1
ATOM 2276 C C . ARG A 1 326 ? 0.922 10.121 -20.786 1.00 64.75 326 ARG A C 1
ATOM 2278 O O . ARG A 1 326 ? 1.789 10.909 -21.125 1.00 64.75 326 ARG A O 1
ATOM 2285 N N . GLU A 1 327 ? 0.655 9.860 -19.509 1.00 83.44 327 GLU A N 1
ATOM 2286 C CA . GLU A 1 327 ? 1.310 10.562 -18.402 1.00 83.44 327 GLU A CA 1
ATOM 2287 C C . GLU A 1 327 ? 2.523 9.779 -17.889 1.00 83.44 327 GLU A C 1
ATOM 2289 O O . GLU A 1 327 ? 2.408 8.656 -17.389 1.00 83.44 327 GLU A O 1
ATOM 2294 N N . TYR A 1 328 ? 3.700 10.392 -18.028 1.00 89.44 328 TYR A N 1
ATOM 2295 C CA . TYR A 1 328 ? 4.965 9.915 -17.484 1.00 89.44 328 TYR A CA 1
ATOM 2296 C C . TYR A 1 328 ? 5.922 11.092 -17.195 1.00 89.44 328 TYR A C 1
ATOM 2298 O O . TYR A 1 328 ? 5.856 12.140 -17.848 1.00 89.44 328 TYR A O 1
ATOM 2306 N N . PHE A 1 329 ? 6.840 10.911 -16.240 1.00 89.94 329 PHE A N 1
ATOM 2307 C CA . PHE A 1 329 ? 7.827 11.917 -15.827 1.00 89.94 329 PHE A CA 1
ATOM 2308 C C . PHE A 1 329 ? 9.163 11.269 -15.430 1.00 89.94 329 PHE A C 1
ATOM 2310 O O . PHE A 1 329 ? 9.272 10.688 -14.355 1.00 89.94 329 PHE A O 1
ATOM 2317 N N . VAL A 1 330 ? 10.199 11.381 -16.267 1.00 86.75 330 VAL A N 1
ATOM 2318 C CA . VAL A 1 330 ? 11.547 10.845 -15.975 1.00 86.75 330 VAL A CA 1
ATOM 2319 C C . VAL A 1 330 ? 12.504 11.928 -15.453 1.00 86.75 330 VAL A C 1
ATOM 2321 O O . VAL A 1 330 ? 13.441 11.618 -14.720 1.00 86.75 330 VAL A O 1
ATOM 2324 N N . GLY A 1 331 ? 12.260 13.200 -15.785 1.00 84.38 331 GLY A N 1
ATOM 2325 C CA . GLY A 1 331 ? 12.937 14.351 -15.176 1.00 84.38 331 GLY A CA 1
ATOM 2326 C C . GLY A 1 331 ? 13.217 15.511 -16.135 1.00 84.38 331 GLY A C 1
ATOM 2327 O O . GLY A 1 331 ? 13.304 15.338 -17.353 1.00 84.38 331 GLY A O 1
ATOM 2328 N N . ASP A 1 332 ? 13.427 16.698 -15.563 1.00 82.00 332 ASP A N 1
ATOM 2329 C CA . ASP A 1 332 ? 13.510 17.976 -16.292 1.00 82.00 332 ASP A CA 1
ATOM 2330 C C . ASP A 1 332 ? 14.894 18.307 -16.885 1.00 82.00 332 ASP A C 1
ATOM 2332 O O . ASP A 1 332 ? 15.213 19.457 -17.201 1.00 82.00 332 ASP A O 1
ATOM 2336 N N . VAL A 1 333 ? 15.745 17.293 -17.064 1.00 76.62 333 VAL A N 1
ATOM 2337 C CA . VAL A 1 333 ? 17.137 17.456 -17.511 1.00 76.62 333 VAL A CA 1
ATOM 2338 C C . VAL A 1 333 ? 17.204 17.650 -19.031 1.00 76.62 333 VAL A C 1
ATOM 2340 O O . VAL A 1 333 ? 17.570 16.757 -19.794 1.00 76.62 333 VAL A O 1
ATOM 2343 N N . GLY A 1 334 ? 16.899 18.871 -19.478 1.00 64.50 334 GLY A N 1
ATOM 2344 C CA . GLY A 1 334 ? 16.888 19.300 -20.886 1.00 64.50 334 GLY A CA 1
ATOM 2345 C C . GLY A 1 334 ? 18.236 19.307 -21.630 1.00 64.50 334 GLY A C 1
ATOM 2346 O O . GLY A 1 334 ? 18.398 20.058 -22.588 1.00 64.50 334 GLY A O 1
ATOM 2347 N N . GLN A 1 335 ? 19.222 18.510 -21.208 1.00 67.06 335 GLN A N 1
ATOM 2348 C CA . GLN A 1 335 ? 20.481 18.272 -21.934 1.00 67.06 335 GLN A CA 1
ATOM 2349 C C . GLN A 1 335 ? 20.877 16.785 -22.000 1.00 67.06 335 GLN A C 1
ATOM 2351 O O . GLN A 1 335 ? 22.045 16.466 -22.226 1.00 67.06 335 GLN A O 1
ATOM 2356 N N . MET A 1 336 ? 19.921 15.864 -21.843 1.00 66.62 336 MET A N 1
ATOM 2357 C CA . MET A 1 336 ? 20.171 14.442 -22.100 1.00 66.62 336 MET A CA 1
ATOM 2358 C C . MET A 1 336 ? 20.552 14.183 -23.570 1.00 66.62 336 MET A C 1
ATOM 2360 O O . MET A 1 336 ? 20.081 14.854 -24.494 1.00 66.62 336 MET A O 1
ATOM 2364 N N . GLY A 1 337 ? 21.467 13.228 -23.768 1.00 62.19 337 GLY A N 1
ATOM 2365 C CA . GLY A 1 337 ? 22.046 12.907 -25.073 1.00 62.19 337 GLY A CA 1
ATOM 2366 C C . GLY A 1 337 ? 21.057 12.217 -26.014 1.00 62.19 337 GLY A C 1
ATOM 2367 O O . GLY A 1 337 ? 20.132 11.548 -25.575 1.00 62.19 337 GLY A O 1
ATOM 2368 N N . GLN A 1 338 ? 21.262 12.353 -27.327 1.00 61.28 338 GLN A N 1
ATOM 2369 C CA . GLN A 1 338 ? 20.360 11.757 -28.315 1.00 61.28 338 GLN A CA 1
ATOM 2370 C C . GLN A 1 338 ? 20.315 10.215 -28.198 1.00 61.28 338 GLN A C 1
ATOM 2372 O O . GLN A 1 338 ? 21.374 9.582 -28.270 1.00 61.28 338 GLN A O 1
ATOM 2377 N N . PRO A 1 339 ? 19.122 9.588 -28.112 1.00 60.25 339 PRO A N 1
ATOM 2378 C CA . PRO A 1 339 ? 18.994 8.144 -28.253 1.00 60.25 339 PRO A CA 1
ATOM 2379 C C . PRO A 1 339 ? 19.395 7.737 -29.677 1.00 60.25 339 PRO A C 1
ATOM 2381 O O . PRO A 1 339 ? 19.026 8.383 -30.658 1.00 60.25 339 PRO A O 1
ATOM 2384 N N . ALA A 1 340 ? 20.196 6.680 -29.798 1.00 57.47 340 ALA A N 1
ATOM 2385 C CA . ALA A 1 340 ? 20.717 6.235 -31.083 1.00 57.47 340 ALA A CA 1
ATOM 2386 C C . ALA A 1 340 ? 19.592 5.808 -32.046 1.00 57.47 340 ALA A C 1
ATOM 2388 O O . ALA A 1 340 ? 18.596 5.210 -31.645 1.00 57.47 340 ALA A O 1
ATOM 2389 N N . ILE A 1 341 ? 19.809 6.083 -33.337 1.00 57.81 341 ILE A N 1
ATOM 2390 C CA . ILE A 1 341 ? 18.857 5.960 -34.463 1.00 57.81 341 ILE A CA 1
ATOM 2391 C C . ILE A 1 341 ? 18.360 4.530 -34.781 1.00 57.81 341 ILE A C 1
ATOM 2393 O O . ILE A 1 341 ? 17.817 4.281 -35.855 1.00 57.81 341 ILE A O 1
ATOM 2397 N N . ASN A 1 342 ? 18.624 3.570 -33.898 1.00 60.69 342 ASN A N 1
ATOM 2398 C CA . ASN A 1 342 ? 18.284 2.154 -34.005 1.00 60.69 342 ASN A CA 1
ATOM 2399 C C . ASN A 1 342 ? 17.301 1.702 -32.909 1.00 60.69 342 ASN A C 1
ATOM 2401 O O . ASN A 1 342 ? 17.213 0.505 -32.628 1.00 60.69 342 ASN A O 1
ATOM 2405 N N . ASN A 1 343 ? 16.589 2.642 -32.283 1.00 65.06 343 ASN A N 1
ATOM 2406 C CA . ASN A 1 343 ? 15.540 2.349 -31.317 1.00 65.06 343 ASN A CA 1
ATOM 2407 C C . ASN A 1 343 ? 14.355 1.625 -31.967 1.00 65.06 343 ASN A C 1
ATOM 2409 O O . ASN A 1 343 ? 13.856 2.037 -33.014 1.00 65.06 343 ASN A O 1
ATOM 2413 N N . CYS A 1 344 ? 13.905 0.535 -31.341 1.00 73.19 344 CYS A N 1
ATOM 2414 C CA . CYS A 1 344 ? 12.683 -0.161 -31.731 1.00 73.19 344 CYS A CA 1
ATOM 2415 C C . CYS A 1 344 ? 11.469 0.403 -30.984 1.00 73.19 344 CYS A C 1
ATOM 2417 O O . CYS A 1 344 ? 11.575 0.795 -29.824 1.00 73.19 344 CYS A O 1
ATOM 2419 N N . ALA A 1 345 ? 10.324 0.444 -31.667 1.00 75.19 345 ALA A N 1
ATOM 2420 C CA . ALA A 1 345 ? 9.052 0.816 -31.056 1.00 75.19 345 ALA A CA 1
ATOM 2421 C C . ALA A 1 345 ? 8.620 -0.244 -30.033 1.00 75.19 345 ALA A C 1
ATOM 2423 O O . ALA A 1 345 ? 8.802 -1.438 -30.282 1.00 75.19 345 ALA A O 1
ATOM 2424 N N . GLY A 1 346 ? 8.051 0.188 -28.904 1.00 75.75 346 GLY A N 1
ATOM 2425 C CA . GLY A 1 346 ? 7.653 -0.717 -27.815 1.00 75.75 346 GLY A CA 1
ATOM 2426 C C . GLY A 1 346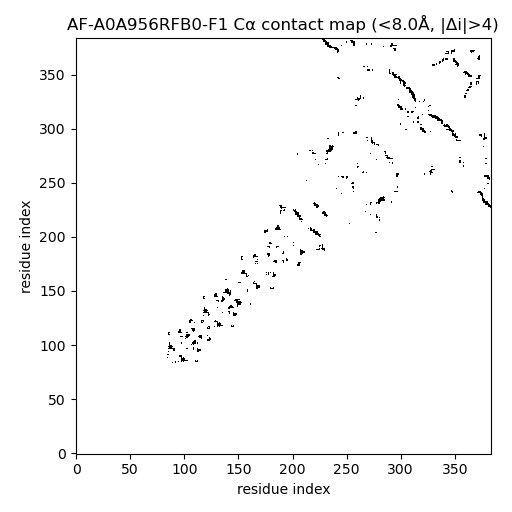 ? 8.828 -1.354 -27.055 1.00 75.75 346 GLY A C 1
ATOM 2427 O O . GLY A 1 346 ? 8.694 -2.455 -26.533 1.00 75.75 346 GLY A O 1
ATOM 2428 N N . CYS A 1 347 ? 9.994 -0.700 -27.030 1.00 81.25 347 CYS A N 1
ATOM 2429 C CA . CYS A 1 347 ? 11.201 -1.200 -26.371 1.00 81.25 347 CYS A CA 1
ATOM 2430 C C . CYS A 1 347 ? 11.748 -0.186 -25.353 1.00 81.25 347 CYS A C 1
ATOM 2432 O O . CYS A 1 347 ? 11.961 0.974 -25.709 1.00 81.25 347 CYS A O 1
ATOM 2434 N N . SER A 1 348 ? 12.046 -0.615 -24.118 1.00 84.81 348 SER A N 1
ATOM 2435 C CA . SER A 1 348 ? 12.632 0.271 -23.091 1.00 84.81 348 SER A CA 1
ATOM 2436 C C . SER A 1 348 ? 14.012 0.778 -23.501 1.00 84.81 348 SER A C 1
ATOM 2438 O O . SER A 1 348 ? 14.827 0.032 -24.052 1.00 84.81 348 SER A O 1
ATOM 2440 N N . MET A 1 349 ? 14.302 2.019 -23.122 1.00 83.12 349 MET A N 1
ATOM 2441 C CA . MET A 1 349 ? 15.663 2.550 -23.026 1.00 83.12 349 MET A CA 1
ATOM 2442 C C . MET A 1 349 ? 16.371 2.025 -21.773 1.00 83.12 349 MET A C 1
ATOM 2444 O O . MET A 1 349 ? 15.728 1.504 -20.860 1.00 83.12 349 MET A O 1
ATOM 2448 N N . GLU A 1 350 ? 17.697 2.162 -21.718 1.00 85.19 350 GLU A N 1
ATOM 2449 C CA . GLU A 1 350 ? 18.451 1.943 -20.484 1.00 85.19 350 GLU A CA 1
ATOM 2450 C C . GLU A 1 350 ? 18.576 3.281 -19.750 1.00 85.19 350 GLU A C 1
ATOM 2452 O O . GLU A 1 350 ? 19.176 4.216 -20.277 1.00 85.19 350 GLU A O 1
ATOM 2457 N N . TYR A 1 351 ? 18.004 3.388 -18.554 1.00 87.38 351 TYR A N 1
ATOM 2458 C CA . TYR A 1 351 ? 17.996 4.627 -17.771 1.00 87.38 351 TYR A CA 1
ATOM 2459 C C . TYR A 1 351 ? 19.101 4.617 -16.708 1.00 87.38 351 TYR A C 1
ATOM 2461 O O . TYR A 1 351 ? 19.465 3.556 -16.201 1.00 87.38 351 TYR A O 1
ATOM 2469 N N . ILE A 1 352 ? 19.644 5.789 -16.368 1.00 86.50 352 ILE A N 1
ATOM 2470 C CA . ILE A 1 352 ? 20.634 5.957 -15.296 1.00 86.50 352 ILE A CA 1
ATOM 2471 C C . ILE A 1 352 ? 20.253 7.175 -14.455 1.00 86.50 352 ILE A C 1
ATOM 2473 O O . ILE A 1 352 ? 20.266 8.310 -14.939 1.00 86.50 352 ILE A O 1
ATOM 2477 N N . PHE A 1 353 ? 19.951 6.928 -13.183 1.00 89.12 353 PHE A N 1
ATOM 2478 C CA . PHE A 1 353 ? 19.600 7.946 -12.197 1.00 89.12 353 PHE A CA 1
ATOM 2479 C C . PHE A 1 353 ? 20.747 8.179 -11.215 1.00 89.12 353 PHE A C 1
ATOM 2481 O O . PHE A 1 353 ? 21.543 7.282 -10.940 1.00 89.12 353 PHE A O 1
ATOM 2488 N N . ASP A 1 354 ? 20.800 9.391 -10.678 1.00 88.56 354 ASP A N 1
ATOM 2489 C CA . ASP A 1 354 ? 21.576 9.744 -9.496 1.00 88.56 354 ASP A CA 1
ATOM 2490 C C . ASP A 1 354 ? 20.611 9.767 -8.302 1.00 88.56 354 ASP A C 1
ATOM 2492 O O . ASP A 1 354 ? 19.592 10.466 -8.329 1.00 88.56 354 ASP A O 1
ATOM 2496 N N . ALA A 1 355 ? 20.899 8.945 -7.290 1.00 87.19 355 ALA A N 1
ATOM 2497 C CA . ALA A 1 355 ? 20.043 8.780 -6.120 1.00 87.19 355 ALA A CA 1
ATOM 2498 C C . ALA A 1 355 ? 20.135 9.972 -5.151 1.00 87.19 355 ALA A C 1
ATOM 2500 O O . ALA A 1 355 ? 19.110 10.384 -4.610 1.00 87.19 355 ALA A O 1
ATOM 2501 N N . ASP A 1 356 ? 21.326 10.560 -4.987 1.00 87.19 356 ASP A N 1
ATOM 2502 C CA . ASP A 1 356 ? 21.556 11.728 -4.126 1.00 87.19 356 ASP A CA 1
ATOM 2503 C C . ASP A 1 356 ? 20.904 12.983 -4.726 1.00 87.19 356 ASP A C 1
ATOM 2505 O O . ASP A 1 356 ? 20.330 13.808 -4.014 1.00 87.19 356 ASP A O 1
ATOM 2509 N N . ALA A 1 357 ? 20.966 13.124 -6.054 1.00 86.69 357 ALA A N 1
ATOM 2510 C CA . ALA A 1 357 ? 20.349 14.225 -6.790 1.00 86.69 357 ALA A CA 1
ATOM 2511 C C . ALA A 1 357 ? 18.881 13.967 -7.196 1.00 86.69 357 ALA A C 1
ATOM 2513 O O . ALA A 1 357 ? 18.260 14.843 -7.798 1.00 86.69 357 ALA A O 1
ATOM 2514 N N . GLN A 1 358 ? 18.342 12.779 -6.893 1.00 87.00 358 GLN A N 1
ATOM 2515 C CA . GLN A 1 358 ? 16.981 12.313 -7.200 1.00 87.00 358 GLN A CA 1
ATOM 2516 C C . GLN A 1 358 ? 16.495 12.581 -8.641 1.00 87.00 358 GLN A C 1
ATOM 2518 O O . GLN A 1 358 ? 15.333 12.928 -8.866 1.00 87.00 358 GLN A O 1
ATOM 2523 N N . GLN A 1 359 ? 17.375 12.429 -9.633 1.00 86.38 359 GLN A N 1
ATOM 2524 C CA . GLN A 1 359 ? 17.073 12.752 -11.033 1.00 86.38 359 GLN A CA 1
ATOM 2525 C C . GLN A 1 359 ? 17.779 11.820 -12.018 1.00 86.38 359 GLN A C 1
ATOM 2527 O O . GLN A 1 359 ? 18.792 11.194 -11.703 1.00 86.38 359 GLN A O 1
ATOM 2532 N N . ILE A 1 360 ? 17.263 11.757 -13.246 1.00 86.31 360 ILE A N 1
ATOM 2533 C CA . ILE A 1 360 ? 17.963 11.115 -14.358 1.00 86.31 360 ILE A CA 1
ATOM 2534 C C . ILE A 1 360 ? 19.234 11.897 -14.712 1.00 86.31 360 ILE A C 1
ATOM 2536 O O . ILE A 1 360 ? 19.198 13.113 -14.882 1.00 86.31 360 ILE A O 1
ATOM 2540 N N . VAL A 1 361 ? 20.363 11.200 -14.847 1.00 84.44 361 VAL A N 1
ATOM 2541 C CA . VAL A 1 361 ? 21.634 11.794 -15.303 1.00 84.44 361 VAL A CA 1
ATOM 2542 C C . VAL A 1 361 ? 21.992 11.392 -16.726 1.00 84.44 361 VAL A C 1
ATOM 2544 O O . VAL A 1 361 ? 22.703 12.130 -17.406 1.00 84.44 361 VAL A O 1
ATOM 2547 N N . ASN A 1 362 ? 21.509 10.240 -17.196 1.00 78.94 362 ASN A N 1
ATOM 2548 C CA . ASN A 1 362 ? 21.709 9.795 -18.569 1.00 78.94 362 ASN A CA 1
ATOM 2549 C C . ASN A 1 362 ? 20.692 8.715 -18.975 1.00 78.94 362 ASN A C 1
ATOM 2551 O O . ASN A 1 362 ? 20.104 8.046 -18.126 1.00 78.94 362 ASN A O 1
ATOM 2555 N N . TYR A 1 363 ? 20.566 8.473 -20.278 1.00 79.94 363 TYR A N 1
ATOM 2556 C CA . TYR A 1 363 ? 19.986 7.242 -20.812 1.00 79.94 363 TYR A CA 1
ATOM 2557 C C . TYR A 1 363 ? 20.821 6.714 -21.986 1.00 79.94 363 TYR A C 1
ATOM 2559 O O . TYR A 1 363 ? 21.493 7.473 -22.687 1.00 79.94 363 TYR A O 1
ATOM 2567 N N . PHE A 1 364 ? 20.778 5.403 -22.222 1.00 73.50 364 PHE A N 1
ATOM 2568 C CA . PHE A 1 364 ? 21.462 4.744 -23.330 1.00 73.50 364 PHE A CA 1
ATOM 2569 C C . PHE A 1 364 ? 20.498 3.964 -24.224 1.00 73.50 364 PHE A C 1
ATOM 2571 O O . PHE A 1 364 ? 19.516 3.361 -23.792 1.00 73.50 364 PHE A O 1
ATOM 2578 N N . ALA A 1 365 ? 20.823 3.984 -25.513 1.00 63.66 365 ALA A N 1
ATOM 2579 C CA . ALA A 1 365 ? 20.072 3.347 -26.574 1.00 63.66 365 ALA A CA 1
ATOM 2580 C C . ALA A 1 365 ? 20.688 1.984 -26.936 1.00 63.66 365 ALA A C 1
ATOM 2582 O O . ALA A 1 365 ? 21.796 1.928 -27.464 1.00 63.66 365 ALA A O 1
ATOM 2583 N N . PHE A 1 366 ? 19.927 0.910 -26.712 1.00 64.94 366 PHE A N 1
ATOM 2584 C CA . PHE A 1 366 ? 20.015 -0.374 -27.426 1.00 64.94 366 PHE A CA 1
ATOM 2585 C C . PHE A 1 366 ? 21.423 -0.972 -27.587 1.00 64.94 366 PHE A C 1
ATOM 2587 O O . PHE A 1 366 ? 21.950 -1.056 -28.699 1.00 64.94 366 PHE A O 1
ATOM 2594 N N . LEU A 1 367 ? 21.984 -1.507 -26.497 1.00 54.22 367 LEU A N 1
ATOM 2595 C CA . LEU A 1 367 ? 23.215 -2.312 -26.548 1.00 54.22 367 LEU A CA 1
ATOM 2596 C C . LEU A 1 367 ? 23.063 -3.587 -27.408 1.00 54.22 367 LEU A C 1
ATOM 2598 O O . LEU A 1 367 ? 24.039 -4.054 -27.992 1.00 54.22 367 LEU A O 1
ATOM 2602 N N . ASN A 1 368 ? 21.844 -4.137 -27.515 1.00 56.50 368 ASN A N 1
ATOM 2603 C CA . ASN A 1 368 ? 21.556 -5.407 -28.191 1.00 56.50 368 ASN A CA 1
ATOM 2604 C C . ASN A 1 368 ? 20.489 -5.272 -29.295 1.00 56.50 368 ASN A C 1
ATOM 2606 O O . ASN A 1 368 ? 19.294 -5.322 -29.016 1.00 56.50 368 ASN A O 1
ATOM 2610 N N . ASN A 1 369 ? 20.931 -5.161 -30.556 1.00 60.09 369 ASN A N 1
ATOM 2611 C CA . ASN A 1 369 ? 20.234 -5.574 -31.795 1.00 60.09 369 ASN A CA 1
ATOM 2612 C C . ASN A 1 369 ? 18.712 -5.297 -31.937 1.00 60.09 369 ASN A C 1
ATOM 2614 O O . ASN A 1 369 ? 18.025 -6.049 -32.624 1.00 60.09 369 ASN A O 1
ATOM 2618 N N . GLY A 1 370 ? 18.178 -4.227 -31.339 1.00 65.19 370 GLY A N 1
ATOM 2619 C CA . GLY A 1 370 ? 16.743 -3.914 -31.399 1.00 65.19 370 GLY A CA 1
ATOM 2620 C C . GLY A 1 370 ? 15.863 -4.803 -30.510 1.00 65.19 370 GLY A C 1
ATOM 2621 O O . GLY A 1 370 ? 14.763 -5.158 -30.916 1.00 65.19 370 GLY A O 1
ATOM 2622 N N . ILE A 1 371 ? 16.355 -5.180 -29.324 1.00 69.31 371 ILE A N 1
ATOM 2623 C CA . ILE A 1 371 ? 15.591 -5.903 -28.285 1.00 69.31 371 ILE A CA 1
ATOM 2624 C C . ILE A 1 371 ? 15.126 -4.965 -27.149 1.00 69.31 371 ILE A C 1
ATOM 2626 O O . ILE A 1 371 ? 14.124 -5.240 -26.496 1.00 69.31 371 ILE A O 1
ATOM 2630 N N . GLY A 1 372 ? 15.829 -3.848 -26.929 1.00 78.88 372 GLY A N 1
ATOM 2631 C CA . GLY A 1 372 ? 15.610 -2.932 -25.802 1.00 78.88 372 GLY A CA 1
ATOM 2632 C C . GLY A 1 372 ? 16.819 -2.843 -24.875 1.00 78.88 372 GLY A C 1
ATOM 2633 O O . GLY A 1 372 ? 17.880 -3.414 -25.151 1.00 78.88 372 GLY A O 1
ATOM 2634 N N . ALA A 1 373 ? 16.643 -2.135 -23.764 1.00 83.38 373 ALA A N 1
ATOM 2635 C CA . ALA A 1 373 ? 17.367 -2.432 -22.538 1.00 83.38 373 ALA A CA 1
ATOM 2636 C C . ALA A 1 373 ? 16.997 -3.828 -22.029 1.00 83.38 373 ALA A C 1
ATOM 2638 O O . ALA A 1 373 ? 15.886 -4.318 -22.248 1.00 83.38 373 ALA A O 1
ATOM 2639 N N . THR A 1 374 ? 17.948 -4.459 -21.347 1.00 87.56 374 THR A N 1
ATOM 2640 C CA . THR A 1 374 ? 17.781 -5.787 -20.760 1.00 87.56 374 THR A CA 1
ATOM 2641 C C . THR A 1 374 ? 18.440 -5.816 -19.385 1.00 87.56 374 THR A C 1
ATOM 2643 O O . THR A 1 374 ? 19.626 -5.494 -19.288 1.00 87.56 374 THR A O 1
ATOM 2646 N N . ARG A 1 375 ? 17.705 -6.203 -18.340 1.00 89.88 375 ARG A N 1
ATOM 2647 C CA . ARG A 1 375 ? 18.173 -6.227 -16.940 1.00 89.88 375 ARG A CA 1
ATOM 2648 C C . ARG A 1 375 ? 17.918 -7.593 -16.301 1.00 89.88 375 ARG A C 1
ATOM 2650 O O . ARG A 1 375 ? 17.115 -8.370 -16.812 1.00 89.88 375 ARG A O 1
ATOM 2657 N N . SER A 1 376 ? 18.579 -7.867 -15.177 1.00 91.12 376 SER A N 1
ATOM 2658 C CA . SER A 1 376 ? 18.180 -8.946 -14.260 1.00 91.12 376 SER A CA 1
ATOM 2659 C C . SER A 1 376 ? 17.201 -8.488 -13.186 1.00 91.12 376 SER A C 1
ATOM 2661 O O . SER A 1 376 ? 16.473 -9.324 -12.649 1.00 91.12 376 SER A O 1
ATOM 2663 N N . ASN A 1 377 ? 17.180 -7.179 -12.925 1.00 92.25 377 ASN A N 1
ATOM 2664 C CA . ASN A 1 377 ? 16.439 -6.502 -11.878 1.00 92.25 377 ASN A CA 1
ATOM 2665 C C . ASN A 1 377 ? 15.627 -5.303 -12.407 1.00 92.25 377 ASN A C 1
ATOM 2667 O O . ASN A 1 377 ? 16.033 -4.627 -13.353 1.00 92.25 377 ASN A O 1
ATOM 2671 N N . TRP A 1 378 ? 14.465 -5.046 -11.807 1.00 93.44 378 TRP A N 1
ATOM 2672 C CA . TRP A 1 378 ? 13.591 -3.905 -12.115 1.00 93.44 378 TRP A CA 1
ATOM 2673 C C . TRP A 1 378 ? 12.590 -3.657 -10.979 1.00 93.44 378 TRP A C 1
ATOM 2675 O O . TRP A 1 378 ? 12.419 -4.500 -10.094 1.00 93.44 378 TRP A O 1
ATOM 2685 N N . LEU A 1 379 ? 11.898 -2.515 -11.003 1.00 93.69 379 LEU A N 1
ATOM 2686 C CA . LEU A 1 379 ? 10.708 -2.306 -10.176 1.00 93.69 379 LEU A CA 1
ATOM 2687 C C . LEU A 1 379 ? 9.424 -2.721 -10.911 1.00 93.69 379 LEU A C 1
ATOM 2689 O O . LEU A 1 379 ? 9.231 -2.393 -12.083 1.00 93.69 379 LEU A O 1
ATOM 2693 N N . CYS A 1 380 ? 8.511 -3.373 -10.194 1.00 92.38 380 CYS A N 1
ATOM 2694 C CA . CYS A 1 380 ? 7.097 -3.486 -10.561 1.00 92.38 380 CYS A CA 1
ATOM 2695 C C . CYS A 1 380 ? 6.258 -2.505 -9.714 1.00 92.38 380 CYS A C 1
ATOM 2697 O O . CYS A 1 380 ? 6.661 -2.137 -8.607 1.00 92.38 380 CYS A O 1
ATOM 2699 N N . ARG A 1 381 ? 5.073 -2.108 -10.195 1.00 90.38 381 ARG A N 1
ATOM 2700 C CA . ARG A 1 381 ? 4.106 -1.281 -9.452 1.00 90.38 381 ARG A CA 1
ATOM 2701 C C . ARG A 1 381 ? 2.658 -1.744 -9.608 1.00 90.38 381 ARG A C 1
ATOM 2703 O O . ARG A 1 381 ? 2.267 -2.155 -10.701 1.00 90.38 381 ARG A O 1
ATOM 2710 N N . ALA A 1 382 ? 1.852 -1.590 -8.560 1.00 87.19 382 ALA A N 1
ATOM 2711 C CA . ALA A 1 382 ? 0.388 -1.627 -8.656 1.00 87.19 382 ALA A CA 1
ATOM 2712 C C . ALA A 1 382 ? -0.168 -0.199 -8.617 1.00 87.19 382 ALA A C 1
ATOM 2714 O O . ALA A 1 382 ? 0.444 0.687 -8.015 1.00 87.19 382 ALA A O 1
ATOM 2715 N N . ARG A 1 383 ? -1.323 0.014 -9.251 1.00 75.44 383 ARG A N 1
ATOM 2716 C CA . ARG A 1 383 ? -2.109 1.244 -9.089 1.00 75.44 383 ARG A CA 1
ATOM 2717 C C . ARG A 1 383 ? -2.980 1.165 -7.826 1.00 75.44 383 ARG A C 1
ATOM 2719 O O . ARG A 1 383 ? -3.229 0.047 -7.372 1.00 75.44 383 ARG A O 1
ATOM 2726 N N . PRO A 1 384 ? -3.444 2.312 -7.304 1.00 68.62 384 PRO A N 1
ATOM 2727 C CA . PRO A 1 384 ? -4.525 2.368 -6.322 1.00 68.62 384 PRO A CA 1
ATOM 2728 C C . PRO A 1 384 ? -5.874 1.909 -6.899 1.00 68.62 384 PRO A C 1
ATOM 2730 O O . PRO A 1 384 ? -6.058 2.043 -8.135 1.00 68.62 384 PRO A O 1
#

Secondary structure (DSSP, 8-state):
----PPPPPPPPPPPP--------------------------------------------------------------S---S--TTSSS--TT-S---GGG--TTSSB-TTSPBP-TTSS---BTTBS---GGGTTSTTSB-TTSSSB-S-TTSS---GGGT-S----SS-SS---B-TTT-PBPS-HHHHHHHS-GGG---EEE----TT--TTGGG-EEEPTTT--EEEEEE-SS--EEHHHHHHHHHTTT-EE---SSHHHHHHHHHHHT-TTSPPBTS---S--GGGGSS-S-EESSTT---TTS-EETTT-TTEEBTTBS--EEE--TTPPPPPTTPPTT-PPEEEEETTTTEEEEEE--SBTTTB-EESEEEEEE--